Protein AF-0000000067175289 (afdb_homodimer)

Radius of gyration: 25.29 Å; Cα contacts (8 Å, |Δi|>4): 1263; chains: 2; bounding box: 111×69×70 Å

Secondary structure (DSSP, 8-state):
--EEEESSTTSHHHHHHHHHHHHTT-EEEEEESSHHHHHHHS---TTEEEEE--TT-HHHHHHHHHHHHHHHS--SEEEE----EEEB-GGG--HHHHHHHHIIIIIIHHHHHHHHHHHHHHHT-EEEEEE--GGGTS--TTBHHHHHHHHHHHHHHHHHHHHTTTTTEEEEEEEE-SBSSGGGSTTTEEE-S---GGGIIIIIHHHHHHHHHTT--SB-HHHHHHHHHHHHH-SSPPSEEEESHHHHHHHHHHHHHHHHHHHHTHHHHHTSB------------------/--EEEESSTTSHHHHHHHHHHHHTT-EEEEEESSHHHHHHHS---TTEEEEE--TT-HHHHHHHHHHHHHHHS--SEEEE----EEEB-GGG--HHHHHHHHIIIIIIHHHHHHHHHHHHHHHT-EEEEEE--GGGTS--TTBHHHHHHHHHHHHHHHHHHHHTTTTTEEEEEEEE-SBSSGGGSTTTEEE-S---GGGIIIIIHHHHHHHHHTT--SB-HHHHHHHHHHHHH-SSPPSEEEESHHHHHHHHHHHHHHHHHHHHTHHHHHTSB------------------

Nearest PDB structures (foldseek):
  3m1a-assembly6_J  TM=9.340E-01  e=5.146E-30  Streptomyces avermitilis
  3m1a-assembly4_E  TM=9.255E-01  e=1.134E-29  Streptomyces avermitilis
  4nbu-assembly1_D  TM=8.506E-01  e=1.583E-18  Bacillus sp. SG-1
  2ehd-assembly1_A  TM=8.917E-01  e=6.464E-17  Thermus thermophilus HB8
  2ehd-assembly1_B  TM=8.864E-01  e=5.723E-17  Thermus thermophilus HB8

Foldseek 3Di:
DFEEEFEPLLWFLNVLLQQVCVVVPAQYEYEDCDQVSSVVSHDDDPSYDYDHDDLLDLVRLLVVLVVSCVVPVAHAEYELDWAFFAFAAPVLADPVRLVVRLSTLPVSLVSNCVNRVVRQLVVLAHEYEYEAALLCQPPFARGRSVNVSSVNVLVVLVVVQVVCVPSNYHYAYEYEYFEQICRLPPVGYHYRPDHDPVCCVGSVVVNVVSNVCHRVTPHYSNVVSVVVVVQSPDPPRDHYDYHDPVSVVSNVVSVVVVVVVCVVCVVVVVVPDPDPPPPPPPVPPPPPDPD/DFEEEFEPLLWFLNVLLQQVCVVVPAQYEYEDCDQVSSVVSHDDDPSYDYDHDDLLDLVRLLVVLVVSCVVPVAHAEYELDWAFFAFAAPVLADPVRLVVRLSTLPVSLVSNCVNRVVRQLVVLAHEYEYEAALLCQPPFARGRSVNVSSVNVLVVLVVVQVVCPPSNYHYAYEYEYFEQICRLPPVGYHYRPDHDPVCCPGSVVVNVVSNVCHRVTPHYSNVVSVVVVVLSPDPPRDHYDYHDPVSVVSNVVSVVVVVVVCVVCVVVVVVPDPDPPPPPPPPPPPPPDDD

InterPro domains:
  IPR002347 Short-chain dehydrogenase/reductase SDR [PF00106] (3-185)
  IPR002347 Short-chain dehydrogenase/reductase SDR [PR00080] (73-84)
  IPR002347 Short-chain dehydrogenase/reductase SDR [PR00080] (126-134)
  IPR002347 Short-chain dehydrogenase/reductase SDR [PR00080] (146-165)
  IPR002347 Short-chain dehydrogenase/reductase SDR [PR00081] (3-20)
  IPR002347 Short-chain dehydrogenase/reductase SDR [PR00081] (73-84)
  IPR002347 Short-chain dehydrogenase/reductase SDR [PR00081] (120-136)
  IPR002347 Short-chain dehydrogenase/reductase SDR [PR00081] (146-165)
  IPR002347 Short-chain dehydrogenase/reductase SDR [PR00081] (167-184)
  IPR020904 Short-chain dehydrogenase/reductase, conserved site [PS00061] (133-161)
  IPR036291 NAD(P)-binding domain superfamily [SSF51735] (3-244)
  IPR051911 Short-chain Dehydrogenases/Reductases (SDR) [PTHR43976] (3-274)

pLDDT: mean 92.68, std 14.58, range [19.81, 98.94]

Solvent-accessible surface area (backbone atoms only — not comparable to full-atom values): 28604 Å² total; per-residue (Å²): 128,49,34,35,40,32,31,38,23,46,47,47,61,29,30,31,36,52,48,49,41,46,74,73,60,22,35,36,39,33,20,14,78,51,42,70,62,22,53,69,69,42,79,90,48,94,47,52,43,72,36,80,40,52,57,72,36,66,69,54,39,44,48,49,38,51,49,46,26,67,73,66,76,37,55,40,31,40,35,42,47,43,62,64,41,52,38,28,38,66,70,32,48,48,70,65,61,50,49,55,43,35,39,38,39,36,52,11,40,50,50,48,48,47,44,40,43,63,57,17,55,74,70,40,36,31,37,37,38,38,59,46,26,35,40,25,78,48,41,39,43,12,29,7,62,37,10,12,29,24,14,19,43,48,16,40,30,49,8,42,33,53,33,28,63,91,41,53,37,47,31,24,32,37,20,40,36,56,48,49,40,50,57,58,30,83,87,34,31,41,66,39,92,46,84,60,75,89,28,44,84,30,13,44,43,38,48,52,50,50,54,67,36,48,82,63,35,57,18,30,41,64,44,43,22,54,48,50,54,52,50,73,70,39,81,78,63,58,59,59,45,52,31,16,57,66,19,48,52,50,52,52,49,48,51,50,52,51,51,53,44,44,63,76,41,38,69,62,11,56,59,13,38,56,80,72,67,73,72,75,77,73,76,74,77,76,79,78,72,90,119,127,48,33,35,41,30,32,39,22,44,46,45,60,29,30,32,35,50,50,49,41,46,72,73,59,22,35,36,41,33,19,12,77,51,42,70,60,21,53,69,68,44,77,90,50,93,48,53,44,73,35,78,40,52,56,72,36,65,68,52,39,44,51,49,38,49,50,47,25,67,75,68,76,38,53,39,31,40,34,43,47,41,62,66,40,52,38,29,38,66,72,32,49,49,70,64,60,50,49,55,43,34,39,37,40,35,50,11,42,51,49,48,50,47,44,41,44,63,57,18,55,74,70,40,35,30,38,37,38,37,58,47,24,36,40,25,79,48,40,39,45,12,29,6,62,37,10,13,28,23,14,19,43,49,17,39,31,49,8,42,34,52,33,27,63,90,41,52,37,47,30,26,33,37,20,40,37,57,48,48,41,49,55,56,32,81,86,36,30,42,65,41,93,45,85,59,76,88,27,45,85,30,13,45,44,39,47,52,50,50,54,66,36,50,83,64,34,58,18,28,41,64,44,44,21,54,49,50,54,50,51,72,70,40,82,78,64,57,58,59,43,54,31,17,57,66,18,50,53,51,52,52,49,47,49,51,54,52,52,54,43,45,62,76,43,38,68,64,11,57,60,14,40,56,80,72,69,76,73,77,77,75,78,72,80,75,80,77,74,89,122

Structure (mmCIF, N/CA/C/O backbone):
data_AF-0000000067175289-model_v1
#
loop_
_entity.id
_entity.type
_entity.pdbx_description
1 polymer 'Short-chain dehydrogenase/reductase SDR'
#
loop_
_atom_site.group_PDB
_atom_site.id
_atom_site.type_symbol
_atom_site.label_atom_id
_atom_site.label_alt_id
_atom_site.label_comp_id
_atom_site.label_asym_id
_atom_site.label_entity_id
_atom_site.label_seq_id
_atom_site.pdbx_PDB_ins_code
_atom_site.Cartn_x
_atom_site.Cartn_y
_atom_site.Cartn_z
_atom_site.occupancy
_atom_site.B_iso_or_equiv
_atom_site.auth_seq_id
_atom_site.auth_comp_id
_atom_site.auth_asym_id
_atom_site.auth_atom_id
_atom_site.pdbx_PDB_model_num
ATOM 1 N N . MET A 1 1 ? 3.631 30.703 15.297 1 91.5 1 MET A N 1
ATOM 2 C CA . MET A 1 1 ? 2.68 30.719 14.188 1 91.5 1 MET A CA 1
ATOM 3 C C . MET A 1 1 ? 3.244 29.984 12.977 1 91.5 1 MET A C 1
ATOM 5 O O . MET A 1 1 ? 4.398 30.203 12.602 1 91.5 1 MET A O 1
ATOM 9 N N . ALA A 1 2 ? 2.484 28.953 12.469 1 97.94 2 ALA A N 1
ATOM 10 C CA . ALA A 1 2 ? 2.953 28.109 11.375 1 97.94 2 ALA A CA 1
ATOM 11 C C . ALA A 1 2 ? 2.035 28.219 10.156 1 97.94 2 ALA A C 1
ATOM 13 O O . ALA A 1 2 ? 0.875 28.625 10.281 1 97.94 2 ALA A O 1
ATOM 14 N N . VAL A 1 3 ? 2.576 27.953 9.016 1 98.81 3 VAL A N 1
ATOM 15 C CA . VAL A 1 3 ? 1.812 27.938 7.77 1 98.81 3 VAL A CA 1
ATOM 16 C C . VAL A 1 3 ? 1.426 26.5 7.43 1 98.81 3 VAL A C 1
ATOM 18 O O . VAL A 1 3 ? 2.293 25.656 7.176 1 98.81 3 VAL A O 1
ATOM 21 N N . TRP A 1 4 ? 0.109 26.234 7.383 1 98.88 4 TRP A N 1
ATOM 22 C CA . TRP A 1 4 ? -0.444 24.922 7.078 1 98.88 4 TRP A CA 1
ATOM 23 C C . TRP A 1 4 ? -1.019 24.891 5.668 1 98.88 4 TRP A C 1
ATOM 25 O O . TRP A 1 4 ? -1.867 25.703 5.312 1 98.88 4 TRP A O 1
ATOM 35 N N . LEU A 1 5 ? -0.551 24.016 4.844 1 98.88 5 LEU A N 1
ATOM 36 C CA . LEU A 1 5 ? -1.158 23.688 3.557 1 98.88 5 LEU A CA 1
ATOM 37 C C . LEU A 1 5 ? -1.9 22.359 3.627 1 98.88 5 LEU A C 1
ATOM 39 O O . LEU A 1 5 ? -1.289 21.312 3.869 1 98.88 5 LEU A O 1
ATOM 43 N N . ILE A 1 6 ? -3.211 22.406 3.432 1 98.75 6 ILE A N 1
ATOM 44 C CA . ILE A 1 6 ? -4.062 21.234 3.643 1 98.75 6 ILE A CA 1
ATOM 45 C C . ILE A 1 6 ? -4.812 20.906 2.355 1 98.75 6 ILE A C 1
ATOM 47 O O . ILE A 1 6 ? -5.52 21.75 1.804 1 98.75 6 ILE A O 1
ATOM 51 N N . THR A 1 7 ? -4.664 19.703 1.87 1 98.44 7 THR A N 1
ATOM 52 C CA . THR A 1 7 ? -5.434 19.266 0.708 1 98.44 7 THR A CA 1
ATOM 53 C C . THR A 1 7 ? -6.754 18.625 1.14 1 98.44 7 THR A C 1
ATOM 55 O O . THR A 1 7 ? -6.836 18.031 2.215 1 98.44 7 THR A O 1
ATOM 58 N N . GLY A 1 8 ? -7.75 18.703 0.26 1 94.62 8 GLY A N 1
ATOM 59 C CA . GLY A 1 8 ? -9.047 18.141 0.595 1 94.62 8 GLY A CA 1
ATOM 60 C C . GLY A 1 8 ? -9.664 18.766 1.835 1 94.62 8 GLY A C 1
ATOM 61 O O . GLY A 1 8 ? -10.109 18.047 2.734 1 94.62 8 GLY A O 1
ATOM 62 N N . ALA A 1 9 ? -9.719 20.062 1.911 1 94.31 9 ALA A N 1
ATOM 63 C CA . ALA A 1 9 ? -10.078 20.766 3.141 1 94.31 9 ALA A CA 1
ATOM 64 C C . ALA A 1 9 ? -11.555 21.141 3.145 1 94.31 9 ALA A C 1
ATOM 66 O O . ALA A 1 9 ? -12.023 21.828 4.051 1 94.31 9 ALA A O 1
ATOM 67 N N . SER A 1 10 ? -12.305 20.641 2.197 1 88.56 10 SER A N 1
ATOM 68 C CA . SER A 1 10 ? -13.68 21.109 2.033 1 88.56 10 SER A CA 1
ATOM 69 C C . SER A 1 10 ? -14.617 20.422 3.023 1 88.56 10 SER A C 1
ATOM 71 O O . SER A 1 10 ? -15.703 20.922 3.307 1 88.56 10 SER A O 1
ATOM 73 N N . ARG A 1 11 ? -14.227 19.25 3.443 1 84.88 11 ARG A N 1
ATOM 74 C CA . ARG A 1 11 ? -15.102 18.516 4.355 1 84.88 11 ARG A CA 1
ATOM 75 C C . ARG A 1 11 ? -14.305 17.516 5.195 1 84.88 11 ARG A C 1
ATOM 77 O O . ARG A 1 11 ? -13.086 17.406 5.051 1 84.88 11 ARG A O 1
ATOM 84 N N . GLY A 1 12 ? -14.992 17 6.152 1 89.88 12 GLY A N 1
ATOM 85 C CA . GLY A 1 12 ? -14.43 15.906 6.918 1 89.88 12 GLY A CA 1
ATOM 86 C C . GLY A 1 12 ? -13.234 16.312 7.754 1 89.88 12 GLY A C 1
ATOM 87 O O . GLY A 1 12 ? -13.25 17.359 8.414 1 89.88 12 GLY A O 1
ATOM 88 N N . LEU A 1 13 ? -12.266 15.438 7.754 1 93.38 13 LEU A N 1
ATOM 89 C CA . LEU A 1 13 ? -11.086 15.648 8.586 1 93.38 13 LEU A CA 1
ATOM 90 C C . LEU A 1 13 ? -10.297 16.859 8.117 1 93.38 13 LEU A C 1
ATOM 92 O O . LEU A 1 13 ? -9.734 17.594 8.93 1 93.38 13 LEU A O 1
ATOM 96 N N . GLY A 1 14 ? -10.281 17.078 6.793 1 95.62 14 GLY A N 1
ATOM 97 C CA . GLY A 1 14 ? -9.57 18.234 6.266 1 95.62 14 GLY A CA 1
ATOM 98 C C . GLY A 1 14 ? -10.102 19.547 6.801 1 95.62 14 GLY A C 1
ATOM 99 O O . GLY A 1 14 ? -9.328 20.406 7.211 1 95.62 14 GLY A O 1
ATOM 100 N N . SER A 1 15 ? -11.398 19.672 6.801 1 95.69 15 SER A N 1
ATOM 101 C CA . SER A 1 15 ? -12.016 20.891 7.312 1 95.69 15 SER A CA 1
ATOM 102 C C . SER A 1 15 ? -11.805 21.031 8.82 1 95.69 15 SER A C 1
ATOM 104 O O . SER A 1 15 ? -11.594 22.125 9.32 1 95.69 15 SER A O 1
ATOM 106 N N . ALA A 1 16 ? -11.875 19.906 9.516 1 96.94 16 ALA A N 1
ATOM 107 C CA . ALA A 1 16 ? -11.664 19.906 10.961 1 96.94 16 ALA A CA 1
ATOM 108 C C . ALA A 1 16 ? -10.25 20.359 11.312 1 96.94 16 ALA A C 1
ATOM 110 O O . ALA A 1 16 ? -10.047 21.156 12.227 1 96.94 16 ALA A O 1
ATOM 111 N N . ILE A 1 17 ? -9.266 19.891 10.57 1 98.25 17 ILE A N 1
ATOM 112 C CA . ILE A 1 17 ? -7.875 20.25 10.789 1 98.25 17 ILE A CA 1
ATOM 113 C C . ILE A 1 17 ? -7.68 21.734 10.5 1 98.25 17 ILE A C 1
ATOM 115 O O . ILE A 1 17 ? -7.02 22.453 11.266 1 98.25 17 ILE A O 1
ATOM 119 N N . ALA A 1 18 ? -8.289 22.203 9.422 1 98.31 18 ALA A N 1
ATOM 120 C CA . ALA A 1 18 ? -8.188 23.609 9.062 1 98.31 18 ALA A CA 1
ATOM 121 C C . ALA A 1 18 ? -8.758 24.5 10.164 1 98.31 18 ALA A C 1
ATOM 123 O O . ALA A 1 18 ? -8.125 25.484 10.57 1 98.31 18 ALA A O 1
ATOM 124 N N . ARG A 1 19 ? -9.938 24.125 10.672 1 97.81 19 ARG A N 1
ATOM 125 C CA . ARG A 1 19 ? -10.578 24.906 11.727 1 97.81 19 ARG A CA 1
ATOM 126 C C . ARG A 1 19 ? -9.727 24.938 12.984 1 97.81 19 ARG A C 1
ATOM 128 O O . ARG A 1 19 ? -9.555 25.984 13.609 1 97.81 19 ARG A O 1
ATOM 135 N N . ALA A 1 20 ? -9.203 23.781 13.336 1 98.25 20 ALA A N 1
ATOM 136 C CA . ALA A 1 20 ? -8.391 23.688 14.547 1 98.25 20 ALA A CA 1
ATOM 137 C C . ALA A 1 20 ? -7.121 24.516 14.43 1 98.25 20 ALA A C 1
ATOM 139 O O . ALA A 1 20 ? -6.723 25.203 15.375 1 98.25 20 ALA A O 1
ATOM 140 N N . ALA A 1 21 ? -6.449 24.469 13.281 1 98.69 21 ALA A N 1
ATOM 141 C CA . ALA A 1 21 ? -5.23 25.234 13.055 1 98.69 21 ALA A CA 1
ATOM 142 C C . ALA A 1 21 ? -5.5 26.734 13.141 1 98.69 21 ALA A C 1
ATOM 144 O O . ALA A 1 21 ? -4.73 27.484 13.75 1 98.69 21 ALA A O 1
ATOM 145 N N . LEU A 1 22 ? -6.617 27.188 12.586 1 98.25 22 LEU A N 1
ATOM 146 C CA . LEU A 1 22 ? -7 28.594 12.641 1 98.25 22 LEU A CA 1
ATOM 147 C C . LEU A 1 22 ? -7.262 29.016 14.078 1 98.25 22 LEU A C 1
ATOM 149 O O . LEU A 1 22 ? -6.84 30.109 14.492 1 98.25 22 LEU A O 1
ATOM 153 N N . ALA A 1 23 ? -7.934 28.141 14.758 1 97.62 23 ALA A N 1
ATOM 154 C CA . ALA A 1 23 ? -8.281 28.453 16.141 1 97.62 23 ALA A CA 1
ATOM 155 C C . ALA A 1 23 ? -7.035 28.625 17 1 97.62 23 ALA A C 1
ATOM 157 O O . ALA A 1 23 ? -7.039 29.406 17.969 1 97.62 23 ALA A O 1
ATOM 158 N N . GLU A 1 24 ? -5.973 27.984 16.625 1 97.75 24 GLU A N 1
ATOM 159 C CA . GLU A 1 24 ? -4.723 28.078 17.375 1 97.75 24 GLU A CA 1
ATOM 160 C C . GLU A 1 24 ? -3.863 29.234 16.844 1 97.75 24 GLU A C 1
ATOM 162 O O . GLU A 1 24 ? -2.74 29.438 17.312 1 97.75 24 GLU A O 1
ATOM 167 N N . GLY A 1 25 ? -4.305 29.922 15.82 1 97.62 25 GLY A N 1
ATOM 168 C CA . GLY A 1 25 ? -3.65 31.141 15.367 1 97.62 25 GLY A CA 1
ATOM 169 C C . GLY A 1 25 ? -2.719 30.906 14.188 1 97.62 25 GLY A C 1
ATOM 170 O O . GLY A 1 25 ? -1.955 31.797 13.812 1 97.62 25 GLY A O 1
ATOM 171 N N . HIS A 1 26 ? -2.75 29.734 13.562 1 98.56 26 HIS A N 1
ATOM 172 C CA . HIS A 1 26 ? -1.897 29.438 12.414 1 98.56 26 HIS A CA 1
ATOM 173 C C . HIS A 1 26 ? -2.477 30 11.125 1 98.56 26 HIS A C 1
ATOM 175 O O . HIS A 1 26 ? -3.658 30.344 11.07 1 98.56 26 HIS A O 1
ATOM 181 N N . THR A 1 27 ? -1.644 30.219 10.18 1 98.69 27 THR A N 1
ATOM 182 C CA . THR A 1 27 ? -2.066 30.5 8.812 1 98.69 27 THR A CA 1
ATOM 183 C C . THR A 1 27 ? -2.441 29.219 8.078 1 98.69 27 THR A C 1
ATOM 185 O O . THR A 1 27 ? -1.708 28.234 8.133 1 98.69 27 THR A O 1
ATOM 188 N N . VAL A 1 28 ? -3.596 29.25 7.406 1 98.69 28 VAL A N 1
ATOM 189 C CA . VAL A 1 28 ? -4.066 28.047 6.742 1 98.69 28 VAL A CA 1
ATOM 190 C C . VAL A 1 28 ? -4.32 28.328 5.262 1 98.69 28 VAL A C 1
ATOM 192 O O . VAL A 1 28 ? -5.043 29.266 4.922 1 98.69 28 VAL A O 1
ATOM 195 N N . VAL A 1 29 ? -3.676 27.609 4.414 1 98.69 29 VAL A N 1
ATOM 196 C CA . VAL A 1 29 ? -4.02 27.516 2.998 1 98.69 29 VAL A CA 1
ATOM 197 C C . VAL A 1 29 ? -4.781 26.219 2.74 1 98.69 29 VAL A C 1
ATOM 199 O O . VAL A 1 29 ? -4.199 25.125 2.775 1 98.69 29 VAL A O 1
ATOM 202 N N . ALA A 1 30 ? -6.07 26.375 2.465 1 98.38 30 ALA A N 1
ATOM 203 C CA . ALA A 1 30 ? -6.969 25.219 2.324 1 98.38 30 ALA A CA 1
ATOM 204 C C . 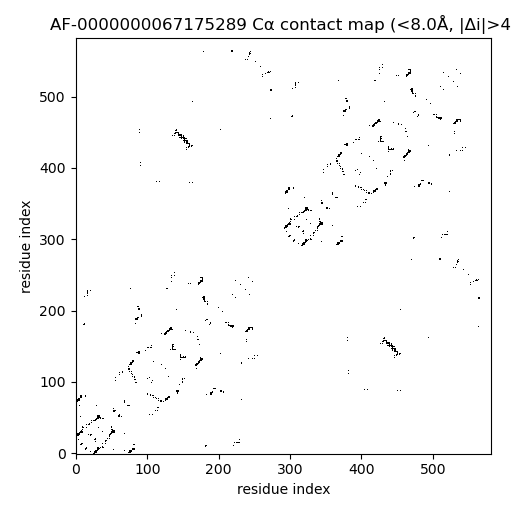ALA A 1 30 ? -7.262 24.938 0.855 1 98.38 30 ALA A C 1
ATOM 206 O O . ALA A 1 30 ? -7.902 25.75 0.175 1 98.38 30 ALA A O 1
ATOM 207 N N . GLY A 1 31 ? -6.789 23.781 0.378 1 97.5 31 GLY A N 1
ATOM 208 C CA . GLY A 1 31 ? -7.062 23.375 -0.989 1 97.5 31 GLY A CA 1
ATOM 209 C C . GLY A 1 31 ? -8.359 22.609 -1.132 1 97.5 31 GLY A C 1
ATOM 210 O O . GLY A 1 31 ? -8.641 21.688 -0.35 1 97.5 31 GLY A O 1
ATOM 211 N N . ALA A 1 32 ? -9.125 22.953 -2.123 1 94.69 32 ALA A N 1
ATOM 212 C CA . ALA A 1 32 ? -10.383 22.297 -2.424 1 94.69 32 ALA A CA 1
ATOM 213 C C . ALA A 1 32 ? -10.727 22.406 -3.908 1 94.69 32 ALA A C 1
ATOM 215 O O . ALA A 1 32 ? -10.328 23.375 -4.57 1 94.69 32 ALA A O 1
ATOM 216 N N . ARG A 1 33 ? -11.438 21.438 -4.379 1 89.81 33 ARG A N 1
ATOM 217 C CA . ARG A 1 33 ? -11.875 21.484 -5.77 1 89.81 33 ARG A CA 1
ATOM 218 C C . ARG A 1 33 ? -13.07 22.422 -5.934 1 89.81 33 ARG A C 1
ATOM 220 O O . ARG A 1 33 ? -13.289 22.984 -7.008 1 89.81 33 ARG A O 1
ATOM 227 N N . ASN A 1 34 ? -13.875 22.453 -4.859 1 90.38 34 ASN A N 1
ATOM 228 C CA . ASN A 1 34 ? -15 23.375 -4.793 1 90.38 34 ASN A CA 1
ATOM 229 C C . ASN A 1 34 ? -14.742 24.484 -3.781 1 90.38 34 ASN A C 1
ATOM 231 O O . ASN A 1 34 ? -15.125 24.375 -2.615 1 90.38 34 ASN A O 1
ATOM 235 N N . VAL A 1 35 ? -14.258 25.625 -4.254 1 93.06 35 VAL A N 1
ATOM 236 C CA . VAL A 1 35 ? -13.758 26.703 -3.391 1 93.06 35 VAL A CA 1
ATOM 237 C C . VAL A 1 35 ? -14.922 27.328 -2.635 1 93.06 35 VAL A C 1
ATOM 239 O O . VAL A 1 35 ? -14.875 27.469 -1.409 1 93.06 35 VAL A O 1
ATOM 242 N N . PRO A 1 36 ? -16 27.609 -3.271 1 91.44 36 PRO A N 1
ATOM 243 C CA . PRO A 1 36 ? -17.094 28.234 -2.533 1 91.44 36 PRO A CA 1
ATOM 244 C C . PRO A 1 36 ? -17.656 27.328 -1.43 1 91.44 36 PRO A C 1
ATOM 246 O O . PRO A 1 36 ? -17.922 27.797 -0.324 1 91.44 36 PRO A O 1
ATOM 249 N N . ALA A 1 37 ? -17.734 26.094 -1.747 1 86.44 37 ALA A N 1
ATOM 250 C CA . ALA A 1 37 ? -18.25 25.156 -0.752 1 86.44 37 ALA A CA 1
ATOM 251 C C . ALA A 1 37 ? -17.312 25.047 0.441 1 86.44 37 ALA A C 1
ATOM 253 O O . ALA A 1 37 ? -17.75 25.016 1.592 1 86.44 37 ALA A O 1
ATOM 254 N N . ALA A 1 38 ? -16.062 25.016 0.144 1 91.06 38 ALA A N 1
ATOM 255 C CA . ALA A 1 38 ? -15.07 24.938 1.208 1 91.06 38 ALA A CA 1
ATOM 256 C C . ALA A 1 38 ? -15.047 26.203 2.049 1 91.06 38 ALA A C 1
ATOM 258 O O . ALA A 1 38 ? -14.961 26.141 3.277 1 91.06 38 ALA A O 1
ATOM 259 N N . ALA A 1 39 ? -15.156 27.344 1.411 1 92.25 39 ALA A N 1
ATOM 260 C CA . ALA A 1 39 ? -15.141 28.625 2.109 1 92.25 39 ALA A CA 1
ATOM 261 C C . ALA A 1 39 ? -16.344 28.766 3.037 1 92.25 39 ALA A C 1
ATOM 263 O O . ALA A 1 39 ? -16.25 29.375 4.102 1 92.25 39 ALA A O 1
ATOM 264 N N . ALA A 1 40 ? -17.391 28.141 2.607 1 90.69 40 ALA A N 1
ATOM 265 C CA . ALA A 1 40 ? -18.609 28.219 3.406 1 90.69 40 ALA A CA 1
ATOM 266 C C . ALA A 1 40 ? -18.516 27.344 4.648 1 90.69 40 ALA A C 1
ATOM 268 O O . ALA A 1 40 ? -19.141 27.625 5.672 1 90.69 40 ALA A O 1
ATOM 269 N N . GLU A 1 41 ? -17.734 26.281 4.578 1 89.25 41 GLU A N 1
ATOM 270 C CA . GLU A 1 41 ? -17.578 25.328 5.664 1 89.25 41 GLU A CA 1
ATOM 271 C C . GLU A 1 41 ? -16.578 25.812 6.695 1 89.25 41 GLU A C 1
ATOM 273 O O . GLU A 1 41 ? -16.594 25.375 7.852 1 89.25 41 GLU A O 1
ATOM 278 N N . LEU A 1 42 ? -15.695 26.734 6.32 1 94.75 42 LEU A N 1
ATOM 279 C CA . LEU A 1 42 ? -14.609 27.172 7.184 1 94.75 42 LEU A CA 1
ATOM 280 C C . LEU A 1 42 ? -14.891 28.562 7.758 1 94.75 42 LEU A C 1
ATOM 282 O O . LEU A 1 42 ? -15.641 29.328 7.164 1 94.75 42 LEU A O 1
ATOM 286 N N . PRO A 1 43 ? -14.359 28.844 8.945 1 94.25 43 PRO A N 1
ATOM 287 C CA . PRO A 1 43 ? -14.586 30.156 9.531 1 94.25 43 PRO A CA 1
ATOM 288 C C . PRO A 1 43 ? -13.93 31.281 8.727 1 94.25 43 PRO A C 1
ATOM 290 O O . PRO A 1 43 ? -12.891 31.062 8.102 1 94.25 43 PRO A O 1
ATOM 293 N N . HIS A 1 44 ? -14.531 32.375 8.82 1 93.56 44 HIS A N 1
ATOM 294 C CA . HIS A 1 44 ? -13.898 33.562 8.219 1 93.56 44 HIS A CA 1
ATOM 295 C C . HIS A 1 44 ? -12.68 34 9.023 1 93.56 44 HIS A C 1
ATOM 297 O O . HIS A 1 44 ? -12.727 34.031 10.258 1 93.56 44 HIS A O 1
ATOM 303 N N . SER A 1 45 ? -11.57 34.188 8.352 1 95.94 45 SER A N 1
ATOM 304 C CA . SER A 1 45 ? -10.328 34.594 8.984 1 95.94 45 SER A CA 1
ATOM 305 C C . SER A 1 45 ? -9.359 35.188 7.961 1 95.94 45 SER A C 1
ATOM 307 O O . SER A 1 45 ? -9.25 34.688 6.844 1 95.94 45 SER A O 1
ATOM 309 N N . ASP A 1 46 ? -8.641 36.188 8.359 1 96.38 46 ASP A N 1
ATOM 310 C CA . ASP A 1 46 ? -7.602 36.75 7.504 1 96.38 46 ASP A CA 1
ATOM 311 C C . ASP A 1 46 ? -6.441 35.781 7.332 1 96.38 46 ASP A C 1
ATOM 313 O O . ASP A 1 46 ? -5.633 35.906 6.414 1 96.38 46 ASP A O 1
ATOM 317 N N . ALA A 1 47 ? -6.402 34.781 8.258 1 97.81 47 ALA A N 1
ATOM 318 C CA . ALA A 1 47 ? -5.32 33.812 8.227 1 97.81 47 ALA A CA 1
ATOM 319 C C . ALA A 1 47 ? -5.68 32.625 7.336 1 97.81 47 ALA A C 1
ATOM 321 O O . ALA A 1 47 ? -4.883 31.703 7.18 1 97.81 47 ALA A O 1
ATOM 322 N N . LEU A 1 48 ? -6.859 32.656 6.738 1 97.94 48 LEU A N 1
ATOM 323 C CA . LEU A 1 48 ? -7.332 31.578 5.883 1 97.94 48 LEU A CA 1
ATOM 324 C C . LEU A 1 48 ? -7.316 32 4.418 1 97.94 48 LEU A C 1
ATOM 326 O O . LEU A 1 48 ? -7.785 33.094 4.074 1 97.94 48 LEU A O 1
ATOM 330 N N . THR A 1 49 ? -6.789 31.234 3.58 1 97.62 49 THR A N 1
ATOM 331 C CA . THR A 1 49 ? -6.941 31.312 2.131 1 97.62 49 THR A CA 1
ATOM 332 C C . THR A 1 49 ? -7.461 30 1.564 1 97.62 49 THR A C 1
ATOM 334 O O . THR A 1 49 ? -6.836 28.938 1.743 1 97.62 49 THR A O 1
ATOM 337 N N . VAL A 1 50 ? -8.609 30 0.965 1 97.69 50 VAL A N 1
ATOM 338 C CA . VAL A 1 50 ? -9.133 28.828 0.27 1 97.69 50 VAL A CA 1
ATOM 339 C C . VAL A 1 50 ? -8.742 28.891 -1.205 1 97.69 50 VAL A C 1
ATOM 341 O O . VAL A 1 50 ? -9 29.891 -1.882 1 97.69 50 VAL A O 1
ATOM 344 N N . ILE A 1 51 ? -8.141 27.844 -1.688 1 97.44 51 ILE A N 1
ATOM 345 C CA . ILE A 1 51 ? -7.625 27.891 -3.053 1 97.44 51 ILE A CA 1
ATOM 346 C C . ILE A 1 51 ? -8.164 26.688 -3.84 1 97.44 51 ILE A C 1
ATOM 348 O O . ILE A 1 51 ? -8.477 25.641 -3.262 1 97.44 51 ILE A O 1
ATOM 352 N N . ASP A 1 52 ? -8.297 26.922 -5.129 1 97.12 52 ASP A N 1
ATOM 353 C CA . ASP A 1 52 ? -8.617 25.828 -6.039 1 97.12 52 ASP A CA 1
ATOM 354 C C . ASP A 1 52 ? -7.43 24.875 -6.195 1 97.12 52 ASP A C 1
ATOM 356 O O . ASP A 1 52 ? -6.363 25.266 -6.66 1 97.12 52 ASP A O 1
ATOM 360 N N . LEU A 1 53 ? -7.648 23.656 -5.793 1 97.81 53 LEU A N 1
ATOM 361 C CA . LEU A 1 53 ? -6.559 22.688 -5.867 1 97.81 53 LEU A CA 1
ATOM 362 C C . LEU A 1 53 ? -7.094 21.281 -6.156 1 97.81 53 LEU A C 1
ATOM 364 O O . LEU A 1 53 ? -7.812 20.703 -5.34 1 97.81 53 LEU A O 1
ATOM 368 N N . ASP A 1 54 ? -6.816 20.797 -7.34 1 97.94 54 ASP A N 1
ATOM 369 C CA . ASP A 1 54 ? -6.938 19.391 -7.734 1 97.94 54 ASP A CA 1
ATOM 370 C C . ASP A 1 54 ? -5.582 18.688 -7.695 1 97.94 54 ASP A C 1
ATOM 372 O O . ASP A 1 54 ? -4.719 18.953 -8.539 1 97.94 54 ASP A O 1
ATOM 376 N N . VAL A 1 55 ? -5.418 17.781 -6.75 1 98.25 55 VAL A N 1
ATOM 377 C CA . VAL A 1 55 ? -4.109 17.172 -6.523 1 98.25 55 VAL A CA 1
ATOM 378 C C . VAL A 1 55 ? -3.725 16.297 -7.715 1 98.25 55 VAL A C 1
ATOM 380 O O . VAL A 1 55 ? -2.576 15.867 -7.832 1 98.25 55 VAL A O 1
ATOM 383 N N . THR A 1 56 ? -4.652 16 -8.633 1 97.62 56 THR A N 1
ATOM 384 C CA . THR A 1 56 ? -4.344 15.227 -9.828 1 97.62 56 THR A CA 1
ATOM 385 C C . THR A 1 56 ? -3.789 16.125 -10.93 1 97.62 56 THR A C 1
ATOM 387 O O . THR A 1 56 ? -3.34 15.633 -11.969 1 97.62 56 THR A O 1
ATOM 390 N N . ASN A 1 57 ? -3.836 17.406 -10.75 1 97.88 57 ASN A N 1
ATOM 391 C CA . ASN A 1 57 ? -3.324 18.391 -11.703 1 97.88 57 ASN A CA 1
ATOM 392 C C . ASN A 1 57 ? -1.929 18.875 -11.32 1 97.88 57 ASN A C 1
ATOM 394 O O . ASN A 1 57 ? -1.783 19.75 -10.484 1 97.88 57 ASN A O 1
ATOM 398 N N . SER A 1 58 ? -0.96 18.344 -12.008 1 97.06 58 SER A N 1
ATOM 399 C CA . SER A 1 58 ? 0.434 18.578 -11.648 1 97.06 58 SER A CA 1
ATOM 400 C C . SER A 1 58 ? 0.779 20.062 -11.703 1 97.06 58 SER A C 1
ATOM 402 O O . SER A 1 58 ? 1.503 20.578 -10.844 1 97.06 58 SER A O 1
ATOM 404 N N . ALA A 1 59 ? 0.338 20.734 -12.672 1 96.88 59 ALA A N 1
ATOM 405 C CA . ALA A 1 59 ? 0.63 22.156 -12.82 1 96.88 59 ALA A CA 1
ATOM 406 C C . ALA A 1 59 ? 0.044 22.953 -11.664 1 96.88 59 ALA A C 1
ATOM 408 O O . ALA A 1 59 ? 0.697 23.859 -11.133 1 96.88 59 ALA A O 1
ATOM 409 N N . GLN A 1 60 ? -1.179 22.672 -11.266 1 97.44 60 GLN A N 1
ATOM 410 C CA . GLN A 1 60 ? -1.812 23.344 -10.148 1 97.44 60 GLN A CA 1
ATOM 411 C C . GLN A 1 60 ? -1.059 23.094 -8.844 1 97.44 60 GLN A C 1
ATOM 413 O O . GLN A 1 60 ? -0.862 24 -8.039 1 97.44 60 GLN A O 1
ATOM 418 N N . VAL A 1 61 ? -0.652 21.875 -8.656 1 98.56 61 VAL A N 1
ATOM 419 C CA . VAL A 1 61 ? 0.056 21.469 -7.449 1 98.56 61 VAL A CA 1
ATOM 420 C C . VAL A 1 61 ? 1.344 22.281 -7.309 1 98.56 61 VAL A C 1
ATOM 422 O O . VAL A 1 61 ? 1.604 22.859 -6.254 1 98.56 61 VAL A O 1
ATOM 425 N N . SER A 1 62 ? 2.102 22.344 -8.375 1 97.94 62 SER A N 1
ATOM 426 C CA . SER A 1 62 ? 3.352 23.094 -8.359 1 97.94 62 SER A CA 1
ATOM 427 C C . SER A 1 62 ? 3.1 24.578 -8.102 1 97.94 62 SER A C 1
ATOM 429 O O . SER A 1 62 ? 3.797 25.203 -7.293 1 97.94 62 SER A O 1
ATOM 431 N N . ALA A 1 63 ? 2.135 25.094 -8.766 1 98.06 63 ALA A N 1
ATOM 432 C CA . ALA A 1 63 ? 1.815 26.516 -8.641 1 98.06 63 ALA A CA 1
ATOM 433 C C . ALA A 1 63 ? 1.387 26.859 -7.211 1 98.06 63 ALA A C 1
ATOM 435 O O . ALA A 1 63 ? 1.792 27.891 -6.664 1 98.06 63 ALA A O 1
ATOM 436 N N . VAL A 1 64 ? 0.6 26.016 -6.605 1 98.25 64 VAL A N 1
ATOM 437 C CA . VAL A 1 64 ? 0.088 26.266 -5.262 1 98.25 64 VAL A CA 1
ATOM 438 C C . VAL A 1 64 ? 1.232 26.203 -4.254 1 98.25 64 VAL A C 1
ATOM 440 O O . VAL A 1 64 ? 1.324 27.047 -3.355 1 98.25 64 VAL A O 1
ATOM 443 N N . ALA A 1 65 ? 2.102 25.219 -4.367 1 98.62 65 ALA A N 1
ATOM 444 C CA . ALA A 1 65 ? 3.24 25.094 -3.461 1 98.62 65 ALA A CA 1
ATOM 445 C C . ALA A 1 65 ? 4.148 26.312 -3.553 1 98.62 65 ALA A C 1
ATOM 447 O O . ALA A 1 65 ? 4.512 26.906 -2.533 1 98.62 65 ALA A O 1
ATOM 448 N N . ASP A 1 66 ? 4.402 26.719 -4.781 1 98.44 66 ASP A N 1
ATOM 449 C CA . ASP A 1 66 ? 5.277 27.859 -5.012 1 98.44 66 ASP A CA 1
ATOM 450 C C . ASP A 1 66 ? 4.645 29.156 -4.5 1 98.44 66 ASP A C 1
ATOM 452 O O . ASP A 1 66 ? 5.297 29.953 -3.824 1 98.44 66 ASP A O 1
ATOM 456 N N . ALA A 1 67 ? 3.41 29.359 -4.805 1 98.38 67 ALA A N 1
ATOM 457 C CA . ALA A 1 67 ? 2.711 30.578 -4.402 1 98.38 67 ALA A CA 1
ATOM 458 C C . ALA A 1 67 ? 2.598 30.672 -2.885 1 98.38 67 ALA A C 1
ATOM 460 O O . ALA A 1 67 ? 2.756 31.75 -2.309 1 98.38 67 ALA A O 1
ATOM 461 N N . THR A 1 68 ? 2.291 29.531 -2.252 1 98.5 68 THR A N 1
ATOM 462 C CA . THR A 1 68 ? 2.176 29.5 -0.799 1 98.5 68 THR A CA 1
ATOM 463 C C . THR A 1 68 ? 3.512 29.844 -0.143 1 98.5 68 THR A C 1
ATOM 465 O O . THR A 1 68 ? 3.568 30.672 0.762 1 98.5 68 THR A O 1
ATOM 468 N N . ALA A 1 69 ? 4.562 29.25 -0.617 1 98.38 69 ALA A N 1
ATOM 469 C CA . ALA A 1 69 ? 5.891 29.5 -0.067 1 98.38 69 ALA A CA 1
ATOM 470 C C . ALA A 1 69 ? 6.305 30.953 -0.276 1 98.38 69 ALA A C 1
ATOM 472 O O . ALA A 1 69 ? 6.871 31.578 0.624 1 98.38 69 ALA A O 1
ATOM 473 N N . LYS A 1 70 ? 6.027 31.453 -1.455 1 97.88 70 LYS A N 1
ATOM 474 C CA . LYS A 1 70 ? 6.383 32.844 -1.774 1 97.88 70 LYS A CA 1
ATOM 475 C C . LYS A 1 70 ? 5.613 33.812 -0.895 1 97.88 70 LYS A C 1
ATOM 477 O O . LYS A 1 70 ? 6.195 34.75 -0.351 1 97.88 70 LYS A O 1
ATOM 482 N N . ARG A 1 71 ? 4.414 33.594 -0.717 1 97.88 71 ARG A N 1
ATOM 483 C CA . ARG A 1 71 ? 3.545 34.531 0.001 1 97.88 71 ARG A CA 1
ATOM 484 C C . ARG A 1 71 ? 3.861 34.531 1.492 1 97.88 71 ARG A C 1
ATOM 486 O O . ARG A 1 71 ? 3.82 35.594 2.139 1 97.88 71 ARG A O 1
ATOM 493 N N . HIS A 1 72 ? 4.133 33.406 2.027 1 97.94 72 HIS A N 1
ATOM 494 C CA . HIS A 1 72 ? 4.199 33.281 3.479 1 97.94 72 HIS A CA 1
ATOM 495 C C . HIS A 1 72 ? 5.625 33.031 3.949 1 97.94 72 HIS A C 1
ATOM 497 O O . HIS A 1 72 ? 5.883 32.969 5.152 1 97.94 72 HIS A O 1
ATOM 503 N N . GLY A 1 73 ? 6.582 32.875 3.033 1 97.19 73 GLY A N 1
ATOM 504 C CA . GLY A 1 73 ? 7.977 32.656 3.373 1 97.19 73 GLY A CA 1
ATOM 505 C C . GLY A 1 73 ? 8.305 31.203 3.613 1 97.19 73 GLY A C 1
ATOM 506 O O . GLY A 1 73 ? 9.391 30.875 4.086 1 97.19 73 GLY A O 1
ATOM 507 N N . GLY A 1 74 ? 7.34 30.344 3.336 1 97.88 74 GLY A N 1
ATOM 508 C CA . GLY A 1 74 ? 7.543 28.922 3.51 1 97.88 74 GLY A CA 1
ATOM 509 C C . GLY A 1 74 ? 6.27 28.172 3.846 1 97.88 74 GLY A C 1
ATOM 510 O O . GLY A 1 74 ? 5.207 28.766 3.996 1 97.88 74 GLY A O 1
ATOM 511 N N . ILE A 1 75 ? 6.387 26.891 3.871 1 98.75 75 ILE A N 1
ATOM 512 C CA . ILE A 1 75 ? 5.332 25.984 4.312 1 98.75 75 ILE A CA 1
ATOM 513 C C . ILE A 1 75 ? 5.828 25.141 5.492 1 98.75 75 ILE A C 1
ATOM 515 O O . ILE A 1 75 ? 6.801 24.406 5.371 1 98.75 75 ILE A O 1
ATOM 519 N N . ASP A 1 76 ? 5.176 25.234 6.605 1 98.88 76 ASP A N 1
ATOM 520 C CA . ASP A 1 76 ? 5.637 24.562 7.816 1 98.88 76 ASP A CA 1
ATOM 521 C C . ASP A 1 76 ? 5.043 23.172 7.93 1 98.88 76 ASP A C 1
ATOM 523 O O . ASP A 1 76 ? 5.703 22.234 8.398 1 98.88 76 ASP A O 1
ATOM 527 N N . VAL A 1 77 ? 3.773 23.016 7.586 1 98.94 77 VAL A N 1
ATOM 528 C CA . VAL A 1 77 ? 3.07 21.734 7.699 1 98.94 77 VAL A CA 1
ATOM 529 C C . VAL A 1 77 ? 2.291 21.453 6.414 1 98.94 77 VAL A C 1
ATOM 531 O O . VAL A 1 77 ? 1.487 22.281 5.98 1 98.94 77 VAL A O 1
ATOM 534 N N . LEU A 1 78 ? 2.555 20.406 5.754 1 98.94 78 LEU A N 1
ATOM 535 C CA . LEU A 1 78 ? 1.73 19.875 4.672 1 98.94 78 LEU A CA 1
ATOM 536 C C . LEU A 1 78 ? 0.849 18.734 5.164 1 98.94 78 LEU A C 1
ATOM 538 O O . LEU A 1 78 ? 1.35 17.75 5.719 1 98.94 78 LEU A O 1
ATOM 542 N N . VAL A 1 79 ? -0.423 18.891 5.043 1 98.94 79 VAL A N 1
ATOM 543 C CA . VAL A 1 79 ? -1.356 17.812 5.336 1 98.94 79 VAL A CA 1
ATOM 544 C C . VAL A 1 79 ? -1.925 17.25 4.035 1 98.94 79 VAL A C 1
ATOM 546 O O . VAL A 1 79 ? -2.77 17.891 3.395 1 98.94 79 VAL A O 1
ATOM 549 N N . ASN A 1 80 ? -1.436 16.125 3.682 1 98.88 80 ASN A N 1
ATOM 550 C CA . ASN A 1 80 ? -2.043 15.383 2.578 1 98.88 80 ASN A CA 1
ATOM 551 C C . ASN A 1 80 ? -3.281 14.617 3.029 1 98.88 80 ASN A C 1
ATOM 553 O O . ASN A 1 80 ? -3.176 13.477 3.496 1 98.88 80 ASN A O 1
ATOM 557 N N . ASN A 1 81 ? -4.426 15.203 2.771 1 97.88 81 ASN A N 1
ATOM 558 C CA . ASN A 1 81 ? -5.691 14.68 3.279 1 97.88 81 ASN A CA 1
ATOM 559 C C . ASN A 1 81 ? -6.633 14.297 2.145 1 97.88 81 ASN A C 1
ATOM 561 O O . ASN A 1 81 ? -7.551 13.492 2.336 1 97.88 81 ASN A O 1
ATOM 565 N N . ALA A 1 82 ? -6.43 14.875 0.964 1 95.88 82 ALA A N 1
ATOM 566 C CA . ALA A 1 82 ? -7.297 14.57 -0.172 1 95.88 82 ALA A CA 1
ATOM 567 C C . ALA A 1 82 ? -7.336 13.07 -0.446 1 95.88 82 ALA A C 1
ATOM 569 O O . ALA A 1 82 ? -6.297 12.414 -0.473 1 95.88 82 ALA A O 1
ATOM 570 N N . GLY A 1 83 ? -8.469 12.555 -0.606 1 93.69 83 GLY A N 1
ATOM 571 C CA . GLY A 1 83 ? -8.672 11.141 -0.9 1 93.69 83 GLY A CA 1
ATOM 572 C C . GLY A 1 83 ? -10.125 10.719 -0.824 1 93.69 83 GLY A C 1
ATOM 573 O O . GLY A 1 83 ? -10.969 11.461 -0.315 1 93.69 83 GLY A O 1
ATOM 574 N N . TYR A 1 84 ? -10.391 9.586 -1.407 1 93.06 84 TYR A N 1
ATOM 575 C CA . TYR A 1 84 ? -11.727 9.008 -1.351 1 93.06 84 TYR A CA 1
ATOM 576 C C . TYR A 1 84 ? -11.672 7.488 -1.495 1 93.06 84 TYR A C 1
ATOM 578 O O . TYR A 1 84 ? -10.594 6.918 -1.704 1 93.06 84 TYR A O 1
ATOM 586 N N . SER A 1 85 ? -12.828 6.867 -1.224 1 94 85 SER A N 1
ATOM 587 C CA . SER A 1 85 ? -12.906 5.414 -1.288 1 94 85 SER A CA 1
ATOM 588 C C . SER A 1 85 ? -13.969 4.957 -2.283 1 94 85 SER A C 1
ATOM 590 O O . SER A 1 85 ? -14.984 5.629 -2.463 1 94 85 SER A O 1
ATOM 592 N N . VAL A 1 86 ? -13.68 3.916 -2.967 1 94.62 86 VAL A N 1
ATOM 593 C CA . VAL A 1 86 ? -14.672 3.131 -3.701 1 94.62 86 VAL A CA 1
ATOM 594 C C . VAL A 1 86 ? -14.844 1.766 -3.037 1 94.62 86 VAL A C 1
ATOM 596 O O . VAL A 1 86 ? -13.891 0.981 -2.965 1 94.62 86 VAL A O 1
ATOM 599 N N . LEU A 1 87 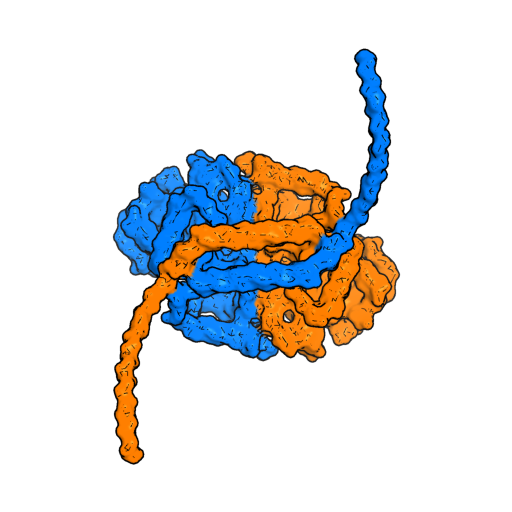? -16.031 1.499 -2.568 1 94.38 87 LEU A N 1
ATOM 600 C CA . LEU A 1 87 ? -16.297 0.226 -1.908 1 94.38 87 LEU A CA 1
ATOM 601 C C . LEU A 1 87 ? -16.734 -0.829 -2.918 1 94.38 87 LEU A C 1
ATOM 603 O O . LEU A 1 87 ? -17.547 -0.544 -3.809 1 94.38 87 LEU A O 1
ATOM 607 N N . GLY A 1 88 ? -16.25 -1.944 -2.816 1 96.56 88 GLY A N 1
ATOM 608 C CA . GLY A 1 88 ? -16.5 -3.113 -3.641 1 96.56 88 GLY A CA 1
ATOM 609 C C . GLY A 1 88 ? -15.484 -4.215 -3.461 1 96.56 88 GLY A C 1
ATOM 610 O O . GLY A 1 88 ? -14.398 -3.98 -2.92 1 96.56 88 GLY A O 1
ATOM 611 N N . ALA A 1 89 ? -15.922 -5.418 -3.867 1 98.25 89 ALA A N 1
ATOM 612 C CA . ALA A 1 89 ? -14.938 -6.5 -3.871 1 98.25 89 ALA A CA 1
ATOM 613 C C . ALA A 1 89 ? -13.781 -6.188 -4.82 1 98.25 89 ALA A C 1
ATOM 615 O O . ALA A 1 89 ? -13.938 -5.402 -5.758 1 98.25 89 ALA A O 1
ATOM 616 N N . VAL A 1 90 ? -12.656 -6.797 -4.559 1 98.56 90 VAL A N 1
ATOM 617 C CA . VAL A 1 90 ? -11.461 -6.598 -5.375 1 98.56 90 VAL A CA 1
ATOM 618 C C . VAL A 1 90 ? -11.789 -6.863 -6.844 1 98.56 90 VAL A C 1
ATOM 620 O O . VAL A 1 90 ? -11.375 -6.109 -7.727 1 98.56 90 VAL A O 1
ATOM 623 N N . GLU A 1 91 ? -12.562 -7.883 -7.078 1 98.44 91 GLU A N 1
ATOM 624 C CA . GLU A 1 91 ? -12.914 -8.289 -8.438 1 98.44 91 GLU A CA 1
ATOM 625 C C . GLU A 1 91 ? -13.922 -7.328 -9.055 1 98.44 91 GLU A C 1
ATOM 627 O O . GLU A 1 91 ? -14.062 -7.27 -10.273 1 98.44 91 GLU A O 1
ATOM 632 N N . GLU A 1 92 ? -14.617 -6.562 -8.242 1 98.31 92 GLU A N 1
ATOM 633 C CA . GLU A 1 92 ? -15.734 -5.746 -8.719 1 98.31 92 GLU A CA 1
ATOM 634 C C . GLU A 1 92 ? -15.242 -4.402 -9.25 1 98.31 92 GLU A C 1
ATOM 636 O O . GLU A 1 92 ? -15.961 -3.725 -9.992 1 98.31 92 GLU A O 1
ATOM 641 N N . LEU A 1 93 ? -14.062 -3.945 -8.852 1 97.94 93 LEU A N 1
ATOM 642 C CA . LEU A 1 93 ? -13.586 -2.639 -9.289 1 97.94 93 LEU A CA 1
ATOM 643 C C . LEU A 1 93 ? -12.914 -2.734 -10.656 1 97.94 93 LEU A C 1
ATOM 645 O O . LEU A 1 93 ? -12.086 -3.619 -10.883 1 97.94 93 LEU A O 1
ATOM 649 N N . THR A 1 94 ? -13.266 -1.808 -11.555 1 96.94 94 THR A N 1
ATOM 650 C CA . THR A 1 94 ? -12.688 -1.747 -12.898 1 96.94 94 THR A CA 1
ATOM 651 C C . THR A 1 94 ? -11.305 -1.103 -12.859 1 96.94 94 THR A C 1
ATOM 653 O O . THR A 1 94 ? -10.906 -0.536 -11.844 1 96.94 94 THR A O 1
ATOM 656 N N . ASP A 1 95 ? -10.633 -1.178 -14.008 1 96.25 95 ASP A N 1
ATOM 657 C CA . ASP A 1 95 ? -9.352 -0.49 -14.156 1 96.25 95 ASP A CA 1
ATOM 658 C C . ASP A 1 95 ? -9.5 1.009 -13.906 1 96.25 95 ASP A C 1
ATOM 660 O O . ASP A 1 95 ? -8.688 1.61 -13.203 1 96.25 95 ASP A O 1
ATOM 664 N N . THR A 1 96 ? -10.508 1.513 -14.492 1 97 96 THR A N 1
ATOM 665 C CA . THR A 1 96 ? -10.719 2.955 -14.414 1 97 96 THR A CA 1
ATOM 666 C C . THR A 1 96 ? -10.992 3.381 -12.977 1 97 96 THR A C 1
ATOM 668 O O . THR A 1 96 ? -10.375 4.32 -12.469 1 97 96 THR A O 1
ATOM 671 N N . GLU A 1 97 ? -11.883 2.699 -12.273 1 97.06 97 GLU A N 1
ATOM 672 C CA . GLU A 1 97 ? -12.195 3.018 -10.883 1 97.06 97 GLU A CA 1
ATOM 673 C C . GLU A 1 97 ? -10.961 2.924 -10 1 97.06 97 GLU A C 1
ATOM 675 O O . GLU A 1 97 ? -10.734 3.783 -9.148 1 97.06 97 GLU A O 1
ATOM 680 N N . THR A 1 98 ? -10.219 1.879 -10.227 1 98 98 THR A N 1
ATOM 681 C CA . THR A 1 98 ? -9.016 1.646 -9.438 1 98 98 THR A CA 1
ATOM 682 C C . THR A 1 98 ? -7.977 2.732 -9.695 1 98 98 THR A C 1
ATOM 684 O O . THR A 1 98 ? -7.477 3.352 -8.75 1 98 98 THR A O 1
ATOM 687 N N . ARG A 1 99 ? -7.715 3.014 -10.922 1 97.69 99 ARG A N 1
ATOM 688 C CA . ARG A 1 99 ? -6.703 3.994 -11.305 1 97.69 99 ARG A CA 1
ATOM 689 C C . ARG A 1 99 ? -7.078 5.391 -10.82 1 97.69 99 ARG A C 1
ATOM 691 O O . ARG A 1 99 ? -6.227 6.137 -10.336 1 97.69 99 ARG A O 1
ATOM 698 N N . ASP A 1 100 ? -8.336 5.711 -10.992 1 97.31 100 ASP A N 1
ATOM 699 C CA . ASP A 1 100 ? -8.789 7.031 -10.562 1 97.31 100 ASP A CA 1
ATOM 700 C C . ASP A 1 100 ? -8.578 7.223 -9.062 1 97.31 100 ASP A C 1
ATOM 702 O O . ASP A 1 100 ? -8.188 8.305 -8.625 1 97.31 100 ASP A O 1
ATOM 706 N N . MET A 1 101 ? -8.852 6.223 -8.328 1 97.62 101 MET A N 1
ATOM 707 C CA . MET A 1 101 ? -8.664 6.297 -6.883 1 97.62 101 MET A CA 1
ATOM 708 C C . MET A 1 101 ? -7.191 6.48 -6.535 1 97.62 101 MET A C 1
ATOM 710 O O . MET A 1 101 ? -6.848 7.305 -5.688 1 97.62 101 MET A O 1
ATOM 714 N N . PHE A 1 102 ? -6.281 5.73 -7.188 1 98.69 102 PHE A N 1
ATOM 715 C CA . PHE A 1 102 ? -4.852 5.855 -6.945 1 98.69 102 PHE A CA 1
ATOM 716 C C . PHE A 1 102 ? -4.348 7.23 -7.363 1 98.69 102 PHE A C 1
ATOM 718 O O . PHE A 1 102 ? -3.426 7.773 -6.75 1 98.69 102 PHE A O 1
ATOM 725 N N . GLU A 1 103 ? -4.934 7.77 -8.398 1 98.5 103 GLU A N 1
ATOM 726 C CA . GLU A 1 103 ? -4.531 9.078 -8.906 1 98.5 103 GLU A CA 1
ATOM 727 C C . GLU A 1 103 ? -4.66 10.148 -7.824 1 98.5 103 GLU A C 1
ATOM 729 O O . GLU A 1 103 ? -3.801 11.023 -7.703 1 98.5 103 GLU A O 1
ATOM 734 N N . VAL A 1 104 ? -5.68 10.031 -7.066 1 97.56 104 VAL A N 1
ATOM 735 C CA . VAL A 1 104 ? -5.93 11.023 -6.02 1 97.56 104 VAL A CA 1
ATOM 736 C C . VAL A 1 104 ? -5.191 10.625 -4.746 1 97.56 104 VAL A C 1
ATOM 738 O O . VAL A 1 104 ? -4.383 11.391 -4.219 1 97.56 104 VAL A O 1
ATOM 741 N N . ASN A 1 105 ? -5.418 9.391 -4.301 1 98.31 105 ASN A N 1
ATOM 742 C CA . ASN A 1 105 ? -5.027 8.977 -2.957 1 98.31 105 ASN A CA 1
ATOM 743 C C . ASN A 1 105 ? -3.516 8.797 -2.842 1 98.31 105 ASN A C 1
ATOM 745 O O . ASN A 1 105 ? -2.947 8.953 -1.76 1 98.31 105 ASN A O 1
ATOM 749 N N . VAL A 1 106 ? -2.9 8.422 -3.969 1 98.88 106 VAL A N 1
ATOM 750 C CA . VAL A 1 106 ? -1.49 8.047 -3.898 1 98.88 106 VAL A CA 1
ATOM 751 C C . VAL A 1 106 ? -0.657 9.031 -4.715 1 98.88 106 VAL A C 1
ATOM 753 O O . VAL A 1 106 ? 0.216 9.719 -4.176 1 98.88 106 VAL A O 1
ATOM 756 N N . PHE A 1 107 ? -0.98 9.156 -5.98 1 98.81 107 PHE A N 1
ATOM 757 C CA . PHE A 1 107 ? -0.146 9.977 -6.852 1 98.81 107 PHE A CA 1
ATOM 758 C C . PHE A 1 107 ? -0.321 11.461 -6.535 1 98.81 107 PHE A C 1
ATOM 760 O O . PHE A 1 107 ? 0.625 12.242 -6.656 1 98.81 107 PHE A O 1
ATOM 767 N N . GLY A 1 108 ? -1.561 11.852 -6.184 1 98.75 108 GLY A N 1
ATOM 768 C CA . GLY A 1 108 ? -1.774 13.219 -5.734 1 98.75 108 GLY A CA 1
ATOM 769 C C . GLY A 1 108 ? -0.972 13.57 -4.496 1 98.75 108 GLY A C 1
ATOM 770 O O . GLY A 1 108 ? -0.373 14.648 -4.426 1 98.75 108 GLY A O 1
ATOM 771 N N . LEU A 1 109 ? -0.962 12.703 -3.521 1 98.81 109 LEU A N 1
ATOM 772 C CA . LEU A 1 109 ? -0.163 12.875 -2.312 1 98.81 109 LEU A CA 1
ATOM 773 C C . LEU A 1 109 ? 1.32 12.977 -2.65 1 98.81 109 LEU A C 1
ATOM 775 O O . LEU A 1 109 ? 2.023 13.836 -2.123 1 98.81 109 LEU A O 1
ATOM 779 N N . HIS A 1 110 ? 1.775 12.094 -3.51 1 98.88 110 HIS A N 1
ATOM 780 C CA . HIS A 1 110 ? 3.168 12.094 -3.943 1 98.88 110 HIS A CA 1
ATOM 781 C C . HIS A 1 110 ? 3.523 13.406 -4.641 1 98.88 110 HIS A C 1
ATOM 783 O O . HIS A 1 110 ? 4.578 13.984 -4.375 1 98.88 110 HIS A O 1
ATOM 789 N N . ARG A 1 111 ? 2.652 13.898 -5.504 1 98.69 111 ARG A N 1
ATOM 790 C CA . ARG A 1 111 ? 2.869 15.148 -6.227 1 98.69 111 ARG A CA 1
ATOM 791 C C . ARG A 1 111 ? 2.986 16.328 -5.266 1 98.69 111 ARG A C 1
ATOM 793 O O . ARG A 1 111 ? 3.896 17.141 -5.387 1 98.69 111 ARG A O 1
ATOM 800 N N . MET A 1 112 ? 2.074 16.375 -4.312 1 98.88 112 MET A N 1
ATOM 801 C CA . MET A 1 112 ? 2.094 17.453 -3.32 1 98.88 112 MET A CA 1
ATOM 802 C C . MET A 1 112 ? 3.389 17.422 -2.516 1 98.88 112 MET A C 1
ATOM 804 O O . MET A 1 112 ? 4.004 18.469 -2.285 1 98.88 112 MET A O 1
ATOM 808 N N . THR A 1 113 ? 3.75 16.234 -2.125 1 98.88 113 THR A N 1
ATOM 809 C CA . THR A 1 113 ? 4.957 16.047 -1.332 1 98.88 113 THR A CA 1
ATOM 810 C C . THR A 1 113 ? 6.188 16.531 -2.094 1 98.88 113 THR A C 1
ATOM 812 O O . THR A 1 113 ? 7 17.297 -1.557 1 98.88 113 THR A O 1
ATOM 815 N N . ARG A 1 114 ? 6.309 16.172 -3.357 1 98.44 114 ARG A N 1
ATOM 816 C CA . ARG A 1 114 ? 7.438 16.562 -4.191 1 98.44 114 ARG A CA 1
ATOM 817 C C . ARG A 1 114 ? 7.473 18.078 -4.379 1 98.44 114 ARG A C 1
ATOM 819 O O . ARG A 1 114 ? 8.547 18.672 -4.434 1 98.44 114 ARG A O 1
ATOM 826 N N . ALA A 1 115 ? 6.316 18.656 -4.488 1 98.75 115 ALA A N 1
ATOM 827 C CA . ALA A 1 115 ? 6.227 20.094 -4.742 1 98.75 115 ALA A CA 1
ATOM 828 C C . ALA A 1 115 ? 6.629 20.906 -3.512 1 98.75 115 ALA A C 1
ATOM 830 O O . ALA A 1 115 ? 7.188 22 -3.631 1 98.75 115 ALA A O 1
ATOM 831 N N . VAL A 1 116 ? 6.41 20.391 -2.303 1 98.88 116 VAL A N 1
ATOM 832 C CA . VAL A 1 116 ? 6.578 21.156 -1.072 1 98.88 116 VAL A CA 1
ATOM 833 C C . VAL A 1 116 ? 7.973 20.906 -0.496 1 98.88 116 VAL A C 1
ATOM 835 O O . VAL A 1 116 ? 8.57 21.812 0.093 1 98.88 116 VAL A O 1
ATOM 838 N N . LEU A 1 117 ? 8.555 19.766 -0.736 1 98.75 117 LEU A N 1
ATOM 839 C CA . LEU A 1 117 ? 9.773 19.297 -0.086 1 98.75 117 LEU A CA 1
ATOM 840 C C . LEU A 1 117 ? 10.93 20.25 -0.369 1 98.75 117 LEU A C 1
ATOM 842 O O . LEU A 1 117 ? 11.703 20.594 0.533 1 98.75 117 LEU A O 1
ATOM 846 N N . PRO A 1 118 ? 11.07 20.719 -1.651 1 98.25 118 PRO A N 1
ATOM 847 C CA . PRO A 1 118 ? 12.203 21.625 -1.884 1 98.25 118 PRO A CA 1
ATOM 848 C C . PRO A 1 118 ? 12.164 22.859 -0.984 1 98.25 118 PRO A C 1
ATOM 850 O O . PRO A 1 118 ? 13.203 23.312 -0.513 1 98.25 118 PRO A O 1
ATOM 853 N N . HIS A 1 119 ? 11 23.375 -0.689 1 98.5 119 HIS A N 1
ATOM 854 C CA . HIS A 1 119 ? 10.852 24.547 0.156 1 98.5 119 HIS A CA 1
ATOM 855 C C . HIS A 1 119 ? 11.188 24.234 1.608 1 98.5 119 HIS A C 1
ATOM 857 O O . HIS A 1 119 ? 11.805 25.047 2.299 1 98.5 119 HIS A O 1
ATOM 863 N N . MET A 1 120 ? 10.805 23.078 2.062 1 98.75 120 MET A N 1
ATOM 864 C CA . MET A 1 120 ? 11.07 22.672 3.438 1 98.75 120 MET A CA 1
ATOM 865 C C . MET A 1 120 ? 12.555 22.359 3.633 1 98.75 120 MET A C 1
ATOM 867 O O . MET A 1 120 ? 13.156 22.781 4.621 1 98.75 120 MET A O 1
ATOM 871 N N . ARG A 1 121 ? 13.141 21.656 2.67 1 97.62 121 ARG A N 1
ATOM 872 C CA . ARG A 1 121 ? 14.555 21.297 2.77 1 97.62 121 ARG A CA 1
ATOM 873 C C . ARG A 1 121 ? 15.43 22.547 2.766 1 97.62 121 ARG A C 1
ATOM 875 O O . ARG A 1 121 ? 16.406 22.641 3.521 1 97.62 121 ARG A O 1
ATOM 882 N N . ALA A 1 122 ? 15.07 23.5 1.929 1 96.94 122 ALA A N 1
ATOM 883 C CA . ALA A 1 122 ? 15.844 24.734 1.841 1 96.94 122 ALA A CA 1
ATOM 884 C C . ALA A 1 122 ? 15.852 25.469 3.176 1 96.94 122 ALA A C 1
ATOM 886 O O . ALA A 1 122 ? 16.844 26.109 3.533 1 96.94 122 ALA A O 1
ATOM 887 N N . ARG A 1 123 ? 14.828 25.359 3.961 1 97.56 123 ARG A N 1
ATOM 888 C CA . ARG A 1 123 ? 14.695 26.047 5.242 1 97.56 123 ARG A CA 1
ATOM 889 C C . ARG A 1 123 ? 15.18 25.172 6.387 1 97.56 123 ARG A C 1
ATOM 891 O O . ARG A 1 123 ? 15.367 25.641 7.512 1 97.56 123 ARG A O 1
ATOM 898 N N . GLY A 1 124 ? 15.266 23.875 6.148 1 97.94 124 GLY A N 1
ATOM 899 C CA . GLY A 1 124 ? 15.727 22.922 7.148 1 97.94 124 GLY A CA 1
ATOM 900 C C . GLY A 1 124 ? 14.68 22.625 8.211 1 97.94 124 GLY A C 1
ATOM 901 O O . GLY A 1 124 ? 15.016 22.328 9.359 1 97.94 124 GLY A O 1
ATOM 902 N N . ARG A 1 125 ? 13.43 22.797 7.859 1 98 125 ARG A N 1
ATOM 903 C CA . ARG A 1 125 ? 12.328 22.5 8.773 1 98 125 ARG A CA 1
ATOM 904 C C . ARG A 1 125 ? 11.039 22.25 8.008 1 98 125 ARG A C 1
ATOM 906 O O . ARG A 1 125 ? 10.82 22.828 6.941 1 98 125 ARG A O 1
ATOM 913 N N . GLY A 1 126 ? 10.18 21.438 8.562 1 98.56 126 GLY A N 1
ATOM 914 C CA . GLY A 1 126 ? 8.875 21.141 7.992 1 98.56 126 GLY A CA 1
ATOM 915 C C . GLY A 1 126 ? 8.312 19.812 8.461 1 98.56 126 GLY A C 1
ATOM 916 O O . GLY A 1 126 ? 9.055 18.922 8.859 1 98.56 126 GLY A O 1
ATOM 917 N N . ARG A 1 127 ? 6.988 19.719 8.438 1 98.81 127 ARG A N 1
ATOM 918 C CA . ARG A 1 127 ? 6.254 18.5 8.789 1 98.81 127 ARG A CA 1
ATOM 919 C C . ARG A 1 127 ? 5.316 18.094 7.656 1 98.81 127 ARG A C 1
ATOM 921 O O . ARG A 1 127 ? 4.512 18.891 7.184 1 98.81 127 ARG A O 1
ATOM 928 N N . ILE A 1 128 ? 5.492 16.906 7.238 1 98.94 128 ILE A N 1
ATOM 929 C CA . ILE A 1 128 ? 4.543 16.312 6.301 1 98.94 128 ILE A CA 1
ATOM 930 C C . ILE A 1 128 ? 3.654 15.312 7.031 1 98.94 128 ILE A C 1
ATOM 932 O O . ILE A 1 128 ? 4.152 14.344 7.609 1 98.94 128 ILE A O 1
ATOM 936 N N . LEU A 1 129 ? 2.379 15.586 7.078 1 98.94 129 LEU A N 1
ATOM 937 C CA . LEU A 1 129 ? 1.386 14.688 7.648 1 98.94 129 LEU A CA 1
ATOM 938 C C . LEU A 1 129 ? 0.544 14.039 6.551 1 98.94 129 LEU A C 1
ATOM 940 O O . LEU A 1 129 ? -0.221 14.727 5.871 1 98.94 129 LEU A O 1
ATOM 944 N N . ASN A 1 130 ? 0.735 12.766 6.344 1 98.88 130 ASN A N 1
ATOM 945 C CA . ASN A 1 130 ? -0.064 11.992 5.398 1 98.88 130 ASN A CA 1
ATOM 946 C C . ASN A 1 130 ? -1.23 11.297 6.086 1 98.88 130 ASN A C 1
ATOM 948 O O . ASN A 1 130 ? -1.026 10.484 6.996 1 98.88 130 ASN A O 1
ATOM 952 N N . ILE A 1 131 ? -2.434 11.609 5.66 1 98.25 131 ILE A N 1
ATOM 953 C CA . ILE A 1 131 ? -3.604 10.969 6.25 1 98.25 131 ILE A CA 1
ATOM 954 C C . ILE A 1 131 ? -3.812 9.594 5.613 1 98.25 131 ILE A C 1
ATOM 956 O O . ILE A 1 131 ? -4.234 9.492 4.461 1 98.25 131 ILE A O 1
ATOM 960 N N . GLY A 1 132 ? -3.492 8.617 6.402 1 97.06 132 GLY A N 1
ATOM 961 C CA . GLY A 1 132 ? -3.746 7.238 6.027 1 97.06 132 GLY A CA 1
ATOM 962 C C . GLY A 1 132 ? -5.109 6.742 6.469 1 97.06 132 GLY A C 1
ATOM 963 O O . GLY A 1 132 ? -6.125 7.391 6.215 1 97.06 132 GLY A O 1
ATOM 964 N N . SER A 1 133 ? -5.18 5.637 7.016 1 92.5 133 SER A N 1
ATOM 965 C CA . SER A 1 133 ? -6.359 4.945 7.527 1 92.5 133 SER A CA 1
ATOM 966 C C . SER A 1 133 ? -5.973 3.676 8.281 1 92.5 133 SER A C 1
ATOM 968 O O . SER A 1 133 ? -4.902 3.111 8.047 1 92.5 133 SER A O 1
ATOM 970 N N . VAL A 1 134 ? -6.844 3.297 9.18 1 91.5 134 VAL A N 1
ATOM 971 C CA . VAL A 1 134 ? -6.672 1.951 9.719 1 91.5 134 VAL A CA 1
ATOM 972 C C . VAL A 1 134 ? -6.73 0.931 8.586 1 91.5 134 VAL A C 1
ATOM 974 O O . VAL A 1 134 ? -6.074 -0.111 8.641 1 91.5 134 VAL A O 1
ATOM 977 N N . GLY A 1 135 ? -7.457 1.248 7.562 1 91.94 135 GLY A N 1
ATOM 978 C CA . GLY A 1 135 ? -7.52 0.414 6.371 1 91.94 135 GLY A CA 1
ATOM 979 C C . GLY A 1 135 ? -6.23 0.413 5.574 1 91.94 135 GLY A C 1
ATOM 980 O O . GLY A 1 135 ? -6.078 -0.363 4.629 1 91.94 135 GLY A O 1
ATOM 981 N N . GLY A 1 136 ? -5.324 1.243 5.918 1 92.12 136 GLY A N 1
ATOM 982 C CA . GLY A 1 136 ? -3.998 1.284 5.328 1 92.12 136 GLY A CA 1
ATOM 983 C C . GLY A 1 136 ? -2.998 0.395 6.043 1 92.12 136 GLY A C 1
ATOM 984 O O . GLY A 1 136 ? -1.873 0.212 5.57 1 92.12 136 GLY A O 1
ATOM 985 N N . PHE A 1 137 ? -3.42 -0.106 7.133 1 92.06 137 PHE A N 1
ATOM 986 C CA . PHE A 1 137 ? -2.588 -1.004 7.926 1 92.06 137 PHE A CA 1
ATOM 987 C C . PHE A 1 137 ? -3.145 -2.422 7.898 1 92.06 137 PHE A C 1
ATOM 989 O O . PHE A 1 137 ? -2.387 -3.393 7.824 1 92.06 137 PHE A O 1
ATOM 996 N N . ALA A 1 138 ? -4.453 -2.479 7.922 1 94.75 138 ALA A N 1
ATOM 997 C CA . ALA A 1 138 ? -5.172 -3.746 7.844 1 94.75 138 ALA A CA 1
ATOM 998 C C . ALA A 1 138 ? -6.348 -3.65 6.879 1 94.75 138 ALA A C 1
ATOM 1000 O O . ALA A 1 138 ? -7.34 -2.971 7.164 1 94.75 138 ALA A O 1
ATOM 1001 N N . ALA A 1 139 ? -6.281 -4.418 5.859 1 94.5 139 ALA A N 1
ATOM 1002 C CA . ALA A 1 139 ? -7.324 -4.336 4.836 1 94.5 139 ALA A CA 1
ATOM 1003 C C . ALA A 1 139 ? -8.562 -5.117 5.254 1 94.5 139 ALA A C 1
ATOM 1005 O O . ALA A 1 139 ? -8.484 -6.02 6.094 1 94.5 139 ALA A O 1
ATOM 1006 N N . VAL A 1 140 ? -9.711 -4.746 4.656 1 94.19 140 VAL A N 1
ATOM 1007 C CA . VAL A 1 140 ? -10.969 -5.43 4.941 1 94.19 140 VAL A CA 1
ATOM 1008 C C . VAL A 1 140 ? -11.719 -5.695 3.643 1 94.19 140 VAL A C 1
ATOM 1010 O O . VAL A 1 140 ? -11.438 -5.07 2.615 1 94.19 140 VAL A O 1
ATOM 1013 N N . ALA A 1 141 ? -12.672 -6.59 3.752 1 96.06 141 ALA A N 1
ATOM 1014 C CA . ALA A 1 141 ? -13.523 -6.867 2.596 1 96.06 141 ALA A CA 1
ATOM 1015 C C . ALA A 1 141 ? -14.281 -5.617 2.158 1 96.06 141 ALA A C 1
ATOM 1017 O O . ALA A 1 141 ? -14.617 -4.766 2.986 1 96.06 141 ALA A O 1
ATOM 1018 N N . SER A 1 142 ? -14.523 -5.465 0.874 1 95.38 142 SER A N 1
ATOM 1019 C CA . SER A 1 142 ? -15.273 -4.395 0.219 1 95.38 142 SER A CA 1
ATOM 1020 C C . SER A 1 142 ? -14.43 -3.131 0.09 1 95.38 142 SER A C 1
ATOM 1022 O O . SER A 1 142 ? -14.844 -2.168 -0.559 1 95.38 142 SER A O 1
ATOM 1024 N N . SER A 1 143 ? -13.234 -3.146 0.649 1 95.81 143 SER A N 1
ATOM 1025 C CA . SER A 1 143 ? -12.422 -1.936 0.605 1 95.81 143 SER A CA 1
ATOM 1026 C C . SER A 1 143 ? -10.969 -2.26 0.291 1 95.81 143 SER A C 1
ATOM 1028 O O . SER A 1 143 ? -10.055 -1.557 0.739 1 95.81 143 SER A O 1
ATOM 1030 N N . GLY A 1 144 ? -10.812 -3.312 -0.414 1 97.81 144 GLY A N 1
ATOM 1031 C CA . GLY A 1 144 ? -9.469 -3.793 -0.674 1 97.81 144 GLY A CA 1
ATOM 1032 C C . GLY A 1 144 ? -8.625 -2.814 -1.472 1 97.81 144 GLY A C 1
ATOM 1033 O O . GLY A 1 144 ? -7.461 -2.588 -1.152 1 97.81 144 GLY A O 1
ATOM 1034 N N . LEU A 1 145 ? -9.164 -2.264 -2.52 1 98.25 145 LEU A N 1
ATOM 1035 C CA . LEU A 1 145 ? -8.398 -1.355 -3.363 1 98.25 145 LEU A CA 1
ATOM 1036 C C . LEU A 1 145 ? -8.219 -0.002 -2.686 1 98.25 145 LEU A C 1
ATOM 1038 O O . LEU A 1 145 ? -7.191 0.656 -2.865 1 98.25 145 LEU A O 1
ATOM 1042 N N . TYR A 1 146 ? -9.227 0.461 -1.94 1 97.19 146 TYR A N 1
ATOM 1043 C CA . TYR A 1 146 ? -9.008 1.625 -1.089 1 97.19 146 TYR A CA 1
ATOM 1044 C C . TYR A 1 146 ? -7.875 1.373 -0.103 1 97.19 146 TYR A C 1
ATOM 1046 O O . TYR A 1 146 ? -6.961 2.191 0.022 1 97.19 146 TYR A O 1
ATOM 1054 N N . GLY A 1 147 ? -7.945 0.24 0.596 1 98.19 147 GLY A N 1
ATOM 1055 C CA . GLY A 1 147 ? -6.852 -0.154 1.468 1 98.19 147 GLY A CA 1
ATOM 1056 C C . GLY A 1 147 ? -5.504 -0.154 0.771 1 98.19 147 GLY A C 1
ATOM 1057 O O . GLY A 1 147 ? -4.504 0.295 1.337 1 98.19 147 GLY A O 1
ATOM 1058 N N . ALA A 1 148 ? -5.496 -0.618 -0.442 1 98.75 148 ALA A N 1
ATOM 1059 C CA . ALA A 1 148 ? -4.266 -0.646 -1.224 1 98.75 148 ALA A CA 1
ATOM 1060 C C . ALA A 1 148 ? -3.672 0.753 -1.364 1 98.75 148 ALA A C 1
ATOM 1062 O O . ALA A 1 148 ? -2.457 0.933 -1.257 1 98.75 148 ALA A O 1
ATOM 1063 N N . THR A 1 149 ? -4.5 1.739 -1.636 1 98.69 149 THR A N 1
ATOM 1064 C CA . THR A 1 149 ? -4.012 3.111 -1.725 1 98.69 149 THR A CA 1
ATOM 1065 C C . THR A 1 149 ? -3.414 3.561 -0.394 1 98.69 149 THR A C 1
ATOM 1067 O O . THR A 1 149 ? -2.359 4.195 -0.364 1 98.69 149 THR A O 1
ATOM 1070 N N . LYS A 1 150 ? -4.098 3.246 0.643 1 98.62 150 LYS A N 1
ATOM 1071 C CA . LYS A 1 150 ? -3.656 3.73 1.949 1 98.62 150 LYS A CA 1
ATOM 1072 C C . LYS A 1 150 ? -2.455 2.936 2.453 1 98.62 150 LYS A C 1
ATOM 1074 O O . LYS A 1 150 ? -1.598 3.477 3.154 1 98.62 150 LYS A O 1
ATOM 1079 N N . PHE A 1 151 ? -2.314 1.656 2.049 1 98.75 151 PHE A N 1
ATOM 1080 C CA . PHE A 1 151 ? -1.075 0.919 2.268 1 98.75 151 PHE A CA 1
ATOM 1081 C C . PHE A 1 151 ? 0.086 1.587 1.541 1 98.75 151 PHE A C 1
ATOM 1083 O O . PHE A 1 151 ? 1.188 1.687 2.084 1 98.75 151 PHE A O 1
ATOM 1090 N N . ALA A 1 152 ? -0.172 1.967 0.348 1 98.81 152 ALA A N 1
ATOM 1091 C CA . ALA A 1 152 ? 0.858 2.67 -0.411 1 98.81 152 ALA A CA 1
ATOM 1092 C C . ALA A 1 152 ? 1.294 3.945 0.306 1 98.81 152 ALA A C 1
ATOM 1094 O O . ALA A 1 152 ? 2.484 4.266 0.343 1 98.81 152 ALA A O 1
ATOM 1095 N N . VAL A 1 153 ? 0.358 4.652 0.874 1 98.81 153 VAL A N 1
ATOM 1096 C CA . VAL A 1 153 ? 0.647 5.871 1.62 1 98.81 153 VAL A CA 1
ATOM 1097 C C . VAL A 1 153 ? 1.552 5.551 2.809 1 98.81 153 VAL A C 1
ATOM 1099 O O . VAL A 1 153 ? 2.48 6.305 3.111 1 98.81 153 VAL A O 1
ATOM 1102 N N . GLU A 1 154 ? 1.319 4.438 3.479 1 98.56 154 GLU A N 1
ATOM 1103 C CA . GLU A 1 154 ? 2.184 3.99 4.566 1 98.56 154 GLU A CA 1
ATOM 1104 C C . GLU A 1 154 ? 3.625 3.828 4.098 1 98.56 154 GLU A C 1
ATOM 1106 O O . GLU A 1 154 ? 4.551 4.336 4.73 1 98.56 154 GLU A O 1
ATOM 1111 N N . ALA A 1 155 ? 3.76 3.18 3.004 1 98.62 155 ALA A N 1
ATOM 1112 C CA . ALA A 1 155 ? 5.09 2.887 2.48 1 98.62 155 ALA A CA 1
ATOM 1113 C C . ALA A 1 155 ? 5.828 4.168 2.104 1 98.62 155 ALA A C 1
ATOM 1115 O O . ALA A 1 155 ? 7.004 4.336 2.43 1 98.62 155 ALA A O 1
ATOM 1116 N N . ILE A 1 156 ? 5.141 5.043 1.452 1 98.81 156 ILE A N 1
ATOM 1117 C CA . ILE A 1 156 ? 5.727 6.32 1.048 1 98.81 156 ILE A CA 1
ATOM 1118 C C . ILE A 1 156 ? 6.188 7.09 2.283 1 98.81 156 ILE A C 1
ATOM 1120 O O . ILE A 1 156 ? 7.285 7.652 2.295 1 98.81 156 ILE A O 1
ATOM 1124 N N . THR A 1 157 ? 5.387 7.051 3.32 1 98.88 157 THR A N 1
ATOM 1125 C CA . THR A 1 157 ? 5.703 7.797 4.531 1 98.88 157 THR A CA 1
ATOM 1126 C C . THR A 1 157 ? 6.91 7.188 5.242 1 98.88 157 THR A C 1
ATOM 1128 O O . THR A 1 157 ? 7.805 7.91 5.688 1 98.88 157 THR A O 1
ATOM 1131 N N . GLU A 1 158 ? 6.941 5.863 5.328 1 98.56 158 GLU A N 1
ATOM 1132 C CA . GLU A 1 158 ? 8.07 5.188 5.961 1 98.56 158 GLU A CA 1
ATOM 1133 C C . GLU A 1 158 ? 9.383 5.52 5.254 1 98.56 158 GLU A C 1
ATOM 1135 O O . GLU A 1 158 ? 10.367 5.879 5.902 1 98.56 158 GLU A O 1
ATOM 1140 N N . ALA A 1 159 ? 9.383 5.379 3.961 1 98.62 159 ALA A N 1
ATOM 1141 C CA . ALA A 1 159 ? 10.594 5.648 3.189 1 98.62 159 ALA A CA 1
ATOM 1142 C C . ALA A 1 159 ? 11 7.113 3.311 1 98.62 159 ALA A C 1
ATOM 1144 O O . ALA A 1 159 ? 12.188 7.422 3.486 1 98.62 159 ALA A O 1
ATOM 1145 N N . LEU A 1 160 ? 10.008 7.945 3.227 1 98.75 160 LEU A N 1
ATOM 1146 C CA . LEU A 1 160 ? 10.266 9.375 3.301 1 98.75 160 LEU A CA 1
ATOM 1147 C C . LEU A 1 160 ? 10.875 9.75 4.648 1 98.75 160 LEU A C 1
ATOM 1149 O O . LEU A 1 160 ? 11.805 10.555 4.715 1 98.75 160 LEU A O 1
ATOM 1153 N N . ALA A 1 161 ? 10.352 9.211 5.727 1 98.69 161 ALA A N 1
ATOM 1154 C CA . ALA A 1 161 ? 10.875 9.484 7.062 1 98.69 161 ALA A CA 1
ATOM 1155 C C . ALA A 1 161 ? 12.352 9.102 7.16 1 98.69 161 ALA A C 1
ATOM 1157 O O . ALA A 1 161 ? 13.148 9.828 7.762 1 98.69 161 ALA A O 1
ATOM 1158 N N . LEU A 1 162 ? 12.719 7.98 6.551 1 98.31 162 LEU A N 1
ATOM 1159 C CA . LEU A 1 162 ? 14.109 7.535 6.531 1 98.31 162 LEU A CA 1
ATOM 1160 C C . LEU A 1 162 ? 14.969 8.477 5.691 1 98.31 162 LEU A C 1
ATOM 1162 O O . LEU A 1 162 ? 16.078 8.82 6.082 1 98.31 162 LEU A O 1
ATOM 1166 N N . GLU A 1 163 ? 14.453 8.906 4.645 1 98.69 163 GLU A N 1
ATOM 1167 C CA . GLU A 1 163 ? 15.211 9.688 3.674 1 98.69 163 GLU A CA 1
ATOM 1168 C C . GLU A 1 163 ? 15.43 11.117 4.164 1 98.69 163 GLU A C 1
ATOM 1170 O O . GLU A 1 163 ? 16.422 11.758 3.795 1 98.69 163 GLU A O 1
ATOM 1175 N N . LEU A 1 164 ? 14.562 11.57 5.031 1 98.5 164 LEU A N 1
ATOM 1176 C CA . LEU A 1 164 ? 14.602 12.961 5.48 1 98.5 164 LEU A CA 1
ATOM 1177 C C . LEU A 1 164 ? 15.414 13.094 6.762 1 98.5 164 LEU A C 1
ATOM 1179 O O . LEU A 1 164 ? 15.555 14.195 7.301 1 98.5 164 LEU A O 1
ATOM 1183 N N . ARG A 1 165 ? 15.906 11.953 7.273 1 97.44 165 ARG A N 1
ATOM 1184 C CA . ARG A 1 165 ? 16.703 12.008 8.492 1 97.44 165 ARG A CA 1
ATOM 1185 C C . ARG A 1 165 ? 17.844 13.016 8.352 1 97.44 165 ARG A C 1
ATOM 1187 O O . ARG A 1 165 ? 18.578 13 7.363 1 97.44 165 ARG A O 1
ATOM 1194 N N . GLY A 1 166 ? 17.906 13.93 9.289 1 96.12 166 GLY A N 1
ATOM 1195 C CA . GLY A 1 166 ? 18.984 14.906 9.32 1 96.12 166 GLY A CA 1
ATOM 1196 C C . GLY A 1 166 ? 18.641 16.188 8.578 1 96.12 166 GLY A C 1
ATOM 1197 O O . GLY A 1 166 ? 19.422 17.141 8.602 1 96.12 166 GLY A O 1
ATOM 1198 N N . SER A 1 167 ? 17.484 16.297 7.922 1 97.25 167 SER A N 1
ATOM 1199 C CA . SER A 1 167 ? 17.141 17.453 7.078 1 97.25 167 SER A CA 1
ATOM 1200 C C . SER A 1 167 ? 16.359 18.5 7.863 1 97.25 167 SER A C 1
ATOM 1202 O O . SER A 1 167 ? 16.203 19.625 7.402 1 97.25 167 SER A O 1
ATOM 1204 N N . GLY A 1 168 ? 15.883 18.078 9.062 1 98 168 GLY A N 1
ATOM 1205 C CA . GLY A 1 168 ? 14.992 18.953 9.805 1 98 168 GLY A CA 1
ATOM 1206 C C . GLY A 1 168 ? 13.539 18.844 9.367 1 98 168 GLY A C 1
ATOM 1207 O O . GLY A 1 168 ? 12.656 19.453 9.969 1 98 168 GLY A O 1
ATOM 1208 N N . VAL A 1 169 ? 13.273 18.062 8.312 1 98.69 169 VAL A N 1
ATOM 1209 C CA . VAL A 1 169 ? 11.922 17.781 7.82 1 98.69 169 VAL A CA 1
ATOM 1210 C C . VAL A 1 169 ? 11.5 16.375 8.242 1 98.69 169 VAL A C 1
ATOM 1212 O O . VAL A 1 169 ? 12.32 15.453 8.273 1 98.69 169 VAL A O 1
ATOM 1215 N N . SER A 1 170 ? 10.242 16.203 8.664 1 98.69 170 SER A N 1
ATOM 1216 C CA . SER A 1 170 ? 9.758 14.891 9.07 1 98.69 170 SER A CA 1
ATOM 1217 C C . SER A 1 170 ? 8.492 14.508 8.312 1 98.69 170 SER A C 1
ATOM 1219 O O . SER A 1 170 ? 7.812 15.367 7.746 1 98.69 170 SER A O 1
ATOM 1221 N N . ALA A 1 171 ? 8.25 13.25 8.211 1 98.81 171 ALA A N 1
ATOM 1222 C CA . ALA A 1 171 ? 7.02 12.695 7.652 1 98.81 171 ALA A CA 1
ATOM 1223 C C . ALA A 1 171 ? 6.332 11.766 8.648 1 98.81 171 ALA A C 1
ATOM 1225 O O . ALA A 1 171 ? 6.984 10.922 9.273 1 98.81 171 ALA A O 1
ATOM 1226 N N . THR A 1 172 ? 5.039 11.961 8.828 1 98.88 172 THR A N 1
ATOM 1227 C CA . THR A 1 172 ? 4.215 11.172 9.734 1 98.88 172 THR A CA 1
ATOM 1228 C C . THR A 1 172 ? 2.953 10.68 9.023 1 98.88 172 THR A C 1
ATOM 1230 O O . THR A 1 172 ? 2.316 11.43 8.289 1 98.88 172 THR A O 1
ATOM 1233 N N . VAL A 1 173 ? 2.637 9.43 9.227 1 98.81 173 VAL A N 1
ATOM 1234 C CA . VAL A 1 173 ? 1.351 8.922 8.75 1 98.81 173 VAL A CA 1
ATOM 1235 C C . VAL A 1 173 ? 0.359 8.875 9.914 1 98.81 173 VAL A C 1
ATOM 1237 O O . VAL A 1 173 ? 0.676 8.359 10.984 1 98.81 173 VAL A O 1
ATOM 1240 N N . ILE A 1 174 ? -0.816 9.5 9.727 1 98.75 174 ILE A N 1
ATOM 1241 C CA . ILE A 1 174 ? -1.933 9.438 10.664 1 98.75 174 ILE A CA 1
ATOM 1242 C C . ILE A 1 174 ? -2.912 8.352 10.227 1 98.75 174 ILE A C 1
ATOM 1244 O O . ILE A 1 174 ? -3.324 8.305 9.062 1 98.75 174 ILE A O 1
ATOM 1248 N N . GLU A 1 175 ? -3.258 7.465 11.133 1 98.5 175 GLU A N 1
ATOM 1249 C CA . GLU A 1 175 ? -4.176 6.371 10.836 1 98.5 175 GLU A CA 1
ATOM 1250 C C . GLU A 1 175 ? -5.488 6.523 11.602 1 98.5 175 GLU A C 1
ATOM 1252 O O . GLU A 1 175 ? -5.641 5.977 12.695 1 98.5 175 GLU A O 1
ATOM 1257 N N . PRO A 1 176 ? -6.441 7.152 10.969 1 97.94 176 PRO A N 1
ATOM 1258 C CA . PRO A 1 176 ? -7.746 7.25 11.625 1 97.94 176 PRO A CA 1
ATOM 1259 C C . PRO A 1 176 ? -8.547 5.957 11.539 1 97.94 176 PRO A C 1
ATOM 1261 O O . PRO A 1 176 ? -8.492 5.258 10.523 1 97.94 176 PRO A O 1
ATOM 1264 N N . GLY A 1 177 ? -9.258 5.641 12.609 1 96.62 177 GLY A N 1
ATOM 1265 C CA . GLY A 1 177 ? -10.344 4.676 12.539 1 96.62 177 GLY A CA 1
ATOM 1266 C C . GLY A 1 177 ? -11.617 5.254 11.945 1 96.62 177 GLY A C 1
ATOM 1267 O O . GLY A 1 177 ? -11.57 5.977 10.953 1 96.62 177 GLY A O 1
ATOM 1268 N N . ALA A 1 178 ? -12.742 4.871 12.516 1 93.88 178 ALA A N 1
ATOM 1269 C CA . ALA A 1 178 ? -14.023 5.355 12.016 1 93.88 178 ALA A CA 1
ATOM 1270 C C . ALA A 1 178 ? -14.414 6.668 12.695 1 93.88 178 ALA A C 1
ATOM 1272 O O . ALA A 1 178 ? -14.883 6.676 13.836 1 93.88 178 ALA A O 1
ATOM 1273 N N . PHE A 1 179 ? -14.227 7.727 11.938 1 93.62 179 PHE A N 1
ATOM 1274 C CA . PHE A 1 179 ? -14.602 9.031 12.469 1 93.62 179 PHE A CA 1
ATOM 1275 C C . PHE A 1 179 ? -15.867 9.547 11.797 1 93.62 179 PHE A C 1
ATOM 1277 O O . PHE A 1 179 ? -16.094 9.312 10.609 1 93.62 179 PHE A O 1
ATOM 1284 N N . ARG A 1 180 ? -16.562 10.203 12.547 1 86.94 180 ARG A N 1
ATOM 1285 C CA . ARG A 1 180 ? -17.859 10.648 12.086 1 86.94 180 ARG A CA 1
ATOM 1286 C C . ARG A 1 180 ? -17.734 11.867 11.18 1 86.94 180 ARG A C 1
ATOM 1288 O O . ARG A 1 180 ? -17.953 13 11.617 1 86.94 180 ARG A O 1
ATOM 1295 N N . THR A 1 181 ? -17.391 11.562 9.945 1 85.94 181 THR A N 1
ATOM 1296 C CA . THR A 1 181 ? -17.312 12.516 8.844 1 85.94 181 THR A CA 1
ATOM 1297 C C . THR A 1 181 ? -18.203 12.07 7.68 1 85.94 181 THR A C 1
ATOM 1299 O O . THR A 1 181 ? -18.938 11.102 7.793 1 85.94 181 THR A O 1
ATOM 1302 N N . ASP A 1 182 ? -18.156 12.82 6.695 1 76.94 182 ASP A N 1
ATOM 1303 C CA . ASP A 1 182 ? -18.922 12.477 5.5 1 76.94 182 ASP A CA 1
ATOM 1304 C C . ASP A 1 182 ? -18.172 11.453 4.648 1 76.94 182 ASP A C 1
ATOM 1306 O O . ASP A 1 182 ? -18.484 11.258 3.477 1 76.94 182 ASP A O 1
ATOM 1310 N N . PHE A 1 183 ? -17.25 10.797 5.297 1 76.31 183 PHE A N 1
ATOM 1311 C CA . PHE A 1 183 ? -16.422 9.883 4.52 1 76.31 183 PHE A CA 1
ATOM 1312 C C . PHE A 1 183 ? -17.25 8.695 4.035 1 76.31 183 PHE A C 1
ATOM 1314 O O . PHE A 1 183 ? -17.047 8.211 2.916 1 76.31 183 PHE A O 1
ATOM 1321 N N . LEU A 1 184 ? -18.172 8.305 4.84 1 76.94 184 LEU A N 1
ATOM 1322 C CA . LEU A 1 184 ? -19 7.152 4.465 1 76.94 184 LEU A CA 1
ATOM 1323 C C . LEU A 1 184 ? -20.312 7.605 3.832 1 76.94 184 LEU A C 1
ATOM 1325 O O . LEU A 1 184 ? -21.156 6.773 3.496 1 76.94 184 LEU A O 1
ATOM 1329 N N . SER A 1 185 ? -20.344 8.914 3.662 1 77.81 185 SER A N 1
ATOM 1330 C CA . SER A 1 185 ? -21.531 9.43 2.994 1 77.81 185 SER A CA 1
ATOM 1331 C C . SER A 1 185 ? -21.391 9.367 1.479 1 77.81 185 SER A C 1
ATOM 1333 O O . SER A 1 185 ? -20.281 9.281 0.957 1 77.81 185 SER A O 1
ATOM 1335 N N . PRO A 1 186 ? -22.469 9.445 0.767 1 73.38 186 PRO A N 1
ATOM 1336 C CA . PRO A 1 186 ? -22.422 9.375 -0.694 1 73.38 186 PRO A CA 1
ATOM 1337 C C . PRO A 1 186 ? -21.578 10.484 -1.311 1 73.38 186 PRO A C 1
ATOM 1339 O O . PRO A 1 186 ? -21.234 10.43 -2.498 1 73.38 186 PRO A O 1
ATOM 1342 N N . ARG A 1 187 ? -21.156 11.414 -0.533 1 70 187 ARG A N 1
ATOM 1343 C CA . ARG A 1 187 ? -20.328 12.5 -1.038 1 70 187 ARG A CA 1
ATOM 1344 C C . ARG A 1 187 ? -18.875 12.078 -1.127 1 70 187 ARG A C 1
ATOM 1346 O O . ARG A 1 187 ? -18.094 12.672 -1.875 1 70 187 ARG A O 1
ATOM 1353 N N . SER A 1 188 ? -18.453 11.148 -0.318 1 76.62 188 SER A N 1
ATOM 1354 C CA . SER A 1 188 ? -17.031 10.781 -0.248 1 76.62 188 SER A CA 1
ATOM 1355 C C . SER A 1 188 ? -16.828 9.32 -0.625 1 76.62 188 SER A C 1
ATOM 1357 O O . SER A 1 188 ? -15.781 8.953 -1.164 1 76.62 188 SER A O 1
ATOM 1359 N N . VAL A 1 189 ? -17.875 8.523 -0.344 1 83.12 189 VAL A N 1
ATOM 1360 C CA . VAL A 1 189 ? -17.75 7.105 -0.671 1 83.12 189 VAL A CA 1
ATOM 1361 C C . VAL A 1 189 ? -18.5 6.805 -1.97 1 83.12 189 VAL A C 1
ATOM 1363 O O . VAL A 1 189 ? -19.609 7.305 -2.186 1 83.12 189 VAL A O 1
ATOM 1366 N N . ARG A 1 190 ? -17.75 6.137 -2.797 1 88.62 190 ARG A N 1
ATOM 1367 C CA . ARG A 1 190 ? -18.359 5.609 -4.016 1 88.62 190 ARG A CA 1
ATOM 1368 C C . ARG A 1 190 ? -18.484 4.09 -3.947 1 88.62 190 ARG A C 1
ATOM 1370 O O . ARG A 1 190 ? -17.859 3.445 -3.105 1 88.62 190 ARG A O 1
ATOM 1377 N N . PHE A 1 191 ? -19.375 3.654 -4.734 1 89.75 191 PHE A N 1
ATOM 1378 C CA . PHE A 1 191 ? -19.562 2.211 -4.828 1 89.75 191 PHE A CA 1
ATOM 1379 C C . PHE A 1 191 ? -19.172 1.704 -6.211 1 89.75 191 PHE A C 1
ATOM 1381 O O . PHE A 1 191 ? -19.391 2.385 -7.215 1 89.75 191 PHE A O 1
ATOM 1388 N N . ALA A 1 192 ? -18.625 0.492 -6.152 1 92.06 192 ALA A N 1
ATOM 1389 C CA . ALA A 1 192 ? -18.297 -0.125 -7.438 1 92.06 192 ALA A CA 1
ATOM 1390 C C . ALA A 1 192 ? -19.531 -0.179 -8.336 1 92.06 192 ALA A C 1
ATOM 1392 O O . ALA A 1 192 ? -20.641 -0.452 -7.867 1 92.06 192 ALA A O 1
ATOM 1393 N N . ALA A 1 193 ? -19.328 0.048 -9.602 1 89.44 193 ALA A N 1
ATOM 1394 C CA . ALA A 1 193 ? -20.438 0.054 -10.562 1 89.44 193 ALA A CA 1
ATOM 1395 C C . ALA A 1 193 ? -21.016 -1.344 -10.734 1 89.44 193 ALA A C 1
ATOM 1397 O O . ALA A 1 193 ? -22.188 -1.492 -11.086 1 89.44 193 ALA A O 1
ATOM 1398 N N . THR A 1 194 ? -20.188 -2.35 -10.516 1 93 194 THR A N 1
ATOM 1399 C CA . THR A 1 194 ? -20.594 -3.742 -10.695 1 93 194 THR A CA 1
ATOM 1400 C C . THR A 1 194 ? -20.594 -4.48 -9.359 1 93 194 THR A C 1
ATOM 1402 O O . THR A 1 194 ? -19.688 -4.305 -8.539 1 93 194 THR A O 1
ATOM 1405 N N . GLU A 1 195 ? -21.656 -5.211 -9.18 1 94.62 195 GLU A N 1
ATOM 1406 C CA . GLU A 1 195 ? -21.734 -6.121 -8.039 1 94.62 195 GLU A CA 1
ATOM 1407 C C . GLU A 1 195 ? -21.781 -7.578 -8.5 1 94.62 195 GLU A C 1
ATOM 1409 O O . GLU A 1 195 ? -22.484 -7.91 -9.453 1 94.62 195 GLU A O 1
ATOM 1414 N N . ILE A 1 196 ? -20.984 -8.43 -7.918 1 97.25 196 ILE A N 1
ATOM 1415 C CA . ILE A 1 196 ? -20.938 -9.852 -8.234 1 97.25 196 ILE A CA 1
ATOM 1416 C C . ILE A 1 196 ? -21.594 -10.648 -7.117 1 97.25 196 ILE A C 1
ATOM 1418 O O . ILE A 1 196 ? -21.172 -10.586 -5.961 1 97.25 196 ILE A O 1
ATOM 1422 N N . ASP A 1 197 ? -22.531 -11.469 -7.41 1 96.56 197 ASP A N 1
ATOM 1423 C CA . ASP A 1 197 ? -23.359 -12.203 -6.453 1 96.56 197 ASP A CA 1
ATOM 1424 C C . ASP A 1 197 ? -22.5 -13.086 -5.555 1 96.56 197 ASP A C 1
ATOM 1426 O O . ASP A 1 197 ? -22.828 -13.297 -4.383 1 96.56 197 ASP A O 1
ATOM 1430 N N . ALA A 1 198 ? -21.484 -13.547 -6.082 1 96.75 198 ALA A N 1
ATOM 1431 C CA . ALA A 1 198 ? -20.625 -14.484 -5.359 1 96.75 198 ALA A CA 1
ATOM 1432 C C . ALA A 1 198 ? -20.047 -13.844 -4.098 1 96.75 198 ALA A C 1
ATOM 1434 O O . ALA A 1 198 ? -19.609 -14.539 -3.186 1 96.75 198 ALA A O 1
ATOM 1435 N N . TYR A 1 199 ? -20.078 -12.516 -3.996 1 97.94 199 TYR A N 1
ATOM 1436 C CA . TYR A 1 199 ? -19.453 -11.82 -2.873 1 97.94 199 TYR A CA 1
ATOM 1437 C C . TYR A 1 199 ? -20.5 -11.273 -1.915 1 97.94 199 TYR A C 1
ATOM 1439 O O . TYR A 1 199 ? -20.188 -10.477 -1.027 1 97.94 199 TYR A O 1
ATOM 1447 N N . ALA A 1 200 ? -21.734 -11.617 -2.031 1 96.88 200 ALA A N 1
ATOM 1448 C CA . ALA A 1 200 ? -22.828 -11.07 -1.245 1 96.88 200 ALA A CA 1
ATOM 1449 C C . ALA A 1 200 ? -22.578 -11.242 0.25 1 96.88 200 ALA A C 1
ATOM 1451 O O . ALA A 1 200 ? -22.828 -10.32 1.036 1 96.88 200 ALA A O 1
ATOM 1452 N N . ASP A 1 201 ? -21.969 -12.375 0.62 1 96.88 201 ASP A N 1
ATOM 1453 C CA . ASP A 1 201 ? -21.844 -12.695 2.039 1 96.88 201 ASP A CA 1
ATOM 1454 C C . ASP A 1 201 ? -20.516 -12.188 2.596 1 96.88 201 ASP A C 1
ATOM 1456 O O . ASP A 1 201 ? -20.266 -12.29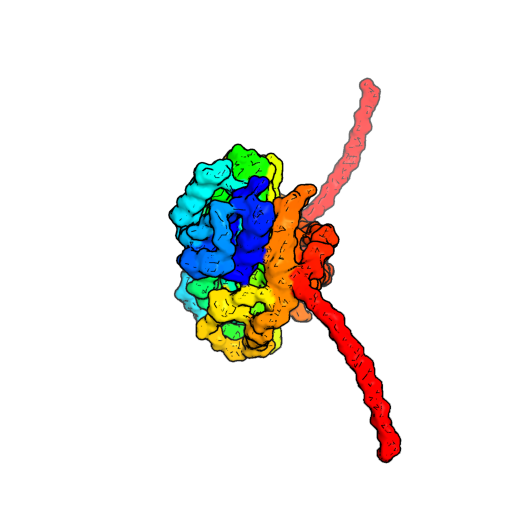7 3.797 1 96.88 201 ASP A O 1
ATOM 1460 N N . THR A 1 202 ? -19.719 -11.664 1.764 1 97.44 202 THR A N 1
ATOM 1461 C CA . THR A 1 202 ? -18.422 -11.148 2.195 1 97.44 202 THR A CA 1
ATOM 1462 C C . THR A 1 202 ? -18.328 -9.641 1.934 1 97.44 202 THR A C 1
ATOM 1464 O O . THR A 1 202 ? -18.828 -8.836 2.725 1 97.44 202 THR A O 1
ATOM 1467 N N . ALA A 1 203 ? -17.922 -9.289 0.729 1 96.69 203 ALA A N 1
ATOM 1468 C CA . ALA A 1 203 ? -17.812 -7.875 0.391 1 96.69 203 ALA A CA 1
ATOM 1469 C C . ALA A 1 203 ? -19.172 -7.195 0.423 1 96.69 203 ALA A C 1
ATOM 1471 O O . ALA A 1 203 ? -19.281 -6.027 0.807 1 96.69 203 ALA A O 1
ATOM 1472 N N . GLY A 1 204 ? -20.188 -7.906 -0.052 1 95.5 204 GLY A N 1
ATOM 1473 C CA . GLY A 1 204 ? -21.531 -7.355 -0.009 1 95.5 204 GLY A CA 1
ATOM 1474 C C . GLY A 1 204 ? -22.016 -7.059 1.4 1 95.5 204 GLY A C 1
ATOM 1475 O O . GLY A 1 204 ? -22.547 -5.984 1.665 1 95.5 204 GLY A O 1
ATOM 1476 N N . ALA A 1 205 ? -21.781 -7.969 2.256 1 94.69 205 ALA A N 1
ATOM 1477 C CA . ALA A 1 205 ? -22.156 -7.781 3.658 1 94.69 205 ALA A CA 1
ATOM 1478 C C . ALA A 1 205 ? -21.359 -6.633 4.281 1 94.69 205 ALA A C 1
ATOM 1480 O O . ALA A 1 205 ? -21.922 -5.828 5.035 1 94.69 205 ALA A O 1
ATOM 1481 N N . ALA A 1 206 ? -20.141 -6.578 3.967 1 93.5 206 ALA A N 1
ATOM 1482 C CA . ALA A 1 206 ? -19.297 -5.512 4.496 1 93.5 206 ALA A CA 1
ATOM 1483 C C . ALA A 1 206 ? -19.75 -4.145 4 1 93.5 206 ALA A C 1
ATOM 1485 O O . ALA A 1 206 ? -19.781 -3.178 4.766 1 93.5 206 ALA A O 1
ATOM 1486 N N . ARG A 1 207 ? -20.031 -4.086 2.764 1 91.56 207 ARG A N 1
ATOM 1487 C CA . ARG A 1 207 ? -20.516 -2.846 2.172 1 91.56 207 ARG A CA 1
ATOM 1488 C C . ARG A 1 207 ? -21.766 -2.352 2.896 1 91.56 207 ARG A C 1
ATOM 1490 O O . ARG A 1 207 ? -21.906 -1.155 3.154 1 91.56 207 ARG A O 1
ATOM 1497 N N . THR A 1 208 ? -22.625 -3.246 3.172 1 89.94 208 THR A N 1
ATOM 1498 C CA . THR A 1 208 ? -23.844 -2.922 3.893 1 89.94 208 THR A CA 1
ATOM 1499 C C . THR A 1 208 ? -23.531 -2.441 5.305 1 89.94 208 THR A C 1
ATOM 1501 O O . THR A 1 208 ? -24.125 -1.475 5.785 1 89.94 208 THR A O 1
ATOM 1504 N N . ALA A 1 209 ? -22.609 -3.096 5.871 1 89.88 209 ALA A N 1
ATOM 1505 C CA . ALA A 1 209 ? -22.203 -2.721 7.223 1 89.88 209 ALA A CA 1
ATOM 1506 C C . ALA A 1 209 ? -21.594 -1.319 7.246 1 89.88 209 ALA A C 1
ATOM 1508 O O . ALA A 1 209 ? -21.859 -0.539 8.164 1 89.88 209 ALA A O 1
ATOM 1509 N N . PHE A 1 210 ? -20.797 -1.013 6.293 1 87.5 210 PHE A N 1
ATOM 1510 C CA . PHE A 1 210 ? -20.172 0.309 6.203 1 87.5 210 PHE A CA 1
ATOM 1511 C C . PHE A 1 210 ? -21.234 1.386 6.023 1 87.5 210 PHE A C 1
ATOM 1513 O O . PHE A 1 210 ? -21.172 2.439 6.66 1 87.5 210 PHE A O 1
ATOM 1520 N N . ALA A 1 211 ? -22.156 1.108 5.184 1 84.38 211 ALA A N 1
ATOM 1521 C CA . ALA A 1 211 ? -23.234 2.061 4.941 1 84.38 211 ALA A CA 1
ATOM 1522 C C . ALA A 1 211 ? -24.031 2.318 6.219 1 84.38 211 ALA A C 1
ATOM 1524 O O . ALA A 1 211 ? -24.438 3.451 6.488 1 84.38 211 ALA A O 1
ATOM 1525 N N . ALA A 1 212 ? -24.141 1.301 7.016 1 87.19 212 ALA A N 1
ATOM 1526 C CA . ALA A 1 212 ? -24.938 1.403 8.242 1 87.19 212 ALA A CA 1
ATOM 1527 C C . ALA A 1 212 ? -24.172 2.189 9.312 1 87.19 212 ALA A C 1
ATOM 1529 O O . ALA A 1 212 ? -24.781 2.688 10.266 1 87.19 212 ALA A O 1
ATOM 1530 N N . LEU A 1 213 ? -22.891 2.273 9.102 1 88.75 213 LEU A N 1
ATOM 1531 C CA . LEU A 1 213 ? -22.047 2.939 10.086 1 88.75 213 LEU A CA 1
ATOM 1532 C C . LEU A 1 213 ? -22.094 4.453 9.906 1 88.75 213 LEU A C 1
ATOM 1534 O O . LEU A 1 213 ? -21.688 5.199 10.805 1 88.75 213 LEU A O 1
ATOM 1538 N N . ASP A 1 214 ? -22.562 4.898 8.773 1 87.31 214 ASP A N 1
ATOM 1539 C CA . ASP A 1 214 ? -22.562 6.328 8.477 1 87.31 214 ASP A CA 1
ATOM 1540 C C . ASP A 1 214 ? -23.359 7.105 9.523 1 87.31 214 ASP A C 1
ATOM 1542 O O . ASP A 1 214 ? -24.516 6.793 9.781 1 87.31 214 ASP A O 1
ATOM 1546 N N . GLY A 1 215 ? -22.688 8.047 10.133 1 88.31 215 GLY A N 1
ATOM 1547 C CA . GLY A 1 215 ? -23.312 8.867 11.148 1 88.31 215 GLY A CA 1
ATOM 1548 C C . GLY A 1 215 ? -23.234 8.266 12.539 1 88.31 215 GLY A C 1
ATOM 1549 O O . GLY A 1 215 ? -23.594 8.914 13.523 1 88.31 215 GLY A O 1
ATOM 1550 N N . HIS A 1 216 ? -22.672 7.031 12.633 1 90.12 216 HIS A N 1
ATOM 1551 C CA . HIS A 1 216 ? -22.594 6.344 13.914 1 90.12 216 HIS A CA 1
ATOM 1552 C C . HIS A 1 216 ? -21.156 5.98 14.258 1 90.12 216 HIS A C 1
ATOM 1554 O O . HIS A 1 216 ? -20.906 5.18 15.164 1 90.12 216 HIS A O 1
ATOM 1560 N N . GLN A 1 217 ? -20.297 6.574 13.578 1 92.5 217 GLN A N 1
ATOM 1561 C CA . GLN A 1 217 ? -18.875 6.312 13.828 1 92.5 217 GLN A CA 1
ATOM 1562 C C . GLN A 1 217 ? -18.469 6.805 15.219 1 92.5 217 GLN A C 1
ATOM 1564 O O . GLN A 1 217 ? -18.891 7.879 15.648 1 92.5 217 GLN A O 1
ATOM 1569 N N . PRO A 1 218 ? -17.578 6.07 15.875 1 94.25 218 PRO A N 1
ATOM 1570 C CA . PRO A 1 218 ? -17.219 6.41 17.25 1 94.25 218 PRO A CA 1
ATOM 1571 C C . PRO A 1 218 ? -16.297 7.621 17.344 1 94.25 218 PRO A C 1
ATOM 1573 O O . PRO A 1 218 ? -16.25 8.297 18.375 1 94.25 218 PRO A O 1
ATOM 1576 N N . GLY A 1 219 ? -15.578 7.898 16.281 1 96.5 219 GLY A N 1
ATOM 1577 C CA . GLY A 1 219 ? -14.547 8.93 16.328 1 96.5 219 GLY A CA 1
ATOM 1578 C C . GLY A 1 219 ? -15.102 10.336 16.172 1 96.5 219 GLY A C 1
ATOM 1579 O O . GLY A 1 219 ? -16.031 10.555 15.398 1 96.5 219 GLY A O 1
ATOM 1580 N N . ASP A 1 220 ? -14.516 11.266 16.906 1 97.5 220 ASP A N 1
ATOM 1581 C CA . ASP A 1 220 ? -14.852 12.688 16.859 1 97.5 220 ASP A CA 1
ATOM 1582 C C . ASP A 1 220 ? -13.867 13.461 16 1 97.5 220 ASP A C 1
ATOM 1584 O O . ASP A 1 220 ? -12.695 13.602 16.359 1 97.5 220 ASP A O 1
ATOM 1588 N N . PRO A 1 221 ? -14.312 14.008 14.914 1 96.75 221 PRO A N 1
ATOM 1589 C CA . PRO A 1 221 ? -13.391 14.703 14.008 1 96.75 221 PRO A CA 1
ATOM 1590 C C . PRO A 1 221 ? -12.688 15.875 14.688 1 96.75 221 PRO A C 1
ATOM 1592 O O . PRO A 1 221 ? -11.539 16.188 14.359 1 96.75 221 PRO A O 1
ATOM 1595 N N . ASP A 1 222 ? -13.359 16.547 15.602 1 97.06 222 ASP A N 1
ATOM 1596 C CA . ASP A 1 222 ? -12.727 17.672 16.297 1 97.06 222 ASP A CA 1
ATOM 1597 C C . ASP A 1 222 ? -11.602 17.203 17.203 1 97.06 222 ASP A C 1
ATOM 1599 O O . ASP A 1 222 ? -10.539 17.828 17.266 1 97.06 222 ASP A O 1
ATOM 1603 N N . LYS A 1 223 ? -11.828 16.094 17.875 1 97.94 223 LYS A N 1
ATOM 1604 C CA . LYS A 1 223 ? -10.773 15.531 18.703 1 97.94 223 LYS A CA 1
ATOM 1605 C C . LYS A 1 223 ? -9.625 14.992 17.859 1 97.94 223 LYS A C 1
ATOM 1607 O O . LYS A 1 223 ? -8.461 15.078 18.25 1 97.94 223 LYS A O 1
ATOM 1612 N N . ALA A 1 224 ? -9.961 14.422 16.719 1 98.38 224 ALA A N 1
ATOM 1613 C CA . ALA A 1 224 ? -8.922 13.984 15.797 1 98.38 224 ALA A CA 1
ATOM 1614 C C . ALA A 1 224 ? -8.055 15.156 15.352 1 98.38 224 ALA A C 1
ATOM 1616 O O . ALA A 1 224 ? -6.824 15.047 15.305 1 98.38 224 ALA A O 1
ATOM 1617 N N . ALA A 1 225 ? -8.703 16.25 15.023 1 98.5 225 ALA A N 1
ATOM 1618 C CA . ALA A 1 225 ? -7.977 17.438 14.57 1 98.5 225 ALA A CA 1
ATOM 1619 C C . ALA A 1 225 ? -7.031 17.953 15.656 1 98.5 225 ALA A C 1
ATOM 1621 O O . ALA A 1 225 ? -5.879 18.281 15.375 1 98.5 225 ALA A O 1
ATOM 1622 N N . ALA A 1 226 ? -7.523 17.984 16.891 1 98.31 226 ALA A N 1
ATOM 1623 C CA . ALA A 1 226 ? -6.688 18.422 18.016 1 98.31 226 ALA A CA 1
ATOM 1624 C C . ALA A 1 226 ? -5.48 17.5 18.188 1 98.31 226 ALA A C 1
ATOM 1626 O O . ALA A 1 226 ? -4.363 17.969 18.422 1 98.31 226 ALA A O 1
ATOM 1627 N N . ALA A 1 227 ? -5.719 16.219 18.062 1 98.56 227 ALA A N 1
ATOM 1628 C CA . ALA A 1 227 ? -4.645 15.234 18.156 1 98.56 227 ALA A CA 1
ATOM 1629 C C . ALA A 1 227 ? -3.621 15.43 17.047 1 98.56 227 ALA A C 1
ATOM 1631 O O . ALA A 1 227 ? -2.414 15.336 17.281 1 98.56 227 ALA A O 1
ATOM 1632 N N . ILE A 1 228 ? -4.059 15.719 15.867 1 98.69 228 ILE A N 1
ATOM 1633 C CA . ILE A 1 228 ? -3.193 15.883 14.703 1 98.69 228 ILE A CA 1
ATOM 1634 C C . ILE A 1 228 ? -2.318 17.125 14.883 1 98.69 228 ILE A C 1
ATOM 1636 O O . ILE A 1 228 ? -1.13 17.109 14.562 1 98.69 228 ILE A O 1
ATOM 1640 N N . LEU A 1 229 ? -2.889 18.219 15.445 1 98.69 229 LEU A N 1
ATOM 1641 C CA . LEU A 1 229 ? -2.082 19.406 15.727 1 98.69 229 LEU A CA 1
ATOM 1642 C C . LEU A 1 229 ? -1.026 19.109 16.781 1 98.69 229 LEU A C 1
ATOM 1644 O O . LEU A 1 229 ? 0.112 19.562 16.688 1 98.69 229 LEU A O 1
ATOM 1648 N N . ALA A 1 230 ? -1.406 18.297 17.781 1 98.44 230 ALA A N 1
ATOM 1649 C CA . ALA A 1 230 ? -0.443 17.891 18.797 1 98.44 230 ALA A CA 1
ATOM 1650 C C . ALA A 1 230 ? 0.693 17.078 18.188 1 98.44 230 ALA A C 1
ATOM 1652 O O . ALA A 1 230 ? 1.859 17.25 18.547 1 98.44 230 ALA A O 1
ATOM 1653 N N . VAL A 1 231 ? 0.374 16.203 17.281 1 98.25 231 VAL A N 1
ATOM 1654 C CA . VAL A 1 231 ? 1.364 15.375 16.594 1 98.25 231 VAL A CA 1
ATOM 1655 C C . VAL A 1 231 ? 2.287 16.25 15.766 1 98.25 231 VAL A C 1
ATOM 1657 O O . VAL A 1 231 ? 3.504 16.047 15.75 1 98.25 231 VAL A O 1
ATOM 1660 N N . ALA A 1 232 ? 1.718 17.219 15.094 1 98.31 232 ALA A N 1
ATOM 1661 C CA . ALA A 1 232 ? 2.492 18.125 14.258 1 98.31 232 ALA A CA 1
ATOM 1662 C C . ALA A 1 232 ? 3.512 18.906 15.086 1 98.31 232 ALA A C 1
ATOM 1664 O O . ALA A 1 232 ? 4.57 19.281 14.578 1 98.31 232 ALA A O 1
ATOM 1665 N N . ALA A 1 233 ? 3.238 19.109 16.375 1 97.5 233 ALA A N 1
ATOM 1666 C CA . ALA A 1 233 ? 4.094 19.906 17.25 1 97.5 233 ALA A CA 1
ATOM 1667 C C . ALA A 1 233 ? 5.082 19.031 18 1 97.5 233 ALA A C 1
ATOM 1669 O O . ALA A 1 233 ? 5.992 19.531 18.672 1 97.5 233 ALA A O 1
ATOM 1670 N N . ALA A 1 234 ? 4.93 17.734 17.859 1 97.44 234 ALA A N 1
ATOM 1671 C CA . ALA A 1 234 ? 5.734 16.812 18.656 1 97.44 234 ALA A CA 1
ATOM 1672 C C . ALA A 1 234 ? 7.172 16.766 18.141 1 97.44 234 ALA A C 1
ATOM 1674 O O . ALA A 1 234 ? 7.41 16.797 16.938 1 97.44 234 ALA A O 1
ATOM 1675 N N . ASP A 1 235 ? 8.133 16.594 19.109 1 95.81 235 ASP A N 1
ATOM 1676 C CA . ASP A 1 235 ? 9.555 16.406 18.828 1 95.81 235 ASP A CA 1
ATOM 1677 C C . ASP A 1 235 ? 10.18 15.383 19.766 1 95.81 235 ASP A C 1
ATOM 1679 O O . ASP A 1 235 ? 10.219 15.586 20.969 1 95.81 235 ASP A O 1
ATOM 1683 N N . PRO A 1 236 ? 10.703 14.328 19.281 1 96.19 236 PRO A N 1
ATOM 1684 C CA . PRO A 1 236 ? 10.781 13.977 17.875 1 96.19 236 PRO A CA 1
ATOM 1685 C C . PRO A 1 236 ? 9.414 13.633 17.266 1 96.19 236 PRO A C 1
ATOM 1687 O O . PRO A 1 236 ? 8.523 13.172 17.984 1 96.19 236 PRO A O 1
ATOM 1690 N N . ALA A 1 237 ? 9.289 13.898 15.992 1 97.56 237 ALA A N 1
ATOM 1691 C CA . ALA A 1 237 ? 8.062 13.547 15.281 1 97.56 237 ALA A CA 1
ATOM 1692 C C . ALA A 1 237 ? 7.887 12.039 15.195 1 97.56 237 ALA A C 1
ATOM 1694 O O . ALA A 1 237 ? 8.844 11.312 14.922 1 97.56 237 ALA A O 1
ATOM 1695 N N . PRO A 1 238 ? 6.688 11.562 15.453 1 98.5 238 PRO A N 1
ATOM 1696 C CA . PRO A 1 238 ? 6.449 10.133 15.25 1 98.5 238 PRO A CA 1
ATOM 1697 C C . PRO A 1 238 ? 6.367 9.758 13.773 1 98.5 238 PRO A C 1
ATOM 1699 O O . PRO A 1 238 ? 6.168 10.625 12.922 1 98.5 238 PRO A O 1
ATOM 1702 N N . LEU A 1 239 ? 6.582 8.492 13.492 1 98.56 239 LEU A N 1
ATOM 1703 C CA . LEU A 1 239 ? 6.363 7.977 12.148 1 98.56 239 LEU A CA 1
ATOM 1704 C C . LEU A 1 239 ? 4.887 7.695 11.906 1 98.56 239 LEU A C 1
ATOM 1706 O O . LEU A 1 239 ? 4.363 7.988 10.828 1 98.56 239 LEU A O 1
ATOM 1710 N N . ARG A 1 240 ? 4.246 7.094 12.922 1 98.5 240 ARG A N 1
ATOM 1711 C CA . ARG A 1 240 ? 2.883 6.598 12.766 1 98.5 240 ARG A CA 1
ATOM 1712 C C . ARG A 1 240 ? 2.059 6.871 14.023 1 98.5 240 ARG A C 1
ATOM 1714 O O . ARG A 1 240 ? 2.51 6.609 15.141 1 98.5 240 ARG A O 1
ATOM 1721 N N . VAL A 1 241 ? 0.883 7.398 13.805 1 98.75 241 VAL A N 1
ATOM 1722 C CA . VAL A 1 241 ? -0.017 7.633 14.93 1 98.75 241 VAL A CA 1
ATOM 1723 C C . VAL A 1 241 ? -1.422 7.148 14.578 1 98.75 241 VAL A C 1
ATOM 1725 O O . VAL A 1 241 ? -2 7.578 13.578 1 98.75 241 VAL A O 1
ATOM 1728 N N . GLN A 1 242 ? -1.958 6.254 15.375 1 98.62 242 GLN A N 1
ATOM 1729 C CA . GLN A 1 242 ? -3.338 5.801 15.242 1 98.62 242 GLN A CA 1
ATOM 1730 C C . GLN A 1 242 ? -4.301 6.762 15.922 1 98.62 242 GLN A C 1
ATOM 1732 O O . GLN A 1 242 ? -3.943 7.418 16.906 1 98.62 242 GLN A O 1
ATOM 1737 N N . LEU A 1 243 ? -5.484 6.902 15.445 1 98.56 243 LEU A N 1
ATOM 1738 C CA . LEU A 1 243 ? -6.559 7.648 16.094 1 98.56 243 LEU A CA 1
ATOM 1739 C C . LEU A 1 243 ? -7.816 6.797 16.219 1 98.56 243 LEU A C 1
ATOM 1741 O O . LEU A 1 243 ? -8.336 6.305 15.211 1 98.56 243 LEU A O 1
ATOM 1745 N N . GLY A 1 244 ? -8.312 6.676 17.453 1 98.19 244 GLY A N 1
ATOM 1746 C CA . GLY A 1 244 ? -9.516 5.91 17.734 1 98.19 244 GLY A CA 1
ATOM 1747 C C . GLY A 1 244 ? -9.227 4.574 18.391 1 98.19 244 GLY A C 1
ATOM 1748 O O . GLY A 1 244 ? -8.258 3.896 18.031 1 98.19 244 GLY A O 1
ATOM 1749 N N . ARG A 1 245 ? -10.117 4.156 19.297 1 97.5 245 ARG A N 1
ATOM 1750 C CA . ARG A 1 245 ? -9.977 2.869 19.969 1 97.5 245 ARG A CA 1
ATOM 1751 C C . ARG A 1 245 ? -10.141 1.714 18.984 1 97.5 245 ARG A C 1
ATOM 1753 O O . ARG A 1 245 ? -9.484 0.678 19.125 1 97.5 245 ARG A O 1
ATOM 1760 N N . ASP A 1 246 ? -11.016 1.949 18.094 1 96.69 246 ASP A N 1
ATOM 1761 C CA . ASP A 1 246 ? -11.219 0.914 17.078 1 96.69 246 ASP A CA 1
ATOM 1762 C C . ASP A 1 246 ? -9.961 0.715 16.234 1 96.69 246 ASP A C 1
ATOM 1764 O O . ASP A 1 246 ? -9.609 -0.416 15.898 1 96.69 246 ASP A O 1
ATOM 1768 N N . CYS A 1 247 ? -9.312 1.768 15.891 1 97.75 247 CYS A N 1
ATOM 1769 C CA . CYS A 1 247 ? -8.07 1.699 15.125 1 97.75 247 CYS A CA 1
ATOM 1770 C C . CYS A 1 247 ? -6.992 0.963 15.906 1 97.75 247 CYS A C 1
ATOM 1772 O O . CYS A 1 247 ? -6.32 0.081 15.367 1 97.75 247 CYS A O 1
ATOM 1774 N N . VAL A 1 248 ? -6.836 1.323 17.141 1 98.31 248 VAL A N 1
ATOM 1775 C CA . VAL A 1 248 ? -5.844 0.687 18 1 98.31 248 VAL A CA 1
ATOM 1776 C C . VAL A 1 248 ? -6.09 -0.819 18.047 1 98.31 248 VAL A C 1
ATOM 1778 O O . VAL A 1 248 ? -5.164 -1.611 17.859 1 98.31 248 VAL A O 1
ATOM 1781 N N . ALA A 1 249 ? -7.316 -1.184 18.25 1 97.81 249 ALA A N 1
ATOM 1782 C CA . ALA A 1 249 ? -7.676 -2.596 18.359 1 97.81 249 ALA A CA 1
ATOM 1783 C C . ALA A 1 249 ? -7.363 -3.336 17.062 1 97.81 249 ALA A C 1
ATOM 1785 O O . ALA A 1 249 ? -6.859 -4.461 17.078 1 97.81 249 ALA A O 1
ATOM 1786 N N . ARG A 1 250 ? -7.664 -2.729 15.992 1 97.5 250 ARG A N 1
ATOM 1787 C CA . ARG A 1 250 ? -7.449 -3.361 14.695 1 97.5 250 ARG A CA 1
ATOM 1788 C C . ARG A 1 250 ? -5.961 -3.529 14.406 1 97.5 250 ARG A C 1
ATOM 1790 O O . ARG A 1 250 ? -5.543 -4.551 13.859 1 97.5 250 ARG A O 1
ATOM 1797 N N . VAL A 1 251 ? -5.176 -2.537 14.703 1 98.12 251 VAL A N 1
ATOM 1798 C CA . VAL A 1 251 ? -3.734 -2.6 14.484 1 98.12 251 VAL A CA 1
ATOM 1799 C C . VAL A 1 251 ? -3.127 -3.689 15.367 1 98.12 251 VAL A C 1
ATOM 1801 O O . VAL A 1 251 ? -2.32 -4.496 14.898 1 98.12 251 VAL A O 1
ATOM 1804 N N . GLU A 1 252 ? -3.553 -3.744 16.609 1 98.06 252 GLU A N 1
ATOM 1805 C CA . GLU A 1 252 ? -3.045 -4.762 17.516 1 98.06 252 GLU A CA 1
ATOM 1806 C C . GLU A 1 252 ? -3.414 -6.164 17.047 1 98.06 252 GLU A C 1
ATOM 1808 O O . GLU A 1 252 ? -2.598 -7.086 17.125 1 98.06 252 GLU A O 1
ATOM 1813 N N . ARG A 1 253 ? -4.617 -6.301 16.562 1 98.06 253 ARG A N 1
ATOM 1814 C CA . ARG A 1 253 ? -5.031 -7.594 16.031 1 98.06 253 ARG A CA 1
ATOM 1815 C C . ARG A 1 253 ? -4.188 -7.984 14.812 1 98.06 253 ARG A C 1
ATOM 1817 O O . ARG A 1 253 ? -3.773 -9.141 14.688 1 98.06 253 ARG A O 1
ATOM 1824 N N . LYS A 1 254 ? -3.951 -7.07 13.977 1 98.12 254 LYS A N 1
ATOM 1825 C CA . LYS A 1 254 ? -3.119 -7.324 12.805 1 98.12 254 LYS A CA 1
ATOM 1826 C C . LYS A 1 254 ? -1.715 -7.758 13.211 1 98.12 254 LYS A C 1
ATOM 1828 O O . LYS A 1 254 ? -1.151 -8.688 12.625 1 98.12 254 LYS A O 1
ATOM 1833 N N . LEU A 1 255 ? -1.107 -7.051 14.156 1 97.94 255 LEU A N 1
ATOM 1834 C CA . LEU A 1 255 ? 0.229 -7.395 14.633 1 97.94 255 LEU A CA 1
ATOM 1835 C C . LEU A 1 255 ? 0.268 -8.82 15.156 1 97.94 255 LEU A C 1
ATOM 1837 O O . LEU A 1 255 ? 1.188 -9.578 14.844 1 97.94 255 LEU A O 1
ATOM 1841 N N . LEU A 1 256 ? -0.758 -9.18 15.891 1 97.88 256 LEU A N 1
ATOM 1842 C CA . LEU A 1 256 ? -0.835 -10.523 16.453 1 97.88 256 LEU A CA 1
ATOM 1843 C C . LEU A 1 256 ? -0.988 -11.562 15.344 1 97.88 256 LEU A C 1
ATOM 1845 O O . LEU A 1 256 ? -0.319 -12.602 15.367 1 97.88 256 LEU A O 1
ATOM 1849 N N . ASP A 1 257 ? -1.866 -11.297 14.406 1 97.81 257 ASP A N 1
ATOM 1850 C CA . ASP A 1 257 ? -2.115 -12.227 13.312 1 97.81 257 ASP A CA 1
ATOM 1851 C C . ASP A 1 257 ? -0.845 -12.477 12.508 1 97.81 257 ASP A C 1
ATOM 1853 O O . ASP A 1 257 ? -0.545 -13.617 12.141 1 97.81 257 ASP A O 1
ATOM 1857 N N . VAL A 1 258 ? -0.101 -11.406 12.203 1 98.25 258 VAL A N 1
ATOM 1858 C CA . VAL A 1 258 ? 1.128 -11.531 11.43 1 98.25 258 VAL A CA 1
ATOM 1859 C C . VAL A 1 258 ? 2.158 -12.336 12.211 1 98.25 258 VAL A C 1
ATOM 1861 O O . VAL A 1 258 ? 2.816 -13.219 11.656 1 98.25 258 VAL A O 1
ATOM 1864 N N . CYS A 1 259 ? 2.273 -12.016 13.461 1 97.81 259 CYS A N 1
ATOM 1865 C CA . CYS A 1 259 ? 3.23 -12.711 14.312 1 97.81 259 CYS A CA 1
ATOM 1866 C C . CYS A 1 259 ? 2.93 -14.203 14.367 1 97.81 259 CYS A C 1
ATOM 1868 O O . CYS A 1 259 ? 3.832 -15.031 14.219 1 97.81 259 CYS A O 1
ATOM 1870 N N . GLN A 1 260 ? 1.696 -14.562 14.562 1 98.25 260 GLN A N 1
ATOM 1871 C CA . GLN A 1 260 ? 1.292 -15.961 14.68 1 98.25 260 GLN A CA 1
ATOM 1872 C C . GLN A 1 260 ? 1.517 -16.703 13.367 1 98.25 260 GLN A C 1
ATOM 1874 O O . GLN A 1 260 ? 2.01 -17.844 13.375 1 98.25 260 GLN A O 1
ATOM 1879 N N . GLU A 1 261 ? 1.15 -16.109 12.32 1 98.31 261 GLU A N 1
ATOM 1880 C CA . GLU A 1 261 ? 1.311 -16.781 11.023 1 98.31 261 GLU A CA 1
ATOM 1881 C C . GLU A 1 261 ? 2.785 -16.938 10.672 1 98.31 261 GLU A C 1
ATOM 1883 O O . GLU A 1 261 ? 3.186 -17.969 10.117 1 98.31 261 GLU A O 1
ATOM 1888 N N . LEU A 1 262 ? 3.572 -15.875 10.938 1 98.19 262 LEU A N 1
ATOM 1889 C CA . LEU A 1 262 ? 5.016 -15.977 10.734 1 98.19 262 LEU A CA 1
ATOM 1890 C C . LEU A 1 262 ? 5.586 -17.156 11.523 1 98.19 262 LEU A C 1
ATOM 1892 O O . LEU A 1 262 ? 6.441 -17.891 11.023 1 98.19 262 LEU A O 1
ATOM 1896 N N . GLY A 1 263 ? 5.148 -17.297 12.773 1 98.19 263 GLY A N 1
ATOM 1897 C CA . GLY A 1 263 ? 5.59 -18.422 13.586 1 98.19 263 GLY A CA 1
ATOM 1898 C C . GLY A 1 263 ? 5.285 -19.766 12.953 1 98.19 263 GLY A C 1
ATOM 1899 O O . GLY A 1 263 ? 6.125 -20.672 12.969 1 98.19 263 GLY A O 1
ATOM 1900 N N . ARG A 1 264 ? 4.121 -19.938 12.32 1 97.81 264 ARG A N 1
ATOM 1901 C CA . ARG A 1 264 ? 3.676 -21.188 11.711 1 97.81 264 ARG A CA 1
ATOM 1902 C C . ARG A 1 264 ? 4.512 -21.516 10.484 1 97.81 264 ARG A C 1
ATOM 1904 O O . ARG A 1 264 ? 4.727 -22.703 10.18 1 97.81 264 ARG A O 1
ATOM 1911 N N . TRP A 1 265 ? 5.02 -20.516 9.836 1 98.19 265 TRP A N 1
ATOM 1912 C CA . TRP A 1 265 ? 5.688 -20.75 8.562 1 98.19 265 TRP A CA 1
ATOM 1913 C C . TRP A 1 265 ? 7.168 -20.391 8.648 1 98.19 265 TRP A C 1
ATOM 1915 O O . TRP A 1 265 ? 7.844 -20.266 7.625 1 98.19 265 TRP A O 1
ATOM 1925 N N . ARG A 1 266 ? 7.699 -20.219 9.844 1 98.06 266 ARG A N 1
ATOM 1926 C CA . ARG A 1 266 ? 9.07 -19.781 10.07 1 98.06 266 ARG A CA 1
ATOM 1927 C C . ARG A 1 266 ? 10.07 -20.766 9.484 1 98.06 266 ARG A C 1
ATOM 1929 O O . ARG A 1 266 ? 11.07 -20.375 8.883 1 98.06 266 ARG A O 1
ATOM 1936 N N . ALA A 1 267 ? 9.789 -22.047 9.68 1 97.88 267 ALA A N 1
ATOM 1937 C CA . ALA A 1 267 ? 10.719 -23.078 9.188 1 97.88 267 ALA A CA 1
ATOM 1938 C C . ALA A 1 267 ? 10.883 -22.984 7.672 1 97.88 267 ALA A C 1
ATOM 1940 O O . ALA A 1 267 ? 12 -23.047 7.156 1 97.88 267 ALA A O 1
ATOM 1941 N N . ILE A 1 268 ? 9.789 -22.797 6.988 1 97.75 268 ILE A N 1
ATOM 1942 C CA . ILE A 1 268 ? 9.836 -22.641 5.535 1 97.75 268 ILE A CA 1
ATOM 1943 C C . ILE A 1 268 ? 10.586 -21.359 5.18 1 97.75 268 ILE A C 1
ATOM 1945 O O . ILE A 1 268 ? 11.445 -21.359 4.293 1 97.75 268 ILE A O 1
ATOM 1949 N N . ALA A 1 269 ? 10.281 -20.297 5.855 1 97.69 269 ALA A N 1
ATOM 1950 C CA . ALA A 1 269 ? 10.922 -19.016 5.598 1 97.69 269 ALA A CA 1
ATOM 1951 C C . ALA A 1 269 ? 12.438 -19.109 5.746 1 97.69 269 ALA A C 1
ATOM 1953 O O . ALA A 1 269 ? 13.188 -18.641 4.879 1 97.69 269 ALA A O 1
ATOM 1954 N N . GLU A 1 270 ? 12.898 -19.781 6.727 1 97.44 270 GLU A N 1
ATOM 1955 C CA . GLU A 1 270 ? 14.32 -19.797 7.074 1 97.44 270 GLU A CA 1
ATOM 1956 C C . GLU A 1 270 ? 15.07 -20.859 6.277 1 97.44 270 GLU A C 1
ATOM 1958 O O . GLU A 1 270 ? 16.297 -20.922 6.316 1 97.44 270 GLU A O 1
ATOM 1963 N N . SER A 1 271 ? 14.336 -21.625 5.473 1 97.38 271 SER A N 1
ATOM 1964 C CA . SER A 1 271 ? 14.961 -22.703 4.711 1 97.38 271 SER A CA 1
ATOM 1965 C C . SER A 1 271 ? 15.367 -22.234 3.322 1 97.38 271 SER A C 1
ATOM 1967 O O . SER A 1 271 ? 15.945 -23 2.545 1 97.38 271 SER A O 1
ATOM 1969 N N . THR A 1 272 ? 15.203 -20.938 2.998 1 97.75 272 THR A N 1
ATOM 1970 C CA . THR A 1 272 ? 15.266 -20.562 1.59 1 97.75 272 THR A CA 1
ATOM 1971 C C . THR A 1 272 ? 16.562 -19.828 1.281 1 97.75 272 THR A C 1
ATOM 1973 O O . THR A 1 272 ? 16.781 -19.391 0.147 1 97.75 272 THR A O 1
ATOM 1976 N N . ASP A 1 273 ? 17.469 -19.703 2.252 1 96.56 273 ASP A N 1
ATOM 1977 C CA . ASP A 1 273 ? 18.781 -19.125 2.008 1 96.56 273 ASP A CA 1
ATOM 1978 C C . ASP A 1 273 ? 19.75 -20.172 1.479 1 96.56 273 ASP A C 1
ATOM 1980 O O . ASP A 1 273 ? 19.547 -21.375 1.672 1 96.56 273 ASP A O 1
ATOM 1984 N N . PHE A 1 274 ? 20.781 -19.688 0.763 1 95.56 274 PHE A N 1
ATOM 1985 C CA . PHE A 1 274 ? 21.891 -20.578 0.449 1 95.56 274 PHE A CA 1
ATOM 1986 C C . PHE A 1 274 ? 22.516 -21.141 1.723 1 95.56 274 PHE A C 1
ATOM 1988 O O . PHE A 1 274 ? 22.531 -20.469 2.756 1 95.56 274 PHE A O 1
ATOM 1995 N N . SER A 1 275 ? 22.953 -22.453 1.62 1 88.06 275 SER A N 1
ATOM 1996 C CA . SER A 1 275 ? 23.625 -23.062 2.76 1 88.06 275 SER A CA 1
ATOM 1997 C C . SER A 1 275 ? 24.953 -22.375 3.055 1 88.06 275 SER A C 1
ATOM 1999 O O . SER A 1 275 ? 25.672 -21.984 2.133 1 88.06 275 SER A O 1
ATOM 2001 N N . THR A 1 276 ? 25.078 -21.625 4.004 1 70.44 276 THR A N 1
ATOM 2002 C CA . THR A 1 276 ? 26.391 -21.094 4.367 1 70.44 276 THR A CA 1
ATOM 2003 C C . THR A 1 276 ? 27.375 -22.234 4.629 1 70.44 276 THR A C 1
ATOM 2005 O O . THR A 1 276 ? 27.031 -23.219 5.289 1 70.44 276 THR A O 1
ATOM 2008 N N . SER A 1 277 ? 28.109 -22.578 3.65 1 55.81 277 SER A N 1
ATOM 2009 C CA . SER A 1 277 ? 29.172 -23.531 3.982 1 55.81 277 SER A CA 1
ATOM 2010 C C . SER A 1 277 ? 29.797 -23.219 5.336 1 55.81 277 SER A C 1
ATOM 2012 O O . SER A 1 277 ? 30.031 -22.047 5.652 1 55.81 277 SER A O 1
ATOM 2014 N N . PRO A 1 278 ? 29.734 -24.156 6.195 1 45 278 PRO A N 1
ATOM 2015 C CA . PRO A 1 278 ? 30.516 -23.875 7.41 1 45 278 PRO A CA 1
ATOM 2016 C C . PRO A 1 278 ? 31.875 -23.25 7.109 1 45 278 PRO A C 1
ATOM 2018 O O . PRO A 1 278 ? 32.531 -23.641 6.152 1 45 278 PRO A O 1
ATOM 2021 N N . ALA A 1 279 ? 32.094 -22.031 7.234 1 43.12 279 ALA A N 1
ATOM 2022 C CA . ALA A 1 279 ? 33.469 -21.578 7.254 1 43.12 279 ALA A CA 1
ATOM 2023 C C . ALA A 1 279 ? 34.406 -22.656 7.82 1 43.12 279 ALA A C 1
ATOM 2025 O O . ALA A 1 279 ? 34.125 -23.25 8.859 1 43.12 279 ALA A O 1
ATOM 2026 N N . GLU A 1 280 ? 35.094 -23.328 6.98 1 36.12 280 GLU A N 1
ATOM 2027 C CA . GLU A 1 280 ? 36.25 -24.062 7.527 1 36.12 280 GLU A CA 1
ATOM 2028 C C . GLU A 1 280 ? 37 -23.234 8.57 1 36.12 280 GLU A C 1
ATOM 2030 O O . GLU A 1 280 ? 37.438 -22.125 8.289 1 36.12 280 GLU A O 1
ATOM 2035 N N . SER A 1 281 ? 36.594 -23.234 9.805 1 36.22 281 SER A N 1
ATOM 2036 C CA . SER A 1 281 ? 37.438 -22.75 10.898 1 36.22 281 SER A CA 1
ATOM 2037 C C . SER A 1 281 ? 38.906 -23.156 10.688 1 36.22 281 SER A C 1
ATOM 2039 O O . SER A 1 281 ? 39.25 -24.312 10.828 1 36.22 281 SER A O 1
ATOM 2041 N N . THR A 1 282 ? 39.562 -22.625 9.633 1 35.38 282 THR A N 1
ATOM 2042 C CA . THR A 1 282 ? 41.031 -22.719 9.711 1 35.38 282 THR A CA 1
ATOM 2043 C C . THR A 1 282 ? 41.531 -22.109 11.008 1 35.38 282 THR A C 1
ATOM 2045 O O . THR A 1 282 ? 41.438 -20.906 11.219 1 35.38 282 THR A O 1
ATOM 2048 N N . SER A 1 283 ? 41.469 -22.75 12.109 1 34.72 283 SER A N 1
ATOM 2049 C CA . SER A 1 283 ? 42.156 -22.562 13.383 1 34.72 283 SER A CA 1
ATOM 2050 C C . SER A 1 283 ? 43.656 -22.344 13.18 1 34.72 283 SER A C 1
ATOM 2052 O O . SER A 1 283 ? 44.469 -23.219 13.516 1 34.72 283 SER A O 1
ATOM 2054 N N . GLY A 1 284 ? 44.156 -21.812 12.039 1 33.25 284 GLY A N 1
ATOM 2055 C CA . GLY A 1 284 ? 45.594 -21.594 12.094 1 33.25 284 GLY A CA 1
ATOM 2056 C C . GLY A 1 284 ? 46 -20.578 13.133 1 33.25 284 GLY A C 1
ATOM 2057 O O . GLY A 1 284 ? 45.75 -19.375 12.977 1 33.25 284 GLY A O 1
ATOM 2058 N N . THR A 1 285 ? 45.969 -20.938 14.438 1 29.94 285 THR A N 1
ATOM 2059 C CA . THR A 1 285 ? 46.656 -20.281 15.547 1 29.94 285 THR A CA 1
ATOM 2060 C C . THR A 1 285 ? 48.125 -20.047 15.211 1 29.94 285 THR A C 1
ATOM 2062 O O . THR A 1 285 ? 48.938 -20.984 15.219 1 29.94 285 THR A O 1
ATOM 2065 N N . ARG A 1 286 ? 48.531 -19.375 14.141 1 30.77 286 ARG A N 1
ATOM 2066 C CA . ARG A 1 286 ? 49.938 -19.031 14.094 1 30.77 286 ARG A CA 1
ATOM 2067 C C . ARG A 1 286 ? 50.344 -18.156 15.281 1 30.77 286 ARG A C 1
ATOM 2069 O O . ARG A 1 286 ? 49.812 -17.062 15.477 1 30.77 286 ARG A O 1
ATOM 2076 N N . THR A 1 287 ? 50.969 -18.812 16.312 1 26.66 287 THR A N 1
ATOM 2077 C CA . THR A 1 287 ? 51.719 -18.328 17.469 1 26.66 287 THR A CA 1
ATOM 2078 C C . THR A 1 287 ? 52.844 -17.406 17.016 1 26.66 287 THR A C 1
ATOM 2080 O O . THR A 1 287 ? 53.781 -17.828 16.328 1 26.66 287 THR A O 1
ATOM 2083 N N . VAL A 1 288 ? 52.625 -16.25 16.5 1 25.83 288 VAL A N 1
ATOM 2084 C CA . VAL A 1 288 ? 53.656 -15.258 16.281 1 25.83 288 VAL A CA 1
ATOM 2085 C C . VAL A 1 288 ? 54.438 -15.031 17.562 1 25.83 288 VAL A C 1
ATOM 2087 O O . VAL A 1 288 ? 53.875 -14.688 18.594 1 25.83 288 VAL A O 1
ATOM 2090 N N . GLY A 1 289 ? 55.625 -15.68 17.688 1 22.25 289 GLY A N 1
ATOM 2091 C CA . GLY A 1 289 ? 56.719 -15.609 18.625 1 22.25 289 GLY A CA 1
ATOM 2092 C C . GLY A 1 289 ? 57.219 -14.188 18.875 1 22.25 289 GLY A C 1
ATOM 2093 O O . GLY A 1 289 ? 57.062 -13.32 18.016 1 22.25 289 GLY A O 1
ATOM 2094 N N . ALA A 1 290 ? 57.25 -13.766 20.188 1 26.88 290 ALA A N 1
ATOM 2095 C CA . ALA A 1 290 ? 57.906 -12.617 20.797 1 26.88 290 ALA A CA 1
ATOM 2096 C C . ALA A 1 290 ? 59.344 -12.445 20.281 1 26.88 290 ALA A C 1
ATOM 2098 O O . ALA A 1 290 ? 60.219 -13.219 20.625 1 26.88 290 ALA A O 1
ATOM 2099 N N . ALA A 1 291 ? 59.562 -12.438 18.938 1 19.81 291 ALA A N 1
ATOM 2100 C CA . ALA A 1 291 ? 60.938 -11.992 18.828 1 19.81 291 ALA A CA 1
ATOM 2101 C C . ALA A 1 291 ? 61.062 -10.492 19.078 1 19.81 291 ALA A C 1
ATOM 2103 O O . ALA A 1 291 ? 60.188 -9.719 18.672 1 19.81 291 ALA A O 1
ATOM 2104 N N . MET B 1 1 ? -2.023 -33.281 -10.711 1 91.5 1 MET B N 1
ATOM 2105 C CA . MET B 1 1 ? -1.484 -32.375 -11.734 1 91.5 1 MET B CA 1
ATOM 2106 C C . MET B 1 1 ? -2.305 -31.109 -11.82 1 91.5 1 MET B C 1
ATOM 2108 O O . MET B 1 1 ? -3.535 -31.156 -11.859 1 91.5 1 MET B O 1
ATOM 2112 N N . ALA B 1 2 ? -1.627 -29.922 -11.672 1 97.88 2 ALA B N 1
ATOM 2113 C CA . ALA B 1 2 ? -2.303 -28.625 -11.633 1 97.88 2 ALA B CA 1
ATOM 2114 C C . ALA B 1 2 ? -1.851 -27.734 -12.789 1 97.88 2 ALA B C 1
ATOM 2116 O O . ALA B 1 2 ? -0.778 -27.953 -13.359 1 97.88 2 ALA B O 1
ATOM 2117 N N . VAL B 1 3 ? -2.688 -26.828 -13.164 1 98.81 3 VAL B N 1
ATOM 2118 C CA . VAL B 1 3 ? -2.371 -25.844 -14.188 1 98.81 3 VAL B CA 1
ATOM 2119 C C . VAL B 1 3 ? -1.92 -24.531 -13.531 1 98.81 3 VAL B C 1
ATOM 2121 O O . VAL B 1 3 ? -2.699 -23.891 -12.828 1 98.81 3 VAL B O 1
ATOM 2124 N N . TRP B 1 4 ? -0.667 -24.156 -13.805 1 98.88 4 TRP B N 1
ATOM 2125 C CA . TRP B 1 4 ? -0.067 -22.938 -13.266 1 98.88 4 TRP B CA 1
ATOM 2126 C C . TRP B 1 4 ? 0.017 -21.844 -14.328 1 98.88 4 TRP B C 1
ATOM 2128 O O . TRP B 1 4 ? 0.575 -22.062 -15.406 1 98.88 4 TRP B O 1
ATOM 2138 N N . LEU B 1 5 ? -0.564 -20.719 -14.102 1 98.88 5 LEU B N 1
ATOM 2139 C CA . LEU B 1 5 ? -0.368 -19.516 -14.898 1 98.88 5 LEU B CA 1
ATOM 2140 C C . LEU B 1 5 ? 0.529 -18.531 -14.172 1 98.88 5 LEU B C 1
ATOM 2142 O O . LEU B 1 5 ? 0.177 -18.031 -13.094 1 98.88 5 LEU B O 1
ATOM 2146 N N . ILE B 1 6 ? 1.687 -18.25 -14.758 1 98.75 6 ILE B N 1
ATOM 2147 C CA . ILE B 1 6 ? 2.711 -17.453 -14.086 1 98.75 6 ILE B CA 1
ATOM 2148 C C . ILE B 1 6 ? 3.041 -16.219 -14.922 1 98.75 6 ILE B C 1
ATOM 2150 O O . ILE B 1 6 ? 3.4 -16.344 -16.094 1 98.75 6 ILE B O 1
ATOM 2154 N N . THR B 1 7 ? 2.908 -15.055 -14.344 1 98.44 7 THR B N 1
ATOM 2155 C CA . THR B 1 7 ? 3.312 -13.836 -15.039 1 98.44 7 THR B CA 1
ATOM 2156 C C . THR B 1 7 ? 4.773 -13.508 -14.75 1 98.44 7 THR B C 1
ATOM 2158 O O . THR B 1 7 ? 5.285 -13.828 -13.672 1 98.44 7 THR B O 1
ATOM 2161 N N . GLY B 1 8 ? 5.414 -12.797 -15.68 1 94.62 8 GLY B N 1
ATOM 2162 C CA . GLY B 1 8 ? 6.812 -12.453 -15.492 1 94.62 8 GLY B CA 1
ATOM 2163 C C . GLY B 1 8 ? 7.711 -13.672 -15.336 1 94.62 8 GLY B C 1
ATOM 2164 O O . GLY B 1 8 ? 8.516 -13.734 -14.406 1 94.62 8 GLY B O 1
ATOM 2165 N N . ALA B 1 9 ? 7.602 -14.633 -16.219 1 94.44 9 ALA B N 1
ATOM 2166 C CA . ALA B 1 9 ? 8.234 -15.938 -16.031 1 94.44 9 ALA B CA 1
ATOM 2167 C C . ALA B 1 9 ? 9.57 -16 -16.766 1 94.44 9 ALA B C 1
ATOM 2169 O O . ALA B 1 9 ? 10.203 -17.062 -16.828 1 94.44 9 ALA B O 1
ATOM 2170 N N . SER B 1 10 ? 10.039 -14.891 -17.281 1 88.88 10 SER B N 1
ATOM 2171 C CA . SER B 1 10 ? 11.211 -14.914 -18.141 1 88.88 10 SER B CA 1
ATOM 2172 C C . SER B 1 10 ? 12.5 -14.984 -17.328 1 88.88 10 SER B C 1
ATOM 2174 O O . SER B 1 10 ? 13.547 -15.375 -17.859 1 88.88 10 SER B O 1
ATOM 2176 N N . ARG B 1 11 ? 12.422 -14.516 -16.109 1 84.94 11 ARG B N 1
ATOM 2177 C CA . ARG B 1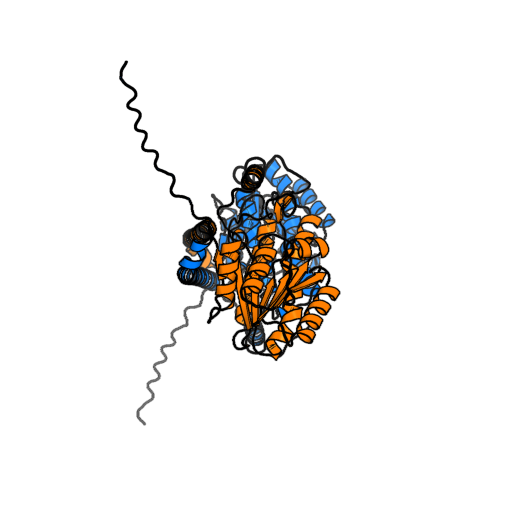 11 ? 13.633 -14.508 -15.297 1 84.94 11 ARG B CA 1
ATOM 2178 C C . ARG B 1 11 ? 13.289 -14.5 -13.805 1 84.94 11 ARG B C 1
ATOM 2180 O O . ARG B 1 11 ? 12.109 -14.5 -13.438 1 84.94 11 ARG B O 1
ATOM 2187 N N . GLY B 1 12 ? 14.312 -14.703 -13.055 1 90.06 12 GLY B N 1
ATOM 2188 C CA . GLY B 1 12 ? 14.188 -14.539 -11.609 1 90.06 12 GLY B CA 1
ATOM 2189 C C . GLY B 1 12 ? 13.281 -15.57 -10.969 1 90.06 12 GLY B C 1
ATOM 2190 O O . GLY B 1 12 ? 13.367 -16.766 -11.281 1 90.06 12 GLY B O 1
ATOM 2191 N N . LEU B 1 13 ? 12.5 -15.094 -10.055 1 93.5 13 LEU B N 1
ATOM 2192 C CA . LEU B 1 13 ? 11.633 -15.977 -9.289 1 93.5 13 LEU B CA 1
ATOM 2193 C C . LEU B 1 13 ? 10.578 -16.609 -10.188 1 93.5 13 LEU B C 1
ATOM 2195 O O . LEU B 1 13 ? 10.219 -17.781 -10 1 93.5 13 LEU B O 1
ATOM 2199 N N . GLY B 1 14 ? 10.102 -15.859 -11.172 1 95.69 14 GLY B N 1
ATOM 2200 C CA . GLY B 1 14 ? 9.109 -16.406 -12.086 1 95.69 14 GLY B CA 1
ATOM 2201 C C . GLY B 1 14 ? 9.594 -17.625 -12.836 1 95.69 14 GLY B C 1
ATOM 2202 O O . GLY B 1 14 ? 8.883 -18.625 -12.922 1 95.69 14 GLY B O 1
ATOM 2203 N N . SER B 1 15 ? 10.805 -17.531 -13.344 1 95.75 15 SER B N 1
ATOM 2204 C CA . SER B 1 15 ? 11.383 -18.672 -14.062 1 95.75 15 SER B CA 1
ATOM 2205 C C . SER B 1 15 ? 11.656 -19.844 -13.125 1 95.75 15 SER B C 1
ATOM 2207 O O . SER B 1 15 ? 11.469 -21 -13.492 1 95.75 15 SER B O 1
ATOM 2209 N N . ALA B 1 16 ? 12.102 -19.531 -11.914 1 97 16 ALA B N 1
ATOM 2210 C CA . ALA B 1 16 ? 12.375 -20.578 -10.93 1 97 16 ALA B CA 1
ATOM 2211 C C . ALA B 1 16 ? 11.094 -21.312 -10.555 1 97 16 ALA B C 1
ATOM 2213 O O . ALA B 1 16 ? 11.094 -22.547 -10.453 1 97 16 ALA B O 1
ATOM 2214 N N . ILE B 1 17 ? 10.008 -20.609 -10.375 1 98.31 17 ILE B N 1
ATOM 2215 C CA . ILE B 1 17 ? 8.719 -21.203 -10.039 1 98.31 17 ILE B CA 1
ATOM 2216 C C . ILE B 1 17 ? 8.242 -22.078 -11.195 1 98.31 17 ILE B C 1
ATOM 2218 O O . ILE B 1 17 ? 7.773 -23.203 -10.984 1 98.31 17 ILE B O 1
ATOM 2222 N N . ALA B 1 18 ? 8.398 -21.578 -12.398 1 98.31 18 ALA B N 1
ATOM 2223 C CA . ALA B 1 18 ? 7.996 -22.328 -13.578 1 98.31 18 ALA B CA 1
ATOM 2224 C C . ALA B 1 18 ? 8.766 -23.641 -13.672 1 98.31 18 ALA B C 1
ATOM 2226 O O . ALA B 1 18 ? 8.172 -24.703 -13.883 1 98.31 18 ALA B O 1
ATOM 2227 N N . ARG B 1 19 ? 10.078 -23.578 -13.477 1 97.88 19 ARG B N 1
ATOM 2228 C CA . ARG B 1 19 ? 10.922 -24.766 -13.547 1 97.88 19 ARG B CA 1
ATOM 2229 C C . ARG B 1 19 ? 10.523 -25.781 -12.477 1 97.88 19 ARG B C 1
ATOM 2231 O O . ARG B 1 19 ? 10.422 -26.984 -12.758 1 97.88 19 ARG B O 1
ATOM 2238 N N . ALA B 1 20 ? 10.305 -25.297 -11.289 1 98.31 20 ALA B N 1
ATOM 2239 C CA . ALA B 1 20 ? 9.953 -26.172 -10.18 1 98.31 20 ALA B CA 1
ATOM 2240 C C . ALA B 1 20 ? 8.609 -26.844 -10.422 1 98.31 20 ALA B C 1
ATOM 2242 O O . ALA B 1 20 ? 8.453 -28.047 -10.164 1 98.31 20 ALA B O 1
ATOM 2243 N N . ALA B 1 21 ? 7.621 -26.109 -10.906 1 98.69 21 ALA B N 1
ATOM 2244 C CA . ALA B 1 21 ? 6.297 -26.656 -11.188 1 98.69 21 ALA B CA 1
ATOM 2245 C C . ALA B 1 21 ? 6.375 -27.734 -12.266 1 98.69 21 ALA B C 1
ATOM 2247 O O . ALA B 1 21 ? 5.75 -28.797 -12.141 1 98.69 21 ALA B O 1
ATOM 2248 N N . LEU B 1 22 ? 7.172 -27.516 -13.305 1 98.25 22 LEU B N 1
ATOM 2249 C CA . LEU B 1 22 ? 7.359 -28.484 -14.367 1 98.25 22 LEU B CA 1
ATOM 2250 C C . LEU B 1 22 ? 8.008 -29.766 -13.836 1 98.25 22 LEU B C 1
ATOM 2252 O O . LEU B 1 22 ? 7.598 -30.875 -14.188 1 98.25 22 LEU B O 1
ATOM 2256 N N . ALA B 1 23 ? 8.992 -29.531 -13 1 97.69 23 ALA B N 1
ATOM 2257 C CA . ALA B 1 23 ? 9.719 -30.656 -12.438 1 97.69 23 ALA B CA 1
ATOM 2258 C C . ALA B 1 23 ? 8.797 -31.547 -11.617 1 97.69 23 ALA B C 1
ATOM 2260 O O . ALA B 1 23 ? 9.008 -32.75 -11.539 1 97.69 23 ALA B O 1
ATOM 2261 N N . GLU B 1 24 ? 7.773 -30.969 -11.047 1 97.75 24 GLU B N 1
ATOM 2262 C CA . GLU B 1 24 ? 6.828 -31.734 -10.242 1 97.75 24 GLU B CA 1
ATOM 2263 C C . GLU B 1 24 ? 5.699 -32.312 -11.102 1 97.75 24 GLU B C 1
ATOM 2265 O O . GLU B 1 24 ? 4.77 -32.938 -10.586 1 97.75 24 GLU B O 1
ATOM 2270 N N . GLY B 1 25 ? 5.695 -32 -12.383 1 97.69 25 GLY B N 1
ATOM 2271 C CA . GLY B 1 25 ? 4.77 -32.625 -13.312 1 97.69 25 GLY B CA 1
ATOM 2272 C C . GLY B 1 25 ? 3.547 -31.797 -13.609 1 97.69 25 GLY B C 1
ATOM 2273 O O . GLY B 1 25 ? 2.592 -32.25 -14.227 1 97.69 25 GLY B O 1
ATOM 2274 N N . HIS B 1 26 ? 3.523 -30.531 -13.203 1 98.56 26 HIS B N 1
ATOM 2275 C CA . HIS B 1 26 ? 2.395 -29.641 -13.453 1 98.56 26 HIS B CA 1
ATOM 2276 C C . HIS B 1 26 ? 2.438 -29.078 -14.867 1 98.56 26 HIS B C 1
ATOM 2278 O O . HIS B 1 26 ? 3.479 -29.125 -15.523 1 98.56 26 HIS B O 1
ATOM 2284 N N . THR B 1 27 ? 1.33 -28.656 -15.352 1 98.69 27 THR B N 1
ATOM 2285 C CA . THR B 1 27 ? 1.244 -27.859 -16.562 1 98.69 27 THR B CA 1
ATOM 2286 C C . THR B 1 27 ? 1.531 -26.391 -16.266 1 98.69 27 THR B C 1
ATOM 2288 O O . THR B 1 27 ? 0.993 -25.828 -15.305 1 98.69 27 THR B O 1
ATOM 2291 N N . VAL B 1 28 ? 2.393 -25.781 -17.078 1 98.69 28 VAL B N 1
ATOM 2292 C CA . VAL B 1 28 ? 2.783 -24.406 -16.812 1 98.69 28 VAL B CA 1
ATOM 2293 C C . VAL B 1 28 ? 2.504 -23.547 -18.047 1 98.69 28 VAL B C 1
ATOM 2295 O O . VAL B 1 28 ? 2.943 -23.875 -19.156 1 98.69 28 VAL B O 1
ATOM 2298 N N . VAL B 1 29 ? 1.727 -22.531 -17.906 1 98.69 29 VAL B N 1
ATOM 2299 C CA . VAL B 1 29 ? 1.604 -21.438 -18.844 1 98.69 29 VAL B CA 1
ATOM 2300 C C . VAL B 1 29 ? 2.412 -20.234 -18.359 1 98.69 29 VAL B C 1
ATOM 2302 O O . VAL B 1 29 ? 2.029 -19.578 -17.391 1 98.69 29 VAL B O 1
ATOM 2305 N N . ALA B 1 30 ? 3.502 -19.969 -19.062 1 98.38 30 ALA B N 1
ATOM 2306 C CA . ALA B 1 30 ? 4.453 -18.953 -18.641 1 98.38 30 ALA B CA 1
ATOM 2307 C C . ALA B 1 30 ? 4.293 -17.688 -19.469 1 98.38 30 ALA B C 1
ATOM 2309 O O . ALA B 1 30 ? 4.559 -17.688 -20.672 1 98.38 30 ALA B O 1
ATOM 2310 N N . GLY B 1 31 ? 3.854 -16.594 -18.828 1 97.5 31 GLY B N 1
ATOM 2311 C CA . GLY B 1 31 ? 3.721 -15.32 -19.5 1 97.5 31 GLY B CA 1
ATOM 2312 C C . GLY B 1 31 ? 4.996 -14.5 -19.484 1 97.5 31 GLY B C 1
ATOM 2313 O O . GLY B 1 31 ? 5.629 -14.359 -18.438 1 97.5 31 GLY B O 1
ATOM 2314 N N . ALA B 1 32 ? 5.344 -13.961 -20.609 1 94.69 32 ALA B N 1
ATOM 2315 C CA . ALA B 1 32 ? 6.52 -13.109 -20.75 1 94.69 32 ALA B CA 1
ATOM 2316 C C . ALA B 1 32 ? 6.344 -12.109 -21.891 1 94.69 32 ALA B C 1
ATOM 2318 O O . ALA B 1 32 ? 5.629 -12.391 -22.859 1 94.69 32 ALA B O 1
ATOM 2319 N N . ARG B 1 33 ? 6.98 -11.008 -21.75 1 89.69 33 ARG B N 1
ATOM 2320 C CA . ARG B 1 33 ? 6.93 -10.016 -22.812 1 89.69 33 ARG B CA 1
ATOM 2321 C C . ARG B 1 33 ? 7.879 -10.383 -23.953 1 89.69 33 ARG B C 1
ATOM 2323 O O . ARG B 1 33 ? 7.664 -10 -25.094 1 89.69 33 ARG B O 1
ATOM 2330 N N . ASN B 1 34 ? 8.977 -11.039 -23.547 1 90.31 34 ASN B N 1
ATOM 2331 C CA . ASN B 1 34 ? 9.922 -11.586 -24.5 1 90.31 34 ASN B CA 1
ATOM 2332 C C . ASN B 1 34 ? 9.867 -13.109 -24.547 1 90.31 34 ASN B C 1
ATOM 2334 O O . ASN B 1 34 ? 10.617 -13.789 -23.844 1 90.31 34 ASN B O 1
ATOM 2338 N N . VAL B 1 35 ? 9.102 -13.648 -25.484 1 93.06 35 VAL B N 1
ATOM 2339 C CA . VAL B 1 35 ? 8.773 -15.07 -25.516 1 93.06 35 VAL B CA 1
ATOM 2340 C C . VAL B 1 35 ? 10.016 -15.883 -25.844 1 93.06 35 VAL B C 1
ATOM 2342 O O . VAL B 1 35 ? 10.359 -16.828 -25.141 1 93.06 35 VAL B O 1
ATOM 2345 N N . PRO B 1 36 ? 10.781 -15.5 -26.797 1 91.56 36 PRO B N 1
ATOM 2346 C CA . PRO B 1 36 ? 11.969 -16.297 -27.109 1 91.56 36 PRO B CA 1
ATOM 2347 C C . PRO B 1 36 ? 12.961 -16.344 -25.938 1 91.56 36 PRO B C 1
ATOM 2349 O O . PRO B 1 36 ? 13.516 -17.406 -25.656 1 91.56 36 PRO B O 1
ATOM 2352 N N . ALA B 1 37 ? 13.117 -15.242 -25.312 1 86.5 37 ALA B N 1
ATOM 2353 C CA . ALA B 1 37 ? 14.039 -15.203 -24.188 1 86.5 37 ALA B CA 1
ATOM 2354 C C . ALA B 1 37 ? 13.555 -16.094 -23.047 1 86.5 37 ALA B C 1
ATOM 2356 O O . ALA B 1 37 ? 14.344 -16.812 -22.422 1 86.5 37 ALA B O 1
ATOM 2357 N N . ALA B 1 38 ? 12.297 -16.047 -22.812 1 91.25 38 ALA B N 1
ATOM 2358 C CA . ALA B 1 38 ? 11.719 -16.859 -21.75 1 91.25 38 ALA B CA 1
ATOM 2359 C C . ALA B 1 38 ? 11.797 -18.344 -22.094 1 91.25 38 ALA B C 1
ATOM 2361 O O . ALA B 1 38 ? 12.117 -19.172 -21.234 1 91.25 38 ALA B O 1
ATOM 2362 N N . ALA B 1 39 ? 11.547 -18.672 -23.328 1 92.44 39 ALA B N 1
ATOM 2363 C CA . ALA B 1 39 ? 11.586 -20.062 -23.766 1 92.44 39 ALA B CA 1
ATOM 2364 C C . ALA B 1 39 ? 12.992 -20.641 -23.656 1 92.44 39 ALA B C 1
ATOM 2366 O O . ALA B 1 39 ? 13.164 -21.828 -23.375 1 92.44 39 ALA B O 1
ATOM 2367 N N . ALA B 1 40 ? 13.922 -19.766 -23.844 1 90.88 40 ALA B N 1
ATOM 2368 C CA . ALA B 1 40 ? 15.305 -20.219 -23.766 1 90.88 40 ALA B CA 1
ATOM 2369 C C . ALA B 1 40 ? 15.727 -20.469 -22.328 1 90.88 40 ALA B C 1
ATOM 2371 O O . ALA B 1 40 ? 16.609 -21.297 -22.078 1 90.88 40 ALA B O 1
ATOM 2372 N N . GLU B 1 41 ? 15.125 -19.781 -21.391 1 89.56 41 GLU B N 1
ATOM 2373 C CA . GLU B 1 41 ? 15.461 -19.875 -19.969 1 89.56 41 GLU B CA 1
ATOM 2374 C C . GLU B 1 41 ? 14.781 -21.078 -19.328 1 89.56 41 GLU B C 1
ATOM 2376 O O . GLU B 1 41 ? 15.227 -21.578 -18.297 1 89.56 41 GLU B O 1
ATOM 2381 N N . LEU B 1 42 ? 13.711 -21.594 -19.938 1 94.81 42 LEU B N 1
ATOM 2382 C CA . LEU B 1 42 ? 12.906 -22.656 -19.344 1 94.81 42 LEU B CA 1
ATOM 2383 C C . LEU B 1 42 ? 13.172 -23.984 -20.031 1 94.81 42 LEU B C 1
ATOM 2385 O O . LEU B 1 42 ? 13.57 -24.016 -21.203 1 94.81 42 LEU B O 1
ATOM 2389 N N . PRO B 1 43 ? 13.016 -25.078 -19.281 1 94.38 43 PRO B N 1
ATOM 2390 C CA . PRO B 1 43 ? 13.242 -26.391 -19.906 1 94.38 43 PRO B CA 1
ATOM 2391 C C . PRO B 1 43 ? 12.211 -26.703 -21 1 94.38 43 PRO B C 1
ATOM 2393 O O . PRO B 1 43 ? 11.062 -26.266 -20.922 1 94.38 43 PRO B O 1
ATOM 2396 N N . HIS B 1 44 ? 12.656 -27.484 -21.891 1 93.69 44 HIS B N 1
ATOM 2397 C CA . HIS B 1 44 ? 11.703 -27.969 -22.891 1 93.69 44 HIS B CA 1
ATOM 2398 C C . HIS B 1 44 ? 10.766 -29.016 -22.281 1 93.69 44 HIS B C 1
ATOM 2400 O O . HIS B 1 44 ? 11.211 -29.906 -21.547 1 93.69 44 HIS B O 1
ATOM 2406 N N . SER B 1 45 ? 9.484 -28.828 -22.469 1 96 45 SER B N 1
ATOM 2407 C CA . SER B 1 45 ? 8.477 -29.734 -21.969 1 96 45 SER B CA 1
ATOM 2408 C C . SER B 1 45 ? 7.152 -29.578 -22.703 1 96 45 SER B C 1
ATOM 2410 O O . SER B 1 45 ? 6.758 -28.453 -23.047 1 96 45 SER B O 1
ATOM 2412 N N . ASP B 1 46 ? 6.473 -30.641 -22.938 1 96.38 46 ASP B N 1
ATOM 2413 C CA . ASP B 1 46 ? 5.145 -30.594 -23.531 1 96.38 46 ASP B CA 1
ATOM 2414 C C . ASP B 1 46 ? 4.137 -29.938 -22.594 1 96.38 46 ASP B C 1
ATOM 2416 O O . ASP B 1 46 ? 3.061 -29.516 -23.016 1 96.38 46 ASP B O 1
ATOM 2420 N N . ALA B 1 47 ? 4.527 -29.906 -21.312 1 97.81 47 ALA B N 1
ATOM 2421 C CA . ALA B 1 47 ? 3.643 -29.344 -20.297 1 97.81 47 ALA B CA 1
ATOM 2422 C C . ALA B 1 47 ? 3.85 -27.844 -20.156 1 97.81 47 ALA B C 1
ATOM 2424 O O . ALA B 1 47 ? 3.184 -27.188 -19.344 1 97.81 47 ALA B O 1
ATOM 2425 N N . LEU B 1 48 ? 4.762 -27.297 -20.953 1 97.94 48 LEU B N 1
ATOM 2426 C CA . LEU B 1 48 ? 5.078 -25.875 -20.891 1 97.94 48 LEU B CA 1
ATOM 2427 C C . LEU B 1 48 ? 4.535 -25.141 -22.125 1 97.94 48 LEU B C 1
ATOM 2429 O O . LEU B 1 48 ? 4.715 -25.609 -23.25 1 97.94 48 LEU B O 1
ATOM 2433 N N . THR B 1 49 ? 3.867 -24.078 -21.953 1 97.62 49 THR B N 1
ATOM 2434 C CA . THR B 1 49 ? 3.533 -23.109 -22.984 1 97.62 49 THR B CA 1
ATOM 2435 C C . THR B 1 49 ? 4.016 -21.719 -22.594 1 97.62 49 THR B C 1
ATOM 2437 O O . THR B 1 49 ? 3.631 -21.188 -21.547 1 97.62 49 THR B O 1
ATOM 2440 N N . VAL B 1 50 ? 4.898 -21.156 -23.359 1 97.69 50 VAL B N 1
ATOM 2441 C CA . VAL B 1 50 ? 5.324 -19.766 -23.172 1 97.69 50 VAL B CA 1
ATOM 2442 C C . VAL B 1 50 ? 4.473 -18.844 -24.031 1 97.69 50 VAL B C 1
ATOM 2444 O O . VAL B 1 50 ? 4.355 -19.031 -25.234 1 97.69 50 VAL B O 1
ATOM 2447 N N . ILE B 1 51 ? 3.889 -17.844 -23.406 1 97.38 51 ILE B N 1
ATOM 2448 C CA . ILE B 1 51 ? 2.961 -16.984 -24.156 1 97.38 51 ILE B CA 1
ATOM 2449 C C . ILE B 1 51 ? 3.377 -15.531 -24 1 97.38 51 ILE B C 1
ATOM 2451 O O . ILE B 1 51 ? 3.998 -15.148 -23 1 97.38 51 ILE B O 1
ATOM 2455 N N . ASP B 1 52 ? 3.055 -14.773 -25.031 1 97.12 52 ASP B N 1
ATOM 2456 C CA . ASP B 1 52 ? 3.215 -13.328 -24.953 1 97.12 52 ASP B CA 1
ATOM 2457 C C . ASP B 1 52 ? 2.188 -12.703 -24.016 1 97.12 52 ASP B C 1
ATOM 2459 O O . ASP B 1 52 ? 0.98 -12.805 -24.25 1 97.12 52 ASP B O 1
ATOM 2463 N N . LEU B 1 53 ? 2.684 -12.086 -22.969 1 97.81 53 LEU B N 1
ATOM 2464 C CA . LEU B 1 53 ? 1.773 -11.5 -22 1 97.81 53 LEU B CA 1
ATOM 2465 C C . LEU B 1 53 ? 2.371 -10.242 -21.375 1 97.81 53 LEU B C 1
ATOM 2467 O O . LEU B 1 53 ? 3.387 -10.305 -20.688 1 97.81 53 LEU B O 1
ATOM 2471 N N . ASP B 1 54 ? 1.797 -9.125 -21.719 1 97.94 54 ASP B N 1
ATOM 2472 C CA . ASP B 1 54 ? 1.974 -7.848 -21.031 1 97.94 54 ASP B CA 1
ATOM 2473 C C . ASP B 1 54 ? 0.811 -7.566 -20.078 1 97.94 54 ASP B C 1
ATOM 2475 O O . ASP B 1 54 ? -0.304 -7.285 -20.516 1 97.94 54 ASP B O 1
ATOM 2479 N N . VAL B 1 55 ? 1.088 -7.598 -18.781 1 98.25 55 VAL B N 1
ATOM 2480 C CA . VAL B 1 55 ? 0.018 -7.508 -17.797 1 98.25 55 VAL B CA 1
ATOM 2481 C C . VAL B 1 55 ? -0.607 -6.117 -17.828 1 98.25 55 VAL B C 1
ATOM 2483 O O . VAL B 1 55 ? -1.661 -5.887 -17.234 1 98.25 55 VAL B O 1
ATOM 2486 N N . THR B 1 56 ? 0.013 -5.137 -18.516 1 97.62 56 THR B N 1
ATOM 2487 C CA . THR B 1 56 ? -0.556 -3.801 -18.641 1 97.62 56 THR B CA 1
ATOM 2488 C C . THR B 1 56 ? -1.553 -3.744 -19.797 1 97.62 56 THR B C 1
ATOM 2490 O O . THR B 1 56 ? -2.244 -2.738 -19.969 1 97.62 56 THR B O 1
ATOM 2493 N N . ASN B 1 57 ? -1.634 -4.77 -20.578 1 97.88 57 ASN B N 1
ATOM 2494 C CA . ASN B 1 57 ? -2.557 -4.859 -21.703 1 97.88 57 ASN B CA 1
ATOM 2495 C C . ASN B 1 57 ? -3.805 -5.66 -21.344 1 97.88 57 ASN B C 1
ATOM 2497 O O . ASN B 1 57 ? -3.789 -6.891 -21.375 1 97.88 57 ASN B O 1
ATOM 2501 N N . SER B 1 58 ? -4.852 -4.961 -21.125 1 97.06 58 SER B N 1
ATOM 2502 C CA . SER B 1 58 ? -6.07 -5.566 -20.594 1 97.06 58 SER B CA 1
ATOM 2503 C C . SER B 1 58 ? -6.617 -6.621 -21.562 1 97.06 58 SER B C 1
ATOM 2505 O O . SER B 1 58 ? -7.086 -7.676 -21.125 1 97.06 58 SER B O 1
ATOM 2507 N N . ALA B 1 59 ? -6.617 -6.352 -22.781 1 96.88 59 ALA B N 1
ATOM 2508 C CA . ALA B 1 59 ? -7.133 -7.297 -23.766 1 96.88 59 ALA B CA 1
ATOM 2509 C C . ALA B 1 59 ? -6.316 -8.586 -23.781 1 96.88 59 ALA B C 1
ATOM 2511 O O . ALA B 1 59 ? -6.879 -9.68 -23.844 1 96.88 59 ALA B O 1
ATOM 2512 N N . GLN B 1 60 ? -5.004 -8.484 -23.719 1 97.44 60 GLN B N 1
ATOM 2513 C CA . GLN B 1 60 ? -4.141 -9.656 -23.672 1 97.44 60 GLN B CA 1
ATOM 2514 C C . GLN B 1 60 ? -4.391 -10.484 -22.422 1 97.44 60 GLN B C 1
ATOM 2516 O O . GLN B 1 60 ? -4.438 -11.711 -22.469 1 97.44 60 GLN B O 1
ATOM 2521 N N . VAL B 1 61 ? -4.539 -9.812 -21.312 1 98.56 61 VAL B N 1
ATOM 2522 C CA . VAL B 1 61 ? -4.754 -10.469 -20.031 1 98.56 61 VAL B CA 1
ATOM 2523 C C . VAL B 1 61 ? -6.027 -11.312 -20.094 1 98.56 61 VAL B C 1
ATOM 2525 O O . VAL B 1 61 ? -6.008 -12.5 -19.734 1 98.56 61 VAL B O 1
ATOM 2528 N N . SER B 1 62 ? -7.094 -10.719 -20.578 1 97.94 62 SER B N 1
ATOM 2529 C CA . SER B 1 62 ? -8.359 -11.438 -20.672 1 97.94 62 SER B CA 1
ATOM 2530 C C . SER B 1 62 ? -8.25 -12.625 -21.625 1 97.94 62 SER B C 1
ATOM 2532 O O . SER B 1 62 ? -8.719 -13.719 -21.312 1 97.94 62 SER B O 1
ATOM 2534 N N . ALA B 1 63 ? -7.633 -12.398 -22.734 1 98.06 63 ALA B N 1
ATOM 2535 C CA . ALA B 1 63 ? -7.488 -13.438 -23.734 1 98.06 63 ALA B CA 1
ATOM 2536 C C . ALA B 1 63 ? -6.676 -14.609 -23.203 1 98.06 63 ALA B C 1
ATOM 2538 O O . ALA B 1 63 ? -7.016 -15.773 -23.438 1 98.06 63 ALA B O 1
ATOM 2539 N N . VAL B 1 64 ? -5.629 -14.336 -22.484 1 98.25 64 VAL B N 1
ATOM 2540 C CA . VAL B 1 64 ? -4.746 -15.375 -21.953 1 98.25 64 VAL B CA 1
ATOM 2541 C C . VAL B 1 64 ? -5.484 -16.188 -20.891 1 98.25 64 VAL B C 1
ATOM 2543 O O . VAL B 1 64 ? -5.395 -17.422 -20.875 1 98.25 64 VAL B O 1
ATOM 2546 N N . ALA B 1 65 ? -6.191 -15.539 -20 1 98.62 65 ALA B N 1
ATOM 2547 C CA . ALA B 1 65 ? -6.945 -16.234 -18.953 1 98.62 65 ALA B CA 1
ATOM 2548 C C . ALA B 1 65 ? -7.996 -17.156 -19.578 1 98.62 65 ALA B C 1
ATOM 2550 O O . ALA B 1 65 ? -8.086 -18.328 -19.219 1 98.62 65 ALA B O 1
ATOM 2551 N N . ASP B 1 66 ? -8.688 -16.625 -20.562 1 98.38 66 ASP B N 1
ATOM 2552 C CA . ASP B 1 66 ? -9.742 -17.391 -21.219 1 98.38 66 ASP B CA 1
ATOM 2553 C C . ASP B 1 66 ? -9.156 -18.562 -22 1 98.38 66 ASP B C 1
ATOM 2555 O O . ASP B 1 66 ? -9.664 -19.688 -21.906 1 98.38 66 ASP B O 1
ATOM 2559 N N . ALA B 1 67 ? -8.133 -18.328 -22.734 1 98.38 67 ALA B N 1
ATOM 2560 C CA . ALA B 1 67 ? -7.516 -19.375 -23.547 1 98.38 67 ALA B CA 1
ATOM 2561 C C . ALA B 1 67 ? -6.934 -20.484 -22.672 1 98.38 67 ALA B C 1
ATOM 2563 O O . ALA B 1 67 ? -7.043 -21.656 -23 1 98.38 67 ALA B O 1
ATOM 2564 N N . THR B 1 68 ? -6.281 -20.078 -21.578 1 98.5 68 THR B N 1
ATOM 2565 C CA . THR B 1 68 ? -5.699 -21.047 -20.672 1 98.5 68 THR B CA 1
ATOM 2566 C C . THR B 1 68 ? -6.785 -21.922 -20.047 1 98.5 68 THR B C 1
ATOM 2568 O O . THR B 1 68 ? -6.66 -23.156 -20.031 1 98.5 68 THR B O 1
ATOM 2571 N N . ALA B 1 69 ? -7.836 -21.328 -19.594 1 98.38 69 ALA B N 1
ATOM 2572 C CA . ALA B 1 69 ? -8.938 -22.062 -18.984 1 98.38 69 ALA B CA 1
A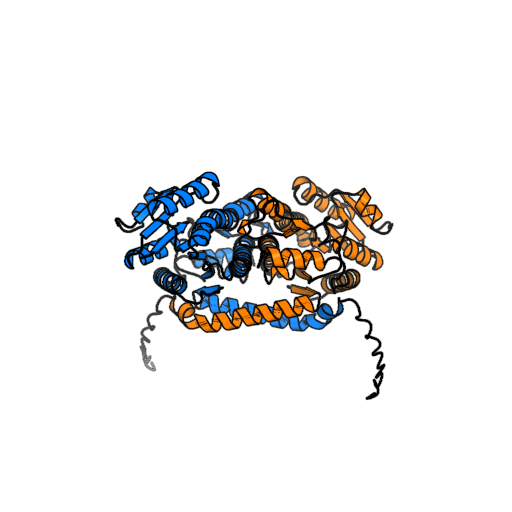TOM 2573 C C . ALA B 1 69 ? -9.594 -23 -20 1 98.38 69 ALA B C 1
ATOM 2575 O O . ALA B 1 69 ? -9.914 -24.141 -19.672 1 98.38 69 ALA B O 1
ATOM 2576 N N . LYS B 1 70 ? -9.773 -22.5 -21.203 1 97.88 70 LYS B N 1
ATOM 2577 C CA . LYS B 1 70 ? -10.406 -23.297 -22.25 1 97.88 70 LYS B CA 1
ATOM 2578 C C . LYS B 1 70 ? -9.531 -24.5 -22.609 1 97.88 70 LYS B C 1
ATOM 2580 O O . LYS B 1 70 ? -10.031 -25.625 -22.734 1 97.88 70 LYS B O 1
ATOM 2585 N N . ARG B 1 71 ? -8.328 -24.312 -22.75 1 97.88 71 ARG B N 1
ATOM 2586 C CA . ARG B 1 71 ? -7.406 -25.344 -23.219 1 97.88 71 ARG B CA 1
ATOM 2587 C C . ARG B 1 71 ? -7.223 -26.422 -22.156 1 97.88 71 ARG B C 1
ATOM 2589 O O . ARG B 1 71 ? -7.117 -27.609 -22.484 1 97.88 71 ARG B O 1
ATOM 2596 N N . HIS B 1 72 ? -7.16 -26.031 -20.922 1 97.94 72 HIS B N 1
ATOM 2597 C CA . HIS B 1 72 ? -6.738 -26.969 -19.891 1 97.94 72 HIS B CA 1
ATOM 2598 C C . HIS B 1 72 ? -7.887 -27.312 -18.953 1 97.94 72 HIS B C 1
ATOM 2600 O O . HIS B 1 72 ? -7.73 -28.141 -18.047 1 97.94 72 HIS B O 1
ATOM 2606 N N . GLY B 1 73 ? -9.055 -26.703 -19.125 1 97.12 73 GLY B N 1
ATOM 2607 C CA . GLY B 1 73 ? -10.219 -26.969 -18.312 1 97.12 73 GLY B CA 1
ATOM 2608 C C . GLY B 1 73 ? -10.242 -26.141 -17.031 1 97.12 73 GLY B C 1
ATOM 2609 O O . GLY B 1 73 ? -11.07 -26.391 -16.141 1 97.12 73 GLY B O 1
ATOM 2610 N N . GLY B 1 74 ? -9.305 -25.234 -16.922 1 97.81 74 GLY B N 1
ATOM 2611 C CA . GLY B 1 74 ? -9.242 -24.375 -15.75 1 97.81 74 GLY B CA 1
ATOM 2612 C C . GLY B 1 74 ? -7.84 -23.906 -15.422 1 97.81 74 GLY B C 1
ATOM 2613 O O . GLY B 1 74 ? -6.879 -24.297 -16.094 1 97.81 74 GLY B O 1
ATOM 2614 N N . ILE B 1 75 ? -7.77 -23.031 -14.484 1 98.75 75 ILE B N 1
ATOM 2615 C CA . ILE B 1 75 ? -6.516 -22.562 -13.906 1 98.75 75 ILE B CA 1
ATOM 2616 C C . ILE B 1 75 ? -6.484 -22.859 -12.414 1 98.75 75 ILE B C 1
ATOM 2618 O O . ILE B 1 75 ? -7.332 -22.391 -11.656 1 98.75 75 ILE B O 1
ATOM 2622 N N . ASP B 1 76 ? -5.523 -23.609 -11.977 1 98.88 76 ASP B N 1
ATOM 2623 C CA . ASP B 1 76 ? -5.477 -24.031 -10.586 1 98.88 76 ASP B CA 1
ATOM 2624 C C . ASP B 1 76 ? -4.688 -23.047 -9.734 1 98.88 76 ASP B C 1
ATOM 2626 O O . ASP B 1 76 ? -5.027 -22.812 -8.57 1 98.88 76 ASP B O 1
ATOM 2630 N N . VAL B 1 77 ? -3.59 -22.516 -10.258 1 98.94 77 VAL B N 1
ATOM 2631 C CA . VAL B 1 77 ? -2.721 -21.594 -9.523 1 98.94 77 VAL B CA 1
ATOM 2632 C C . VAL B 1 77 ? -2.367 -20.406 -10.406 1 98.94 77 VAL B C 1
ATOM 2634 O O . VAL B 1 77 ? -1.866 -20.578 -11.523 1 98.94 77 VAL B O 1
ATOM 2637 N N . LEU B 1 78 ? -2.682 -19.25 -10.008 1 98.94 78 LEU B N 1
ATOM 2638 C CA . LEU B 1 78 ? -2.188 -18 -10.602 1 98.94 78 LEU B CA 1
ATOM 2639 C C . LEU B 1 78 ? -1.048 -17.422 -9.773 1 98.94 78 LEU B C 1
ATOM 2641 O O . LEU B 1 78 ? -1.204 -17.188 -8.57 1 98.94 78 LEU B O 1
ATOM 2645 N N . VAL B 1 79 ? 0.077 -17.281 -10.375 1 98.94 79 VAL B N 1
ATOM 2646 C CA . VAL B 1 79 ? 1.193 -16.594 -9.734 1 98.94 79 VAL B CA 1
ATOM 2647 C C . VAL B 1 79 ? 1.382 -15.211 -10.367 1 98.94 79 VAL B C 1
ATOM 2649 O O . VAL B 1 79 ? 1.879 -15.094 -11.484 1 98.94 79 VAL B O 1
ATOM 2652 N N . ASN B 1 80 ? 0.957 -14.234 -9.648 1 98.88 80 ASN B N 1
ATOM 2653 C CA . ASN B 1 80 ? 1.273 -12.867 -10.039 1 98.88 80 ASN B CA 1
ATOM 2654 C C . ASN B 1 80 ? 2.686 -12.469 -9.617 1 98.88 80 ASN B C 1
ATOM 2656 O O . ASN B 1 80 ? 2.896 -12.023 -8.492 1 98.88 80 ASN B O 1
ATOM 2660 N N . ASN B 1 81 ? 3.59 -12.531 -10.555 1 97.8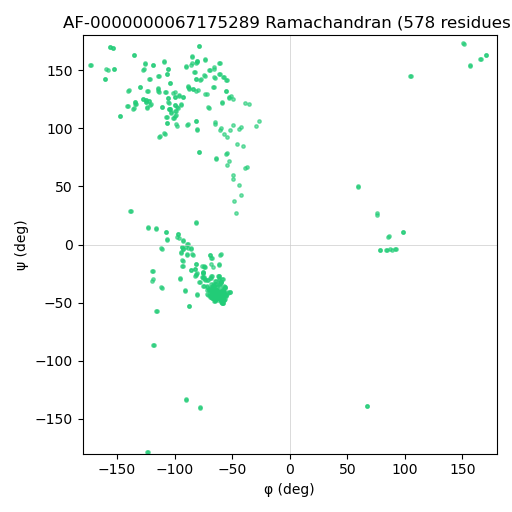8 81 ASN B N 1
ATOM 2661 C CA . ASN B 1 81 ? 5.012 -12.344 -10.281 1 97.88 81 ASN B CA 1
ATOM 2662 C C . ASN B 1 81 ? 5.582 -11.156 -11.047 1 97.88 81 ASN B C 1
ATOM 2664 O O . ASN B 1 81 ? 6.613 -10.602 -10.664 1 97.88 81 ASN B O 1
ATOM 2668 N N . ALA B 1 82 ? 4.93 -10.781 -12.141 1 95.94 82 ALA B N 1
ATOM 2669 C CA . ALA B 1 82 ? 5.414 -9.664 -12.945 1 95.94 82 ALA B CA 1
ATOM 2670 C C . ALA B 1 82 ? 5.566 -8.406 -12.094 1 95.94 82 ALA B C 1
ATOM 2672 O O . ALA B 1 82 ? 4.672 -8.062 -11.32 1 95.94 82 ALA B O 1
ATOM 2673 N N . GLY B 1 83 ? 6.648 -7.773 -12.203 1 93.69 83 GLY B N 1
ATOM 2674 C CA . GLY B 1 83 ? 6.934 -6.547 -11.477 1 93.69 83 GLY B CA 1
ATOM 2675 C C . GLY B 1 83 ? 8.383 -6.102 -11.602 1 93.69 83 GLY B C 1
ATOM 2676 O O . GLY B 1 83 ? 9.234 -6.859 -12.062 1 93.69 83 GLY B O 1
ATOM 2677 N N . TYR B 1 84 ? 8.586 -4.855 -11.266 1 93.12 84 TYR B N 1
ATOM 2678 C CA . TYR B 1 84 ? 9.938 -4.305 -11.266 1 93.12 84 TYR B CA 1
ATOM 2679 C C . TYR B 1 84 ? 10.047 -3.141 -10.281 1 93.12 84 TYR B C 1
ATOM 2681 O O . TYR B 1 84 ? 9.055 -2.738 -9.68 1 93.12 84 TYR B O 1
ATOM 2689 N N . SER B 1 85 ? 11.305 -2.734 -10.047 1 94.06 85 SER B N 1
ATOM 2690 C CA . SER B 1 85 ? 11.562 -1.652 -9.102 1 94.06 85 SER B CA 1
ATOM 2691 C C . SER B 1 85 ? 12.289 -0.494 -9.773 1 94.06 85 SER B C 1
ATOM 2693 O O . SER B 1 85 ? 13.094 -0.704 -10.68 1 94.06 85 SER B O 1
ATOM 2695 N N . VAL B 1 86 ? 11.945 0.68 -9.406 1 94.62 86 VAL B N 1
ATOM 2696 C CA . VAL B 1 86 ? 12.742 1.879 -9.648 1 94.62 86 VAL B CA 1
ATOM 2697 C C . VAL B 1 86 ? 13.305 2.402 -8.328 1 94.62 86 VAL B C 1
ATOM 2699 O O . VAL B 1 86 ? 12.555 2.777 -7.43 1 94.62 86 VAL B O 1
ATOM 2702 N N . LEU B 1 87 ? 14.617 2.422 -8.234 1 94.5 87 LEU B N 1
ATOM 2703 C CA . LEU B 1 87 ? 15.258 2.898 -7.016 1 94.5 87 LEU B CA 1
ATOM 2704 C C . LEU B 1 87 ? 15.484 4.406 -7.07 1 94.5 87 LEU B C 1
ATOM 2706 O O . LEU B 1 87 ? 15.906 4.934 -8.102 1 94.5 87 LEU B O 1
ATOM 2710 N N . GLY B 1 88 ? 15.203 5.059 -6.066 1 96.56 88 GLY B N 1
ATOM 2711 C CA . GLY B 1 88 ? 15.336 6.492 -5.867 1 96.56 88 GLY B CA 1
ATOM 2712 C C . GLY B 1 88 ? 14.586 7.004 -4.652 1 96.56 88 GLY B C 1
ATOM 2713 O O . GLY B 1 88 ? 13.711 6.312 -4.125 1 96.56 88 GLY B O 1
ATOM 2714 N N . ALA B 1 89 ? 15.031 8.188 -4.207 1 98.25 89 ALA B N 1
ATOM 2715 C CA . ALA B 1 89 ? 14.258 8.812 -3.137 1 98.25 89 ALA B CA 1
ATOM 2716 C C . ALA B 1 89 ? 12.828 9.094 -3.586 1 98.25 89 ALA B C 1
ATOM 2718 O O . ALA B 1 89 ? 12.562 9.219 -4.785 1 98.25 89 ALA B O 1
ATOM 2719 N N . VAL B 1 90 ? 11.938 9.195 -2.631 1 98.62 90 VAL B N 1
ATOM 2720 C CA . VAL B 1 90 ? 10.531 9.469 -2.906 1 98.62 90 VAL B CA 1
ATOM 2721 C C . VAL B 1 90 ? 10.398 10.719 -3.77 1 98.62 90 VAL B C 1
ATOM 2723 O O . VAL B 1 90 ? 9.625 10.742 -4.73 1 98.62 90 VAL B O 1
ATOM 2726 N N . GLU B 1 91 ? 11.188 11.711 -3.455 1 98.5 91 GLU B N 1
ATOM 2727 C CA . GLU B 1 91 ? 11.125 12.984 -4.156 1 98.5 91 GLU B CA 1
ATOM 2728 C C . GLU B 1 91 ? 11.75 12.883 -5.547 1 98.5 91 GLU B C 1
ATOM 2730 O O . GLU B 1 91 ? 11.477 13.711 -6.418 1 98.5 91 GLU B O 1
ATOM 2735 N N . GLU B 1 92 ? 12.555 11.875 -5.793 1 98.38 92 GLU B N 1
ATOM 2736 C CA . GLU B 1 92 ? 13.328 11.781 -7.027 1 98.38 92 GLU B CA 1
ATOM 2737 C C . GLU B 1 92 ? 12.516 11.141 -8.148 1 98.38 92 GLU B C 1
ATOM 2739 O O . GLU B 1 92 ? 12.852 11.273 -9.32 1 98.38 92 GLU B O 1
ATOM 2744 N N . LEU B 1 93 ? 11.469 10.375 -7.824 1 97.94 93 LEU B N 1
ATOM 2745 C CA . LEU B 1 93 ? 10.703 9.695 -8.859 1 97.94 93 LEU B CA 1
ATOM 2746 C C . LEU B 1 93 ? 9.648 10.625 -9.453 1 97.94 93 LEU B C 1
ATOM 2748 O O . LEU B 1 93 ? 8.922 11.297 -8.711 1 97.94 93 LEU B O 1
ATOM 2752 N N . THR B 1 94 ? 9.562 10.641 -10.789 1 96.88 94 THR B N 1
ATOM 2753 C CA . THR B 1 94 ? 8.578 11.453 -11.5 1 96.88 94 THR B CA 1
ATOM 2754 C C . THR B 1 94 ? 7.207 10.781 -11.477 1 96.88 94 THR B C 1
ATOM 2756 O O . THR B 1 94 ? 7.082 9.617 -11.086 1 96.88 94 THR B O 1
ATOM 2759 N N . ASP B 1 95 ? 6.211 11.531 -11.938 1 96.12 95 ASP B N 1
ATOM 2760 C CA . ASP B 1 95 ? 4.871 10.977 -12.094 1 96.12 95 ASP B CA 1
ATOM 2761 C C . ASP B 1 95 ? 4.887 9.766 -13.023 1 96.12 95 ASP B C 1
ATOM 2763 O O . ASP B 1 95 ? 4.27 8.742 -12.727 1 96.12 95 ASP B O 1
ATOM 2767 N N . THR B 1 96 ? 5.57 9.969 -14.078 1 97 96 THR B N 1
ATOM 2768 C CA . THR B 1 96 ? 5.59 8.93 -15.102 1 97 96 THR B CA 1
ATOM 2769 C C . THR B 1 96 ? 6.258 7.664 -14.57 1 97 96 THR B C 1
ATOM 2771 O O . THR B 1 96 ? 5.715 6.566 -14.703 1 97 96 THR B O 1
ATOM 2774 N N . GLU B 1 97 ? 7.41 7.773 -13.945 1 97.06 97 GLU B N 1
ATOM 2775 C CA . GLU B 1 97 ? 8.117 6.625 -13.383 1 97.06 97 GLU B CA 1
ATOM 2776 C C . GLU B 1 97 ? 7.258 5.902 -12.344 1 97.06 97 GLU B C 1
ATOM 2778 O O . GLU B 1 97 ? 7.203 4.672 -12.328 1 97.06 97 GLU B O 1
ATOM 2783 N N . THR B 1 98 ? 6.641 6.691 -11.516 1 98 98 THR B N 1
ATOM 2784 C CA . THR B 1 98 ? 5.809 6.137 -10.461 1 98 98 THR B CA 1
ATOM 2785 C C . THR B 1 98 ? 4.602 5.406 -11.039 1 98 98 THR B C 1
ATOM 2787 O O . THR B 1 98 ? 4.352 4.246 -10.711 1 98 98 THR B O 1
ATOM 2790 N N . ARG B 1 99 ? 3.914 6.035 -11.938 1 97.69 99 ARG B N 1
ATOM 2791 C CA . ARG B 1 99 ? 2.709 5.469 -12.531 1 97.69 99 ARG B CA 1
ATOM 2792 C C . ARG B 1 99 ? 3.029 4.199 -13.32 1 97.69 99 ARG B C 1
ATOM 2794 O O . ARG B 1 99 ? 2.285 3.219 -13.25 1 97.69 99 ARG B O 1
ATOM 2801 N N . ASP B 1 100 ? 4.098 4.273 -14.062 1 97.38 100 ASP B N 1
ATOM 2802 C CA . ASP B 1 100 ? 4.484 3.107 -14.852 1 97.38 100 ASP B CA 1
ATOM 2803 C C . ASP B 1 100 ? 4.746 1.897 -13.961 1 97.38 100 ASP B C 1
ATOM 2805 O O . ASP B 1 100 ? 4.375 0.773 -14.297 1 97.38 100 ASP B O 1
ATOM 2809 N N . MET B 1 101 ? 5.371 2.127 -12.883 1 97.69 101 MET B N 1
ATOM 2810 C CA . MET B 1 101 ? 5.656 1.041 -11.945 1 97.69 101 MET B CA 1
ATOM 2811 C C . MET B 1 101 ? 4.363 0.465 -11.375 1 97.69 101 MET B C 1
ATOM 2813 O O . MET B 1 101 ? 4.207 -0.754 -11.297 1 97.69 101 MET B O 1
ATOM 2817 N N . PHE B 1 102 ? 3.41 1.322 -10.969 1 98.69 102 PHE B N 1
ATOM 2818 C CA . PHE B 1 102 ? 2.131 0.866 -10.438 1 98.69 102 PHE B CA 1
ATOM 2819 C C . PHE B 1 102 ? 1.338 0.115 -11.5 1 98.69 102 PHE B C 1
ATOM 2821 O O . PHE B 1 102 ? 0.599 -0.82 -11.188 1 98.69 102 PHE B O 1
ATOM 2828 N N . GLU B 1 103 ? 1.48 0.542 -12.734 1 98.5 103 GLU B N 1
ATOM 2829 C CA . GLU B 1 103 ? 0.759 -0.088 -13.836 1 98.5 103 GLU B CA 1
ATOM 2830 C C . GLU B 1 103 ? 1.085 -1.576 -13.93 1 98.5 103 GLU B C 1
ATOM 2832 O O . GLU B 1 103 ? 0.202 -2.395 -14.195 1 98.5 103 GLU B O 1
ATOM 2837 N N . VAL B 1 104 ? 2.301 -1.888 -13.695 1 97.56 104 VAL B N 1
ATOM 2838 C CA . VAL B 1 104 ? 2.738 -3.275 -13.789 1 97.56 104 VAL B CA 1
ATOM 2839 C C . VAL B 1 104 ? 2.514 -3.98 -12.453 1 97.56 104 VAL B C 1
ATOM 2841 O O . VAL B 1 104 ? 1.82 -5 -12.391 1 97.56 104 VAL B O 1
ATOM 2844 N N . ASN B 1 105 ? 3.033 -3.393 -11.383 1 98.31 105 ASN B N 1
ATOM 2845 C CA . ASN B 1 105 ? 3.16 -4.086 -10.109 1 98.31 105 ASN B CA 1
ATOM 2846 C C . ASN B 1 105 ? 1.807 -4.246 -9.422 1 98.31 105 ASN B C 1
ATOM 2848 O O . ASN B 1 105 ? 1.604 -5.184 -8.648 1 98.31 105 ASN B O 1
ATOM 2852 N N . VAL B 1 106 ? 0.922 -3.281 -9.68 1 98.88 106 VAL B N 1
ATOM 2853 C CA . VAL B 1 106 ? -0.325 -3.262 -8.922 1 98.88 106 VAL B CA 1
ATOM 2854 C C . VAL B 1 106 ? -1.504 -3.506 -9.859 1 98.88 106 VAL B C 1
ATOM 2856 O O . VAL B 1 106 ? -2.238 -4.484 -9.703 1 98.88 106 VAL B O 1
ATOM 2859 N N . PHE B 1 107 ? -1.628 -2.664 -10.859 1 98.81 107 PHE B N 1
ATOM 2860 C CA . PHE B 1 107 ? -2.805 -2.746 -11.719 1 98.81 107 PHE B CA 1
ATOM 2861 C C . PHE B 1 107 ? -2.742 -3.984 -12.609 1 98.81 107 PHE B C 1
ATOM 2863 O O . PHE B 1 107 ? -3.773 -4.582 -12.922 1 98.81 107 PHE B O 1
ATOM 2870 N N . GLY B 1 108 ? -1.517 -4.344 -13.055 1 98.75 108 GLY B N 1
ATOM 2871 C CA . GLY B 1 108 ? -1.358 -5.59 -13.789 1 98.75 108 GLY B CA 1
ATOM 2872 C C . GLY B 1 108 ? -1.761 -6.812 -12.977 1 98.75 108 GLY B C 1
ATOM 2873 O O . GLY B 1 108 ? -2.447 -7.699 -13.484 1 98.75 108 GLY B O 1
ATOM 2874 N N . LEU B 1 109 ? -1.344 -6.883 -11.75 1 98.81 109 LEU B N 1
ATOM 2875 C CA . LEU B 1 109 ? -1.725 -7.949 -10.828 1 98.81 109 LEU B CA 1
ATOM 2876 C C . LEU B 1 109 ? -3.236 -7.988 -10.633 1 98.81 109 LEU B C 1
ATOM 2878 O O . LEU B 1 109 ? -3.844 -9.062 -10.672 1 98.81 109 LEU B O 1
ATOM 2882 N N . HIS B 1 110 ? -3.814 -6.832 -10.422 1 98.88 110 HIS B N 1
ATOM 2883 C CA . HIS B 1 110 ? -5.258 -6.727 -10.25 1 98.88 110 HIS B CA 1
ATOM 2884 C C . HIS B 1 110 ? -5.996 -7.215 -11.492 1 98.88 110 HIS B C 1
ATOM 2886 O O . HIS B 1 110 ? -6.977 -7.957 -11.391 1 98.88 110 HIS B O 1
ATOM 2892 N N . ARG B 1 111 ? -5.527 -6.836 -12.68 1 98.62 111 ARG B N 1
ATOM 2893 C CA . ARG B 1 111 ? -6.137 -7.246 -13.938 1 98.62 111 ARG B CA 1
ATOM 2894 C C . ARG B 1 111 ? -6.094 -8.758 -14.102 1 98.62 111 ARG B C 1
ATOM 2896 O O . ARG B 1 111 ? -7.102 -9.383 -14.453 1 98.62 111 ARG B O 1
ATOM 2903 N N . MET B 1 112 ? -4.945 -9.328 -13.82 1 98.88 112 MET B N 1
ATOM 2904 C CA . MET B 1 112 ? -4.789 -10.781 -13.922 1 98.88 112 MET B CA 1
ATOM 2905 C C . MET B 1 112 ? -5.738 -11.5 -12.969 1 98.88 112 MET B C 1
ATOM 2907 O O . MET B 1 112 ? -6.379 -12.477 -13.352 1 98.88 112 MET B O 1
ATOM 2911 N N . THR B 1 113 ? -5.785 -10.984 -11.773 1 98.88 113 THR B N 1
ATOM 2912 C CA . THR B 1 113 ? -6.633 -11.57 -10.742 1 98.88 113 THR B CA 1
ATOM 2913 C C . THR B 1 113 ? -8.102 -11.555 -11.172 1 98.88 113 THR B C 1
ATOM 2915 O O . THR B 1 113 ? -8.789 -12.57 -11.094 1 98.88 113 THR B O 1
ATOM 2918 N N . ARG B 1 114 ? -8.57 -10.43 -11.688 1 98.5 114 ARG B N 1
ATOM 2919 C CA . ARG B 1 114 ? -9.953 -10.289 -12.133 1 98.5 114 ARG B CA 1
ATOM 2920 C C . ARG B 1 114 ? -10.25 -11.234 -13.297 1 98.5 114 ARG B C 1
ATOM 2922 O O . ARG B 1 114 ? -11.359 -11.766 -13.398 1 98.5 114 ARG B O 1
ATOM 2929 N N . ALA B 1 115 ? -9.289 -11.414 -14.156 1 98.75 115 ALA B N 1
ATOM 2930 C CA . ALA B 1 115 ? -9.477 -12.234 -15.344 1 98.75 115 ALA B CA 1
ATOM 2931 C C . ALA B 1 115 ? -9.57 -13.711 -14.984 1 98.75 115 ALA B C 1
ATOM 2933 O O . ALA B 1 115 ? -10.281 -14.477 -15.641 1 98.75 115 ALA B O 1
ATOM 2934 N N . VAL B 1 116 ? -8.906 -14.156 -13.922 1 98.88 116 VAL B N 1
ATOM 2935 C CA . VAL B 1 116 ? -8.766 -15.578 -13.609 1 98.88 116 VAL B CA 1
ATOM 2936 C C . VAL B 1 116 ? -9.852 -15.992 -12.617 1 98.88 116 VAL B C 1
ATOM 2938 O O . VAL B 1 116 ? -10.344 -17.125 -12.672 1 98.88 116 VAL B O 1
ATOM 2941 N N . LEU B 1 117 ? -10.312 -15.102 -11.781 1 98.75 117 LEU B N 1
ATOM 2942 C CA . LEU B 1 117 ? -11.188 -15.398 -10.648 1 98.75 117 LEU B CA 1
ATOM 2943 C C . LEU B 1 117 ? -12.492 -16.031 -11.125 1 98.75 117 LEU B C 1
ATOM 2945 O O . LEU B 1 117 ? -12.969 -17 -10.523 1 98.75 117 LEU B O 1
ATOM 2949 N N . PRO B 1 118 ? -13.102 -15.477 -12.219 1 98.19 118 PRO B N 1
ATOM 2950 C CA . PRO B 1 118 ? -14.359 -16.109 -12.641 1 98.19 118 PRO B CA 1
ATOM 2951 C C . PRO B 1 118 ? -14.195 -17.594 -12.93 1 98.19 118 PRO B C 1
ATOM 2953 O O . PRO B 1 118 ? -15.086 -18.391 -12.609 1 98.19 118 PRO B O 1
ATOM 2956 N N . HIS B 1 119 ? -13.086 -18 -13.477 1 98.44 119 HIS B N 1
ATOM 2957 C CA . HIS B 1 119 ? -12.836 -19.406 -13.797 1 98.44 119 HIS B CA 1
ATOM 2958 C C . HIS B 1 119 ? -12.641 -20.234 -12.539 1 98.44 119 HIS B C 1
ATOM 2960 O O . HIS B 1 119 ? -13.109 -21.375 -12.453 1 98.44 119 HIS B O 1
ATOM 2966 N N . MET B 1 120 ? -11.961 -19.688 -11.562 1 98.75 120 MET B N 1
ATOM 2967 C CA . MET B 1 120 ? -11.719 -20.391 -10.312 1 98.75 120 MET B CA 1
ATOM 2968 C C . MET B 1 120 ? -13 -20.516 -9.492 1 98.75 120 MET B C 1
ATOM 2970 O O . MET B 1 120 ? -13.297 -21.578 -8.961 1 98.75 120 MET B O 1
ATOM 2974 N N . ARG B 1 121 ? -13.766 -19.422 -9.43 1 97.62 121 ARG B N 1
ATOM 2975 C CA . ARG B 1 121 ? -15.008 -19.438 -8.664 1 97.62 121 ARG B CA 1
ATOM 2976 C C . ARG B 1 121 ? -16 -20.438 -9.242 1 97.62 121 ARG B C 1
ATOM 2978 O O . ARG B 1 121 ? -16.672 -21.156 -8.508 1 97.62 121 ARG B O 1
ATOM 2985 N N . ALA B 1 122 ? -16.062 -20.469 -10.555 1 96.94 122 ALA B N 1
ATOM 2986 C CA . ALA B 1 122 ? -16.984 -21.391 -11.227 1 96.94 122 ALA B CA 1
ATOM 2987 C C . ALA B 1 122 ? -16.656 -22.844 -10.875 1 96.94 122 ALA B C 1
ATOM 2989 O O . ALA B 1 122 ? -17.562 -23.672 -10.766 1 96.94 122 ALA B O 1
ATOM 2990 N N . ARG B 1 123 ? -15.438 -23.172 -10.648 1 97.56 123 ARG B N 1
ATOM 2991 C CA . ARG B 1 123 ? -14.992 -24.531 -10.344 1 97.56 123 ARG B CA 1
ATOM 2992 C C . ARG B 1 123 ? -14.953 -24.766 -8.836 1 97.56 123 ARG B C 1
ATOM 2994 O O . ARG B 1 123 ? -14.828 -25.906 -8.391 1 97.56 123 ARG B O 1
ATOM 3001 N N . GLY B 1 124 ? -14.93 -23.719 -8.062 1 97.94 124 GLY B N 1
ATOM 3002 C CA . GLY B 1 124 ? -14.898 -23.797 -6.609 1 97.94 124 GLY B CA 1
ATOM 3003 C C . GLY B 1 124 ? -13.539 -24.188 -6.059 1 97.94 124 GLY B C 1
ATOM 3004 O O . GLY B 1 124 ? -13.438 -24.828 -5.012 1 97.94 124 GLY B O 1
ATOM 3005 N N . ARG B 1 125 ? -12.508 -23.875 -6.801 1 98 125 ARG B N 1
ATOM 3006 C CA . ARG B 1 125 ? -11.148 -24.156 -6.359 1 98 125 ARG B CA 1
ATOM 3007 C C . ARG B 1 125 ? -10.148 -23.281 -7.102 1 98 125 ARG B C 1
ATOM 3009 O O . ARG B 1 125 ? -10.367 -22.922 -8.258 1 98 125 ARG B O 1
ATOM 3016 N N . GLY B 1 126 ? -9.055 -22.984 -6.457 1 98.56 126 GLY B N 1
ATOM 3017 C CA . GLY B 1 126 ? -7.98 -22.188 -7.039 1 98.56 126 GLY B CA 1
ATOM 3018 C C . GLY B 1 126 ? -7.117 -21.5 -6 1 98.56 126 GLY B C 1
ATOM 3019 O O . GLY B 1 126 ? -7.562 -21.25 -4.879 1 98.56 126 GLY B O 1
ATOM 3020 N N . ARG B 1 127 ? -5.867 -21.234 -6.371 1 98.81 127 ARG B N 1
ATOM 3021 C CA . ARG B 1 127 ? -4.898 -20.516 -5.543 1 98.81 127 ARG B CA 1
ATOM 3022 C C . ARG B 1 127 ? -4.336 -19.312 -6.281 1 98.81 127 ARG B C 1
ATOM 3024 O O . ARG B 1 127 ? -3.842 -19.438 -7.406 1 98.81 127 ARG B O 1
ATOM 3031 N N . ILE B 1 128 ? -4.465 -18.219 -5.676 1 98.94 128 ILE B N 1
ATOM 3032 C CA . ILE B 1 128 ? -3.799 -17.016 -6.176 1 98.94 128 ILE B CA 1
ATOM 3033 C C . ILE B 1 128 ? -2.596 -16.688 -5.293 1 98.94 128 ILE B C 1
ATOM 3035 O O . ILE B 1 128 ? -2.742 -16.469 -4.086 1 98.94 128 ILE B O 1
ATOM 3039 N N . LEU B 1 129 ? -1.43 -16.734 -5.867 1 98.94 129 LEU B N 1
ATOM 3040 C CA . LEU B 1 129 ? -0.192 -16.359 -5.191 1 98.94 129 LEU B CA 1
ATOM 3041 C C . LEU B 1 129 ? 0.333 -15.023 -5.719 1 98.94 129 LEU B C 1
ATOM 3043 O O . LEU B 1 129 ? 0.735 -14.93 -6.879 1 98.94 129 LEU B O 1
ATOM 3047 N N . ASN B 1 130 ? 0.257 -14.008 -4.902 1 98.88 130 ASN B N 1
ATOM 3048 C CA . ASN B 1 130 ? 0.806 -12.695 -5.23 1 98.88 130 ASN B CA 1
ATOM 3049 C C . ASN B 1 130 ? 2.219 -12.531 -4.68 1 98.88 130 ASN B C 1
ATOM 3051 O O . ASN B 1 130 ? 2.432 -12.625 -3.469 1 98.88 130 ASN B O 1
ATOM 3055 N N . ILE B 1 131 ? 3.162 -12.289 -5.555 1 98.31 131 ILE B N 1
ATOM 3056 C CA . ILE B 1 131 ? 4.535 -12.086 -5.109 1 98.31 131 ILE B CA 1
ATOM 3057 C C . ILE B 1 131 ? 4.711 -10.648 -4.629 1 98.31 131 ILE B C 1
ATOM 3059 O O . ILE B 1 131 ? 4.754 -9.719 -5.441 1 98.31 131 ILE B O 1
ATOM 3063 N N . GLY B 1 132 ? 4.797 -10.547 -3.352 1 97.12 132 GLY B N 1
ATOM 3064 C CA . GLY B 1 132 ? 5.102 -9.273 -2.719 1 97.12 132 GLY B CA 1
ATOM 3065 C C . GLY B 1 132 ? 6.59 -9.039 -2.531 1 97.12 132 GLY B C 1
ATOM 3066 O O . GLY B 1 132 ? 7.371 -9.188 -3.473 1 97.12 132 GLY B O 1
ATOM 3067 N N . SER B 1 133 ? 6.988 -8.633 -1.431 1 92.56 133 SER B N 1
ATOM 3068 C CA . SER B 1 133 ? 8.352 -8.344 -1.001 1 92.56 133 SER B CA 1
ATOM 3069 C C . SER B 1 133 ? 8.406 -8.023 0.49 1 92.56 133 SER B C 1
ATOM 3071 O O . SER B 1 133 ? 7.402 -7.609 1.079 1 92.56 133 SER B O 1
ATOM 3073 N N . VAL B 1 134 ? 9.562 -8.266 1.054 1 91.62 134 VAL B N 1
ATOM 3074 C CA . VAL B 1 134 ? 9.758 -7.711 2.391 1 91.62 134 VAL B CA 1
ATOM 3075 C C . VAL B 1 134 ? 9.586 -6.195 2.354 1 91.62 134 VAL B C 1
ATOM 3077 O O . VAL B 1 134 ? 9.133 -5.59 3.328 1 91.62 134 VAL B O 1
ATOM 3080 N N . GLY B 1 135 ? 9.898 -5.609 1.233 1 92 135 GLY B N 1
ATOM 3081 C CA . GLY B 1 135 ? 9.688 -4.184 1.029 1 92 135 GLY B CA 1
ATOM 3082 C C . GLY B 1 135 ? 8.227 -3.805 0.937 1 92 135 GLY B C 1
ATOM 3083 O O . GLY B 1 135 ? 7.883 -2.621 0.919 1 92 135 GLY B O 1
ATOM 3084 N N . GLY B 1 136 ? 7.371 -4.762 0.871 1 92.31 136 GLY B N 1
ATOM 3085 C CA . GLY B 1 136 ? 5.93 -4.559 0.894 1 92.31 136 GLY B CA 1
ATOM 3086 C C . GLY B 1 136 ? 5.348 -4.57 2.295 1 92.31 136 GLY B C 1
ATOM 3087 O O . GLY B 1 136 ? 4.168 -4.262 2.484 1 92.31 136 GLY B O 1
ATOM 3088 N N . PHE B 1 137 ? 6.164 -4.914 3.209 1 92.12 137 PHE B N 1
ATOM 3089 C CA . PHE B 1 137 ? 5.766 -4.945 4.609 1 92.12 137 PHE B CA 1
ATOM 3090 C C . PHE B 1 137 ? 6.477 -3.852 5.398 1 92.12 137 PHE B C 1
ATOM 3092 O O . PHE B 1 137 ? 5.875 -3.221 6.273 1 92.12 137 PHE B O 1
ATOM 3099 N N . ALA B 1 138 ? 7.707 -3.639 5.027 1 94.81 138 ALA B N 1
ATOM 3100 C CA . ALA B 1 138 ? 8.531 -2.592 5.625 1 94.81 138 ALA B CA 1
ATOM 3101 C C . ALA B 1 138 ? 9.305 -1.825 4.559 1 94.81 138 ALA B C 1
ATOM 3103 O O . ALA B 1 138 ? 10.234 -2.363 3.949 1 94.81 138 ALA B O 1
ATOM 3104 N N . ALA B 1 139 ? 9.016 -0.591 4.453 1 94.69 139 ALA B N 1
ATOM 3105 C CA . ALA B 1 139 ? 9.648 0.204 3.402 1 94.69 139 ALA B CA 1
ATOM 3106 C C . ALA B 1 139 ? 11.055 0.636 3.807 1 94.69 139 ALA B C 1
ATOM 3108 O O . ALA B 1 139 ? 11.375 0.681 4.996 1 94.69 139 ALA B O 1
ATOM 3109 N N . VAL B 1 140 ? 11.875 0.941 2.787 1 94.31 140 VAL B N 1
ATOM 3110 C CA . VAL B 1 140 ? 13.242 1.39 3.041 1 94.31 140 VAL B CA 1
ATOM 3111 C C . VAL B 1 140 ? 13.562 2.586 2.148 1 94.31 140 VAL B C 1
ATOM 3113 O O . VAL B 1 140 ? 12.883 2.824 1.148 1 94.31 140 VAL B O 1
ATOM 3116 N N . ALA B 1 141 ? 14.617 3.258 2.543 1 96.06 141 ALA B N 1
ATOM 3117 C CA . ALA B 1 141 ? 15.078 4.375 1.723 1 96.06 141 ALA B CA 1
ATOM 3118 C C . ALA B 1 141 ? 15.477 3.904 0.327 1 96.06 141 ALA B C 1
ATOM 3120 O O . ALA B 1 141 ? 15.945 2.775 0.155 1 96.06 141 ALA B O 1
ATOM 3121 N N . SER B 1 142 ? 15.273 4.738 -0.679 1 95.44 142 SER B N 1
ATOM 3122 C CA . SER B 1 142 ? 15.625 4.543 -2.084 1 95.44 142 SER B CA 1
ATOM 3123 C C . SER B 1 142 ? 14.617 3.629 -2.779 1 95.44 142 SER B C 1
ATOM 3125 O O . SER B 1 142 ? 14.672 3.453 -3.998 1 95.44 142 SER B O 1
ATOM 3127 N N . SER B 1 143 ? 13.68 3.094 -2.025 1 95.88 143 SER B N 1
ATOM 3128 C CA . SER B 1 143 ? 12.734 2.162 -2.635 1 95.88 143 SER B CA 1
ATOM 3129 C C . SER B 1 143 ? 11.312 2.406 -2.135 1 95.88 143 SER B C 1
ATOM 3131 O O . SER B 1 143 ? 10.516 1.473 -2.039 1 95.88 143 SER B O 1
ATOM 3133 N N . GLY B 1 144 ? 11.094 3.611 -1.799 1 97.81 144 GLY B N 1
ATOM 3134 C CA . GLY B 1 144 ? 9.812 3.941 -1.192 1 97.81 144 GLY B CA 1
ATOM 3135 C C . GLY B 1 144 ? 8.633 3.695 -2.113 1 97.81 144 GLY B C 1
ATOM 3136 O O . GLY B 1 144 ? 7.613 3.154 -1.688 1 97.81 144 GLY B O 1
ATOM 3137 N N . LEU B 1 145 ? 8.727 4.105 -3.344 1 98.31 145 LEU B N 1
ATOM 3138 C CA . LEU B 1 145 ? 7.602 3.953 -4.266 1 98.31 145 LEU B CA 1
ATOM 3139 C C . LEU B 1 145 ? 7.465 2.504 -4.719 1 98.31 145 LEU B C 1
ATOM 3141 O O . LEU B 1 145 ? 6.355 2.025 -4.957 1 98.31 145 LEU B O 1
ATOM 3145 N N . TYR B 1 146 ? 8.586 1.796 -4.891 1 97.31 146 TYR B N 1
ATOM 3146 C CA . TYR B 1 146 ? 8.492 0.354 -5.082 1 97.31 146 TYR B CA 1
ATOM 3147 C C . TYR B 1 146 ? 7.781 -0.31 -3.908 1 97.31 146 TYR B C 1
ATOM 3149 O O . TYR B 1 146 ? 6.852 -1.098 -4.102 1 97.31 146 TYR B O 1
ATOM 3157 N N . GLY B 1 147 ? 8.242 0.009 -2.699 1 98.19 147 GLY B N 1
ATOM 3158 C CA . GLY B 1 147 ? 7.551 -0.471 -1.511 1 98.19 147 GLY B CA 1
ATOM 3159 C C . GLY B 1 147 ? 6.066 -0.169 -1.521 1 98.19 147 GLY B C 1
ATOM 3160 O O . GLY B 1 147 ? 5.25 -1.016 -1.146 1 98.19 147 GLY B O 1
ATOM 3161 N N . ALA B 1 148 ? 5.73 0.997 -1.969 1 98.75 148 ALA B N 1
ATOM 3162 C CA . ALA B 1 148 ? 4.324 1.392 -2.049 1 98.75 148 ALA B CA 1
ATOM 3163 C C . ALA B 1 148 ? 3.533 0.422 -2.92 1 98.75 148 ALA B C 1
ATOM 3165 O O . ALA B 1 148 ? 2.406 0.053 -2.582 1 98.75 148 ALA B O 1
ATOM 3166 N N . THR B 1 149 ? 4.09 0.031 -4.047 1 98.69 149 THR B N 1
ATOM 3167 C CA . THR B 1 149 ? 3.412 -0.94 -4.898 1 98.69 149 THR B CA 1
ATOM 3168 C C . THR B 1 149 ? 3.221 -2.264 -4.164 1 98.69 149 THR B C 1
ATOM 3170 O O . THR B 1 149 ? 2.154 -2.877 -4.242 1 98.69 149 THR B O 1
ATOM 3173 N N . LYS B 1 150 ? 4.242 -2.666 -3.51 1 98.62 150 LYS B N 1
ATOM 3174 C CA . LYS B 1 150 ? 4.184 -3.977 -2.865 1 98.62 150 LYS B CA 1
ATOM 3175 C C . LYS B 1 150 ? 3.328 -3.932 -1.603 1 98.62 150 LYS B C 1
ATOM 3177 O O . LYS B 1 150 ? 2.672 -4.914 -1.255 1 98.62 150 LYS B O 1
ATOM 3182 N N . PHE B 1 151 ? 3.242 -2.766 -0.921 1 98.75 151 PHE B N 1
ATOM 3183 C CA . PHE B 1 151 ? 2.25 -2.568 0.13 1 98.75 151 PHE B CA 1
ATOM 3184 C C . PHE B 1 151 ? 0.838 -2.693 -0.427 1 98.75 151 PHE B C 1
ATOM 3186 O O . PHE B 1 151 ? -0.034 -3.291 0.206 1 98.75 151 PHE B O 1
ATOM 3193 N N . ALA B 1 152 ? 0.644 -2.098 -1.547 1 98.81 152 ALA B N 1
ATOM 3194 C CA . ALA B 1 152 ? -0.663 -2.207 -2.191 1 98.81 152 ALA B CA 1
ATOM 3195 C C . ALA B 1 152 ? -1.013 -3.664 -2.479 1 98.81 152 ALA B C 1
ATOM 3197 O O . ALA B 1 152 ? -2.158 -4.082 -2.295 1 98.81 152 ALA B O 1
ATOM 3198 N N . VAL B 1 153 ? -0.047 -4.43 -2.906 1 98.81 153 VAL B N 1
ATOM 3199 C CA . VAL B 1 153 ? -0.246 -5.848 -3.182 1 98.81 153 VAL B CA 1
ATOM 3200 C C . VAL B 1 153 ? -0.667 -6.57 -1.902 1 98.81 153 VAL B C 1
ATOM 3202 O O . VAL B 1 153 ? -1.543 -7.438 -1.931 1 98.81 153 VAL B O 1
ATOM 3205 N N . GLU B 1 154 ? -0.083 -6.215 -0.777 1 98.56 154 GLU B N 1
ATOM 3206 C CA . GLU B 1 154 ? -0.478 -6.777 0.51 1 98.56 154 GLU B CA 1
ATOM 3207 C C . GLU B 1 154 ? -1.959 -6.535 0.788 1 98.56 154 GLU B C 1
ATOM 3209 O O . GLU B 1 154 ? -2.689 -7.461 1.142 1 98.56 154 GLU B O 1
ATOM 3214 N N . ALA B 1 155 ? -2.348 -5.332 0.59 1 98.62 155 ALA B N 1
ATOM 3215 C CA . ALA B 1 155 ? -3.725 -4.945 0.891 1 98.62 155 ALA B CA 1
ATOM 3216 C C . ALA B 1 155 ? -4.711 -5.691 -0.006 1 98.62 155 ALA B C 1
ATOM 3218 O O . ALA B 1 155 ? -5.73 -6.199 0.469 1 98.62 155 ALA B O 1
ATOM 3219 N N . ILE B 1 156 ? -4.398 -5.758 -1.255 1 98.81 156 ILE B N 1
ATOM 3220 C CA . ILE B 1 156 ? -5.25 -6.457 -2.211 1 98.81 156 ILE B CA 1
ATOM 3221 C C . ILE B 1 156 ? -5.387 -7.922 -1.802 1 98.81 156 ILE B C 1
ATOM 3223 O O . ILE B 1 156 ? -6.484 -8.477 -1.829 1 98.81 156 ILE B O 1
ATOM 3227 N N . THR B 1 157 ? -4.289 -8.508 -1.37 1 98.88 157 THR B N 1
ATOM 3228 C CA . THR B 1 157 ? -4.297 -9.922 -1.009 1 98.88 157 THR B CA 1
ATOM 3229 C C . THR B 1 157 ? -5.113 -10.156 0.258 1 98.88 157 THR B C 1
ATOM 3231 O O . THR B 1 157 ? -5.906 -11.094 0.329 1 98.88 157 THR B O 1
ATOM 3234 N N . GLU B 1 158 ? -4.938 -9.289 1.248 1 98.56 158 GLU B N 1
ATOM 3235 C CA . GLU B 1 158 ? -5.695 -9.406 2.49 1 98.56 158 GLU B CA 1
ATOM 3236 C C . GLU B 1 158 ? -7.195 -9.336 2.229 1 98.56 158 GLU B C 1
ATOM 3238 O O . GLU B 1 158 ? -7.957 -10.18 2.709 1 98.56 158 GLU B O 1
ATOM 3243 N N . ALA B 1 159 ? -7.598 -8.336 1.497 1 98.62 159 ALA B N 1
ATOM 3244 C CA . ALA B 1 159 ? -9.016 -8.156 1.207 1 98.62 159 ALA B CA 1
ATOM 3245 C C . ALA B 1 159 ? -9.562 -9.328 0.396 1 98.62 159 ALA B C 1
ATOM 3247 O O . ALA B 1 159 ? -10.648 -9.836 0.68 1 98.62 159 ALA B O 1
ATOM 3248 N N . LEU B 1 160 ? -8.773 -9.719 -0.562 1 98.75 160 LEU B N 1
ATOM 3249 C CA . LEU B 1 160 ? -9.188 -10.812 -1.428 1 98.75 160 LEU B CA 1
ATOM 3250 C C . LEU B 1 160 ? -9.375 -12.094 -0.625 1 98.75 160 LEU B C 1
ATOM 3252 O O . LEU B 1 160 ? -10.328 -12.844 -0.846 1 98.75 160 LEU B O 1
ATOM 3256 N N . ALA B 1 161 ? -8.453 -12.391 0.271 1 98.69 161 ALA B N 1
ATOM 3257 C CA . ALA B 1 161 ? -8.547 -13.586 1.107 1 98.69 161 ALA B CA 1
ATOM 3258 C C . ALA B 1 161 ? -9.852 -13.594 1.909 1 98.69 161 ALA B C 1
ATOM 3260 O O . ALA B 1 161 ? -10.492 -14.633 2.047 1 98.69 161 ALA B O 1
ATOM 3261 N N . LEU B 1 162 ? -10.242 -12.43 2.43 1 98.31 162 LEU B N 1
ATOM 3262 C CA . LEU B 1 162 ? -11.492 -12.305 3.176 1 98.31 162 LEU B CA 1
ATOM 3263 C C . LEU B 1 162 ? -12.695 -12.492 2.26 1 98.31 162 LEU B C 1
ATOM 3265 O O . LEU B 1 162 ? -13.656 -13.164 2.627 1 98.31 162 LEU B O 1
ATOM 3269 N N . GLU B 1 163 ? -12.609 -11.992 1.121 1 98.69 163 GLU B N 1
ATOM 3270 C CA . GLU B 1 163 ? -13.742 -11.969 0.197 1 98.69 163 GLU B CA 1
ATOM 3271 C C . GLU B 1 163 ? -13.977 -13.344 -0.412 1 98.69 163 GLU B C 1
ATOM 3273 O O . GLU B 1 163 ? -15.109 -13.68 -0.786 1 98.69 163 GLU B O 1
ATOM 3278 N N . LEU B 1 164 ? -12.945 -14.156 -0.452 1 98.56 164 LEU B N 1
ATOM 3279 C CA . LEU B 1 164 ? -13.023 -15.453 -1.12 1 98.56 164 LEU B CA 1
ATOM 3280 C C . LEU B 1 164 ? -13.398 -16.547 -0.132 1 98.56 164 LEU B C 1
ATOM 3282 O O . LEU B 1 164 ? -13.508 -17.719 -0.51 1 98.56 164 LEU B O 1
ATOM 3286 N N . ARG B 1 165 ? -13.547 -16.172 1.156 1 97.44 165 ARG B N 1
ATOM 3287 C CA . ARG B 1 165 ? -13.906 -17.172 2.156 1 97.44 165 ARG B CA 1
ATOM 3288 C C . ARG B 1 165 ? -15.148 -17.953 1.733 1 97.44 165 ARG B C 1
ATOM 3290 O O . ARG B 1 165 ? -16.156 -17.344 1.349 1 97.44 165 ARG B O 1
ATOM 3297 N N . GLY B 1 166 ? -15.031 -19.25 1.727 1 96.19 166 GLY B N 1
ATOM 3298 C CA . GLY B 1 166 ? -16.156 -20.109 1.412 1 96.19 166 GLY B CA 1
ATOM 3299 C C . GLY B 1 166 ? -16.266 -20.453 -0.064 1 96.19 166 GLY B C 1
ATOM 3300 O O . GLY B 1 166 ? -17.094 -21.266 -0.465 1 96.19 166 GLY B O 1
ATOM 3301 N N . SER B 1 167 ? -15.406 -19.906 -0.947 1 97.25 167 SER B N 1
ATOM 3302 C CA . SER B 1 167 ? -15.523 -20.094 -2.391 1 97.25 167 SER B CA 1
ATOM 3303 C C . SER B 1 167 ? -14.688 -21.281 -2.869 1 97.25 167 SER B C 1
ATOM 3305 O O . SER B 1 167 ? -14.844 -21.734 -4 1 97.25 167 SER B O 1
ATOM 3307 N N . GLY B 1 168 ? -13.773 -21.734 -1.965 1 98.06 168 GLY B N 1
ATOM 3308 C CA . GLY B 1 168 ? -12.812 -22.734 -2.381 1 98.06 168 GLY B CA 1
ATOM 3309 C C . GLY B 1 168 ? -11.586 -22.156 -3.055 1 98.06 168 GLY B C 1
ATOM 3310 O O . GLY B 1 168 ? -10.648 -22.891 -3.377 1 98.06 168 GLY B O 1
ATOM 3311 N N . VAL B 1 169 ? -11.57 -20.844 -3.279 1 98.69 169 VAL B N 1
ATOM 3312 C CA . VAL B 1 169 ? -10.43 -20.125 -3.834 1 98.69 169 VAL B CA 1
ATOM 3313 C C . VAL B 1 169 ? -9.703 -19.359 -2.723 1 98.69 169 VAL B C 1
ATOM 3315 O O . VAL B 1 169 ? -10.336 -18.844 -1.798 1 98.69 169 VAL B O 1
ATOM 3318 N N . SER B 1 170 ? -8.359 -19.359 -2.73 1 98.75 170 SER B N 1
ATOM 3319 C CA . SER B 1 170 ? -7.594 -18.641 -1.71 1 98.75 170 SER B CA 1
ATOM 3320 C C . SER B 1 170 ? -6.605 -17.672 -2.34 1 98.75 170 SER B C 1
ATOM 3322 O O . SER B 1 170 ? -6.27 -17.797 -3.52 1 98.75 170 SER B O 1
ATOM 3324 N N . ALA B 1 171 ? -6.242 -16.688 -1.617 1 98.81 171 ALA B N 1
ATOM 3325 C CA . ALA B 1 171 ? -5.195 -15.734 -1.99 1 98.81 171 ALA B CA 1
ATOM 3326 C C . ALA B 1 171 ? -4.105 -15.68 -0.925 1 98.81 171 ALA B C 1
ATOM 3328 O O . ALA B 1 171 ? -4.398 -15.609 0.27 1 98.81 171 ALA B O 1
ATOM 3329 N N . THR B 1 172 ? -2.867 -15.758 -1.365 1 98.88 172 THR B N 1
ATOM 3330 C CA . THR B 1 172 ? -1.694 -15.719 -0.498 1 98.88 172 THR B CA 1
ATOM 3331 C C . THR B 1 172 ? -0.675 -14.703 -1.016 1 98.88 172 THR B C 1
ATOM 3333 O O . THR B 1 172 ? -0.421 -14.633 -2.221 1 98.88 172 THR B O 1
ATOM 3336 N N . VAL B 1 173 ? -0.143 -13.922 -0.123 1 98.81 173 VAL B N 1
ATOM 3337 C CA . VAL B 1 173 ? 0.978 -13.062 -0.49 1 98.81 173 VAL B CA 1
ATOM 3338 C C . VAL B 1 173 ? 2.289 -13.703 -0.032 1 98.81 173 VAL B C 1
ATOM 3340 O O . VAL B 1 173 ? 2.41 -14.125 1.118 1 98.81 173 VAL B O 1
ATOM 3343 N N . ILE B 1 174 ? 3.246 -13.844 -0.958 1 98.75 174 ILE B N 1
ATOM 3344 C CA . ILE B 1 174 ? 4.602 -14.289 -0.675 1 98.75 174 ILE B CA 1
ATOM 3345 C C . ILE B 1 174 ? 5.527 -13.086 -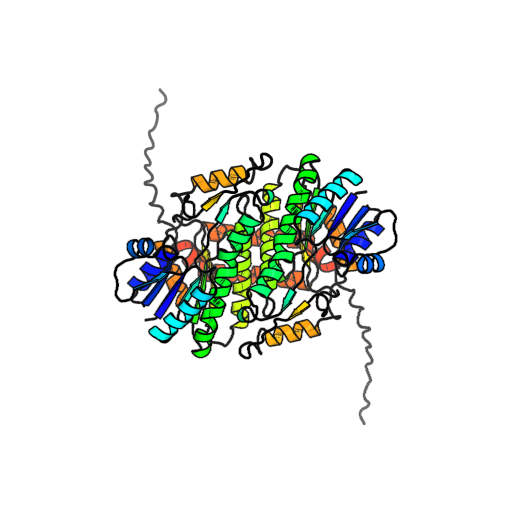0.514 1 98.75 174 ILE B C 1
ATOM 3347 O O . ILE B 1 174 ? 5.539 -12.188 -1.359 1 98.75 174 ILE B O 1
ATOM 3351 N N . GLU B 1 175 ? 6.25 -13.047 0.565 1 98.5 175 GLU B N 1
ATOM 3352 C CA . GLU B 1 175 ? 7.164 -11.938 0.834 1 98.5 175 GLU B CA 1
ATOM 3353 C C . GLU B 1 175 ? 8.617 -12.398 0.795 1 98.5 175 GLU B C 1
ATOM 3355 O O . GLU B 1 175 ? 9.195 -12.75 1.829 1 98.5 175 GLU B O 1
ATOM 3360 N N . PRO B 1 176 ? 9.234 -12.273 -0.357 1 98 176 PRO B N 1
ATOM 3361 C CA . PRO B 1 176 ? 10.648 -12.625 -0.427 1 98 176 PRO B CA 1
ATOM 3362 C C . PRO B 1 176 ? 11.555 -11.539 0.155 1 98 176 PRO B C 1
ATOM 3364 O O . PRO B 1 176 ? 11.273 -10.352 0.007 1 98 176 PRO B O 1
ATOM 3367 N N . GLY B 1 177 ? 12.609 -11.969 0.842 1 96.69 177 GLY B N 1
ATOM 3368 C CA . GLY B 1 177 ? 13.734 -11.094 1.114 1 96.69 177 GLY B CA 1
ATOM 3369 C C . GLY B 1 177 ? 14.656 -10.914 -0.081 1 96.69 177 GLY B C 1
ATOM 3370 O O . GLY B 1 177 ? 14.188 -10.734 -1.206 1 96.69 177 GLY B O 1
ATOM 3371 N N . ALA B 1 178 ? 15.93 -10.898 0.17 1 94 178 ALA B N 1
ATOM 3372 C CA . ALA B 1 178 ? 16.906 -10.719 -0.905 1 94 178 ALA B CA 1
ATOM 3373 C C . ALA B 1 178 ? 17.312 -12.062 -1.512 1 94 178 ALA B C 1
ATOM 3375 O O . ALA B 1 178 ? 18.109 -12.797 -0.935 1 94 178 ALA B O 1
ATOM 3376 N N . PHE B 1 179 ? 16.75 -12.305 -2.658 1 93.94 179 PHE B N 1
ATOM 3377 C CA . PHE B 1 179 ? 17.094 -13.547 -3.35 1 93.94 179 PHE B CA 1
ATOM 3378 C C . PHE B 1 179 ? 18 -13.266 -4.551 1 93.94 179 PHE B C 1
ATOM 3380 O O . PHE B 1 179 ? 17.844 -12.242 -5.219 1 93.94 179 PHE B O 1
ATOM 3387 N N . ARG B 1 180 ? 18.797 -14.164 -4.75 1 87.38 180 ARG B N 1
ATOM 3388 C CA . ARG B 1 180 ? 19.812 -13.977 -5.781 1 87.38 180 ARG B CA 1
ATOM 3389 C C . ARG B 1 180 ? 19.234 -14.219 -7.172 1 87.38 180 ARG B C 1
ATOM 3391 O O . ARG B 1 180 ? 19.406 -15.297 -7.742 1 87.38 180 ARG B O 1
ATOM 3398 N N . THR B 1 181 ? 18.547 -13.188 -7.645 1 86.5 181 THR B N 1
ATOM 3399 C CA . THR B 1 181 ? 17.969 -13.094 -8.984 1 86.5 181 THR B CA 1
ATOM 3400 C C . THR B 1 181 ? 18.5 -11.859 -9.711 1 86.5 181 THR B C 1
ATOM 3402 O O . THR B 1 181 ? 19.375 -11.156 -9.203 1 86.5 181 THR B O 1
ATOM 3405 N N . ASP B 1 182 ? 18.031 -11.695 -10.844 1 77 182 ASP B N 1
ATOM 3406 C CA . ASP B 1 182 ? 18.406 -10.508 -11.609 1 77 182 ASP B CA 1
ATOM 3407 C C . ASP B 1 182 ? 17.578 -9.297 -11.195 1 77 182 ASP B C 1
ATOM 3409 O O . ASP B 1 182 ? 17.531 -8.297 -11.906 1 77 182 ASP B O 1
ATOM 3413 N N . PHE B 1 183 ? 17 -9.43 -10.023 1 76.88 183 PHE B N 1
ATOM 3414 C CA . PHE B 1 183 ? 16.109 -8.359 -9.609 1 76.88 183 PHE B CA 1
ATOM 3415 C C . PHE B 1 183 ? 16.875 -7.066 -9.367 1 76.88 183 PHE B C 1
ATOM 3417 O O . PHE B 1 183 ? 16.406 -5.977 -9.688 1 76.88 183 PHE B O 1
ATOM 3424 N N . LEU B 1 184 ? 18.078 -7.211 -8.891 1 77.5 184 LEU B N 1
ATOM 3425 C CA . LEU B 1 184 ? 18.875 -6.027 -8.602 1 77.5 184 LEU B CA 1
ATOM 3426 C C . LEU B 1 184 ? 19.844 -5.73 -9.742 1 77.5 184 LEU B C 1
ATOM 3428 O O . LEU B 1 184 ? 20.656 -4.801 -9.656 1 77.5 184 LEU B O 1
ATOM 3432 N N . SER B 1 185 ? 19.641 -6.531 -10.781 1 78.38 185 SER B N 1
ATOM 3433 C CA . SER B 1 185 ? 20.484 -6.277 -11.953 1 78.38 185 SER B CA 1
ATOM 3434 C C . SER B 1 185 ? 19.875 -5.191 -12.836 1 78.38 185 SER B C 1
ATOM 3436 O O . SER B 1 185 ? 18.672 -4.922 -12.758 1 78.38 185 SER B O 1
ATOM 3438 N N . PRO B 1 186 ? 20.641 -4.629 -13.688 1 73.62 186 PRO B N 1
ATOM 3439 C CA . PRO B 1 186 ? 20.141 -3.568 -14.562 1 73.62 186 PRO B CA 1
ATOM 3440 C C . PRO B 1 186 ? 19 -4.039 -15.461 1 73.62 186 PRO B C 1
ATOM 3442 O O . PRO B 1 186 ? 18.328 -3.219 -16.078 1 73.62 186 PRO B O 1
ATOM 3445 N N . ARG B 1 187 ? 18.734 -5.281 -15.484 1 70.75 187 ARG B N 1
ATOM 3446 C CA . ARG B 1 187 ? 17.656 -5.812 -16.297 1 70.75 187 ARG B CA 1
ATOM 3447 C C . ARG B 1 187 ? 16.312 -5.652 -15.602 1 70.75 187 ARG B C 1
ATOM 3449 O O . ARG B 1 187 ? 15.258 -5.672 -16.25 1 70.75 187 ARG B O 1
ATOM 3456 N N . SER B 1 188 ? 16.312 -5.605 -14.32 1 77.38 188 SER B N 1
ATOM 3457 C CA . SER B 1 188 ? 15.055 -5.598 -13.57 1 77.38 188 SER B CA 1
ATOM 3458 C C . SER B 1 188 ? 14.922 -4.328 -12.734 1 77.38 188 SER B C 1
ATOM 3460 O O . SER B 1 188 ? 13.82 -3.818 -12.539 1 77.38 188 SER B O 1
ATOM 3462 N N . VAL B 1 189 ? 16.109 -3.816 -12.297 1 83.62 189 VAL B N 1
ATOM 3463 C CA . VAL B 1 189 ? 16.062 -2.609 -11.484 1 83.62 189 VAL B CA 1
ATOM 3464 C C . VAL B 1 189 ? 16.375 -1.388 -12.344 1 83.62 189 VAL B C 1
ATOM 3466 O O . VAL B 1 189 ? 17.266 -1.429 -13.188 1 83.62 189 VAL B O 1
ATOM 3469 N N . ARG B 1 190 ? 15.5 -0.446 -12.156 1 88.94 190 ARG B N 1
ATOM 3470 C CA . ARG B 1 190 ? 15.734 0.86 -12.766 1 88.94 190 ARG B CA 1
ATOM 3471 C C . ARG B 1 190 ? 16.078 1.9 -11.703 1 88.94 190 ARG B C 1
ATOM 3473 O O . ARG B 1 190 ? 15.859 1.682 -10.516 1 88.94 190 ARG B O 1
ATOM 3480 N N . PHE B 1 191 ? 16.719 2.883 -12.203 1 89.94 191 PHE B N 1
ATOM 3481 C CA . PHE B 1 191 ? 17.062 3.99 -11.32 1 89.94 191 PHE B CA 1
ATOM 3482 C C . PHE B 1 191 ? 16.328 5.258 -11.727 1 89.94 191 PHE B C 1
ATOM 3484 O O . PHE B 1 191 ? 16.109 5.508 -12.914 1 89.94 191 PHE B O 1
ATOM 3491 N N . ALA B 1 192 ? 15.992 6 -10.672 1 92.25 192 ALA B N 1
ATOM 3492 C CA . ALA B 1 192 ? 15.367 7.285 -10.961 1 92.25 192 ALA B CA 1
ATOM 3493 C C . ALA B 1 192 ? 16.234 8.117 -11.898 1 92.25 192 ALA B C 1
ATOM 3495 O O . ALA B 1 192 ? 17.469 8.141 -11.766 1 92.25 192 ALA B O 1
ATOM 3496 N N . ALA B 1 193 ? 15.609 8.805 -12.805 1 89.81 193 ALA B N 1
ATOM 3497 C CA . ALA B 1 193 ? 16.328 9.625 -13.781 1 89.81 193 ALA B CA 1
ATOM 3498 C C . ALA B 1 193 ? 17.016 10.812 -13.102 1 89.81 193 ALA B C 1
ATOM 3500 O O . ALA B 1 193 ? 18.016 11.328 -13.609 1 89.81 193 ALA B O 1
ATOM 3501 N N . THR B 1 194 ? 16.453 11.25 -11.984 1 93.19 194 THR B N 1
ATOM 3502 C CA . THR B 1 194 ? 16.953 12.406 -11.258 1 93.19 194 THR B CA 1
ATOM 3503 C C . THR B 1 194 ? 17.484 12 -9.891 1 93.19 194 THR B C 1
ATOM 3505 O O . THR B 1 194 ? 16.875 11.188 -9.195 1 93.19 194 THR B O 1
ATOM 3508 N N . GLU B 1 195 ? 18.641 12.523 -9.617 1 94.75 195 GLU B N 1
ATOM 3509 C CA . GLU B 1 195 ? 19.219 12.383 -8.281 1 94.75 195 GLU B CA 1
ATOM 3510 C C . GLU B 1 195 ? 19.312 13.727 -7.57 1 94.75 195 GLU B C 1
ATOM 3512 O O . GLU B 1 195 ? 19.688 14.727 -8.18 1 94.75 195 GLU B O 1
ATOM 3517 N N . ILE B 1 196 ? 18.875 13.828 -6.348 1 97.25 196 ILE B N 1
ATOM 3518 C CA . ILE B 1 196 ? 18.922 15.039 -5.543 1 97.25 196 ILE B CA 1
ATOM 3519 C C . ILE B 1 196 ? 20.016 14.914 -4.484 1 97.25 196 ILE B C 1
ATOM 3521 O O . ILE B 1 196 ? 19.969 14.008 -3.65 1 97.25 196 ILE B O 1
ATOM 3525 N N . ASP B 1 197 ? 20.906 15.828 -4.406 1 96.62 197 ASP B N 1
ATOM 3526 C CA . ASP B 1 197 ? 22.094 15.789 -3.555 1 96.62 197 ASP B CA 1
ATOM 3527 C C . ASP B 1 197 ? 21.703 15.672 -2.082 1 96.62 197 ASP B C 1
ATOM 3529 O O . ASP B 1 197 ? 22.406 15.047 -1.295 1 96.62 197 ASP B O 1
ATOM 3533 N N . ALA B 1 198 ? 20.641 16.219 -1.757 1 96.75 198 ALA B N 1
ATOM 3534 C CA . ALA B 1 198 ? 20.203 16.266 -0.365 1 96.75 198 ALA B CA 1
ATOM 3535 C C . ALA B 1 198 ? 19.984 14.859 0.182 1 96.75 198 ALA B C 1
ATOM 3537 O O . ALA B 1 198 ? 19.953 14.656 1.398 1 96.75 198 ALA B O 1
ATOM 3538 N N . TYR B 1 199 ? 19.859 13.844 -0.694 1 98 199 TYR B N 1
ATOM 3539 C CA . TYR B 1 199 ? 19.547 12.492 -0.255 1 98 199 TYR B CA 1
ATOM 3540 C C . TYR B 1 199 ? 20.766 11.578 -0.365 1 98 199 TYR B C 1
ATOM 3542 O O . TYR B 1 199 ? 20.641 10.359 -0.249 1 98 199 TYR B O 1
ATOM 3550 N N . ALA B 1 200 ? 21.922 12.07 -0.604 1 96.94 200 ALA B N 1
ATOM 3551 C CA . ALA B 1 200 ? 23.125 11.289 -0.84 1 96.94 200 ALA B CA 1
ATOM 3552 C C . ALA B 1 200 ? 23.391 10.336 0.318 1 96.94 200 ALA B C 1
ATOM 3554 O O . ALA B 1 200 ? 23.75 9.172 0.102 1 96.94 200 ALA B O 1
ATOM 3555 N N . ASP B 1 201 ? 23.109 10.789 1.55 1 96.88 201 ASP B N 1
ATOM 3556 C CA . ASP B 1 201 ? 23.5 10.008 2.717 1 96.88 201 ASP B CA 1
ATOM 3557 C C . ASP B 1 201 ? 22.359 9.078 3.154 1 96.88 201 ASP B C 1
ATOM 3559 O O . ASP B 1 201 ? 22.531 8.281 4.078 1 96.88 201 ASP B O 1
ATOM 3563 N N . THR B 1 202 ? 21.281 9.18 2.521 1 97.5 202 THR B N 1
ATOM 3564 C CA . THR B 1 202 ? 20.141 8.336 2.857 1 97.5 202 THR B CA 1
ATOM 3565 C C . THR B 1 202 ? 19.75 7.453 1.675 1 97.5 202 THR B C 1
ATOM 3567 O O . THR B 1 202 ? 20.359 6.406 1.453 1 97.5 202 THR B O 1
ATOM 3570 N N . ALA B 1 203 ? 18.922 7.988 0.788 1 96.69 203 ALA B N 1
ATOM 3571 C CA . ALA B 1 203 ? 18.516 7.215 -0.38 1 96.69 203 ALA B CA 1
ATOM 3572 C C . ALA B 1 203 ? 19.703 6.898 -1.277 1 96.69 203 ALA B C 1
ATOM 3574 O O . ALA B 1 203 ? 19.766 5.824 -1.88 1 96.69 203 ALA B O 1
ATOM 3575 N N . GLY B 1 204 ? 20.609 7.875 -1.414 1 95.56 204 GLY B N 1
ATOM 3576 C CA . GLY B 1 204 ? 21.797 7.637 -2.209 1 95.56 204 GLY B CA 1
ATOM 3577 C C . GLY B 1 204 ? 22.656 6.512 -1.67 1 95.56 204 GLY B C 1
ATOM 3578 O O . GLY B 1 204 ? 23.109 5.645 -2.426 1 95.56 204 GLY B O 1
ATOM 3579 N N . ALA B 1 205 ? 22.859 6.523 -0.41 1 94.81 205 ALA B N 1
ATOM 3580 C CA . ALA B 1 205 ? 23.625 5.461 0.238 1 94.81 205 ALA B CA 1
ATOM 3581 C C . ALA B 1 205 ? 22.938 4.109 0.089 1 94.81 205 ALA B C 1
ATOM 3583 O O . ALA B 1 205 ? 23.578 3.096 -0.171 1 94.81 205 ALA B O 1
ATOM 3584 N N . ALA B 1 206 ? 21.688 4.125 0.251 1 93.62 206 ALA B N 1
ATOM 3585 C CA . ALA B 1 206 ? 20.906 2.891 0.122 1 93.62 206 ALA B CA 1
ATOM 3586 C C . ALA B 1 206 ? 21 2.338 -1.298 1 93.62 206 ALA B C 1
ATOM 3588 O O . ALA B 1 206 ? 21.141 1.128 -1.492 1 93.62 206 ALA B O 1
ATOM 3589 N N . ARG B 1 207 ? 20.844 3.199 -2.223 1 91.69 207 ARG B N 1
ATOM 3590 C CA . ARG B 1 207 ? 20.938 2.805 -3.625 1 91.69 207 ARG B CA 1
ATOM 3591 C C . ARG B 1 207 ? 22.266 2.121 -3.906 1 91.69 207 ARG B C 1
ATOM 3593 O O . ARG B 1 207 ? 22.328 1.116 -4.621 1 91.69 207 ARG B O 1
ATOM 3600 N N . THR B 1 208 ? 23.281 2.682 -3.383 1 90.12 208 THR B N 1
ATOM 3601 C CA . THR B 1 208 ? 24.625 2.117 -3.543 1 90.12 208 THR B CA 1
ATOM 3602 C C . THR B 1 208 ? 24.719 0.75 -2.869 1 90.12 208 THR B C 1
ATOM 3604 O O . THR B 1 208 ? 25.297 -0.184 -3.426 1 90.12 208 THR B O 1
ATOM 3607 N N . ALA B 1 209 ? 24.125 0.684 -1.751 1 90.06 209 ALA B N 1
ATOM 3608 C CA . ALA B 1 209 ? 24.125 -0.578 -1.016 1 90.06 209 ALA B CA 1
ATOM 3609 C C . ALA B 1 209 ? 23.375 -1.662 -1.779 1 90.06 209 ALA B C 1
ATOM 3611 O O . ALA B 1 209 ? 23.797 -2.818 -1.817 1 90.06 209 ALA B O 1
ATOM 3612 N N . PHE B 1 210 ? 22.266 -1.326 -2.346 1 87.88 210 PHE B N 1
ATOM 3613 C CA . PHE B 1 210 ? 21.484 -2.277 -3.125 1 87.88 210 PHE B CA 1
ATOM 3614 C C . PHE B 1 210 ? 22.266 -2.766 -4.336 1 87.88 210 PHE B C 1
ATOM 3616 O O . PHE B 1 210 ? 22.266 -3.959 -4.645 1 87.88 210 PHE B O 1
ATOM 3623 N N . ALA B 1 211 ? 22.891 -1.862 -4.973 1 84.69 211 ALA B N 1
ATOM 3624 C CA . ALA B 1 211 ? 23.703 -2.221 -6.141 1 84.69 211 ALA B CA 1
ATOM 3625 C C . ALA B 1 211 ? 24.812 -3.186 -5.758 1 84.69 211 ALA B C 1
ATOM 3627 O O . ALA B 1 211 ? 25.125 -4.117 -6.504 1 84.69 211 ALA B O 1
ATOM 3628 N N . ALA B 1 212 ? 25.328 -2.994 -4.582 1 87.56 212 ALA B N 1
ATOM 3629 C CA . ALA B 1 212 ? 26.438 -3.816 -4.121 1 87.56 212 ALA B CA 1
ATOM 3630 C C . ALA B 1 212 ? 25.969 -5.215 -3.736 1 87.56 212 ALA B C 1
ATOM 3632 O O . ALA B 1 212 ? 26.766 -6.148 -3.668 1 87.56 212 ALA B O 1
ATOM 3633 N N . LEU B 1 213 ? 24.703 -5.305 -3.506 1 89 213 LEU B N 1
ATOM 3634 C CA . LEU B 1 213 ? 24.141 -6.574 -3.062 1 89 213 LEU B CA 1
ATOM 3635 C C . LEU B 1 213 ? 23.906 -7.508 -4.246 1 89 213 LEU B C 1
ATOM 3637 O O . LEU B 1 213 ? 23.703 -8.711 -4.062 1 89 213 LEU B O 1
ATOM 3641 N N . ASP B 1 214 ? 23.906 -6.977 -5.438 1 87.69 214 ASP B N 1
ATOM 3642 C CA . ASP B 1 214 ? 23.609 -7.773 -6.625 1 87.69 214 ASP B CA 1
ATOM 3643 C C . ASP B 1 214 ? 24.594 -8.938 -6.758 1 87.69 214 ASP B C 1
ATOM 3645 O O . ASP B 1 214 ? 25.812 -8.742 -6.754 1 87.69 214 ASP B O 1
ATOM 3649 N N . GLY B 1 215 ? 24.031 -10.117 -6.789 1 89 215 GLY B N 1
ATOM 3650 C CA . GLY B 1 215 ? 24.844 -11.32 -6.914 1 89 215 GLY B CA 1
ATOM 3651 C C . GLY B 1 215 ? 25.281 -11.875 -5.578 1 89 215 GLY B C 1
ATOM 3652 O O . GLY B 1 215 ? 25.859 -12.969 -5.516 1 89 215 GLY B O 1
ATOM 3653 N N . HIS B 1 216 ? 24.969 -11.156 -4.484 1 90.5 216 HIS B N 1
ATOM 3654 C CA . HIS B 1 216 ? 25.406 -11.57 -3.156 1 90.5 216 HIS B CA 1
ATOM 3655 C C . HIS B 1 216 ? 24.219 -11.75 -2.213 1 90.5 216 HIS B C 1
ATOM 3657 O O . HIS B 1 216 ? 24.406 -11.844 -0.997 1 90.5 216 HIS B O 1
ATOM 3663 N N . GLN B 1 217 ? 23.109 -11.797 -2.781 1 92.69 217 GLN B N 1
ATOM 3664 C CA . GLN B 1 217 ? 21.906 -11.984 -1.975 1 92.69 217 GLN B CA 1
ATOM 3665 C C . GLN B 1 217 ? 21.906 -13.352 -1.296 1 92.69 217 GLN B C 1
ATOM 3667 O O . GLN B 1 217 ? 22.297 -14.352 -1.899 1 92.69 217 GLN B O 1
ATOM 3672 N N . PRO B 1 218 ? 21.391 -13.414 -0.065 1 94.38 218 PRO B N 1
ATOM 3673 C CA . PRO B 1 218 ? 21.453 -14.664 0.698 1 94.38 218 PRO B CA 1
ATOM 3674 C C . PRO B 1 218 ? 20.453 -15.703 0.207 1 94.38 218 PRO B C 1
ATOM 3676 O O . PRO B 1 218 ? 20.656 -16.906 0.416 1 94.38 218 PRO B O 1
ATOM 3679 N N . GLY B 1 219 ? 19.406 -15.266 -0.427 1 96.62 219 GLY B N 1
ATOM 3680 C CA . GLY B 1 219 ? 18.312 -16.172 -0.775 1 96.62 219 GLY B CA 1
ATOM 3681 C C . GLY B 1 219 ? 18.578 -16.969 -2.031 1 96.62 219 GLY B C 1
ATOM 3682 O O . GLY B 1 219 ? 19.172 -16.469 -2.99 1 96.62 219 GLY B O 1
ATOM 3683 N N . ASP B 1 220 ? 18.156 -18.219 -2.027 1 97.62 220 ASP B N 1
ATOM 3684 C CA . ASP B 1 220 ? 18.266 -19.141 -3.148 1 97.62 220 ASP B CA 1
ATOM 3685 C C . ASP B 1 220 ? 16.953 -19.219 -3.924 1 97.62 220 ASP B C 1
ATOM 3687 O O . ASP B 1 220 ? 15.945 -19.734 -3.414 1 97.62 220 ASP B O 1
ATOM 3691 N N . PRO B 1 221 ? 16.938 -18.781 -5.148 1 96.94 221 PRO B N 1
ATOM 3692 C CA . PRO B 1 221 ? 15.688 -18.781 -5.91 1 96.94 221 PRO B CA 1
ATOM 3693 C C . PRO B 1 221 ? 15.078 -20.172 -6.07 1 96.94 221 PRO B C 1
ATOM 3695 O O . PRO B 1 221 ? 13.859 -20.312 -6.121 1 96.94 221 PRO B O 1
ATOM 3698 N N . ASP B 1 222 ? 15.906 -21.203 -6.152 1 97.19 222 ASP B N 1
ATOM 3699 C CA . ASP B 1 222 ? 15.383 -22.547 -6.289 1 97.19 222 ASP B CA 1
ATOM 3700 C C . ASP B 1 222 ? 14.688 -23 -5.008 1 97.19 222 ASP B C 1
ATOM 3702 O O . ASP B 1 222 ? 13.633 -23.641 -5.059 1 97.19 222 ASP B O 1
ATOM 3706 N N . LYS B 1 223 ? 15.281 -22.656 -3.895 1 98 223 LYS B N 1
ATOM 3707 C CA . LYS B 1 223 ? 14.641 -22.984 -2.621 1 98 223 LYS B CA 1
ATOM 3708 C C . LYS B 1 223 ? 13.367 -22.172 -2.422 1 98 223 LYS B C 1
ATOM 3710 O O . LYS B 1 223 ? 12.391 -22.672 -1.853 1 98 223 LYS B O 1
ATOM 3715 N N . ALA B 1 224 ? 13.391 -20.922 -2.854 1 98.38 224 ALA B N 1
ATOM 3716 C CA . ALA B 1 224 ? 12.18 -20.109 -2.807 1 98.38 224 ALA B CA 1
ATOM 3717 C C . ALA B 1 224 ? 11.062 -20.75 -3.625 1 98.38 224 ALA B C 1
ATOM 3719 O O . ALA B 1 224 ? 9.914 -20.812 -3.176 1 98.38 224 ALA B O 1
ATOM 3720 N N . ALA B 1 225 ? 11.406 -21.219 -4.809 1 98.56 225 ALA B N 1
ATOM 3721 C CA . ALA B 1 225 ? 10.422 -21.844 -5.688 1 98.56 225 ALA B CA 1
ATOM 3722 C C . ALA B 1 225 ? 9.82 -23.078 -5.043 1 98.56 225 ALA B C 1
ATOM 3724 O O . ALA B 1 225 ? 8.602 -23.281 -5.078 1 98.56 225 ALA B O 1
ATOM 3725 N N . ALA B 1 226 ? 10.68 -23.891 -4.438 1 98.38 226 ALA B N 1
ATOM 3726 C CA . ALA B 1 226 ? 10.203 -25.094 -3.744 1 98.38 226 ALA B CA 1
ATOM 3727 C C . ALA B 1 226 ? 9.25 -24.719 -2.607 1 98.38 226 ALA B C 1
ATOM 3729 O O . ALA B 1 226 ? 8.219 -25.375 -2.42 1 98.38 226 ALA B O 1
ATOM 3730 N N . ALA B 1 227 ? 9.617 -23.719 -1.866 1 98.56 227 ALA B N 1
ATOM 3731 C CA . ALA B 1 227 ? 8.773 -23.234 -0.771 1 98.56 227 ALA B CA 1
ATOM 3732 C C . ALA B 1 227 ? 7.43 -22.734 -1.288 1 98.56 227 ALA B C 1
ATOM 3734 O O . ALA B 1 227 ? 6.387 -23 -0.682 1 98.56 227 ALA B O 1
ATOM 3735 N N . ILE B 1 228 ? 7.414 -22.047 -2.391 1 98.69 228 ILE B N 1
ATOM 3736 C CA . ILE B 1 228 ? 6.207 -21.484 -2.971 1 98.69 228 ILE B CA 1
ATOM 3737 C C . ILE B 1 228 ? 5.277 -22.594 -3.434 1 98.69 228 ILE B C 1
ATOM 3739 O O . ILE B 1 228 ? 4.059 -22.516 -3.248 1 98.69 228 ILE B O 1
ATOM 3743 N N . LEU B 1 229 ? 5.836 -23.688 -4.027 1 98.69 229 LEU B N 1
ATOM 3744 C CA . LEU B 1 229 ? 5.008 -24.828 -4.406 1 98.69 229 LEU B CA 1
ATOM 3745 C C . LEU B 1 229 ? 4.406 -25.484 -3.174 1 98.69 229 LEU B C 1
ATOM 3747 O O . LEU B 1 229 ? 3.242 -25.891 -3.191 1 98.69 229 LEU B O 1
ATOM 3751 N N . ALA B 1 230 ? 5.199 -25.562 -2.104 1 98.44 230 ALA B N 1
ATOM 3752 C CA . ALA B 1 230 ? 4.68 -26.125 -0.858 1 98.44 230 ALA B CA 1
ATOM 3753 C C . ALA B 1 230 ? 3.533 -25.281 -0.312 1 98.44 230 ALA B C 1
ATOM 3755 O O . ALA B 1 230 ? 2.533 -25.812 0.168 1 98.44 230 ALA B O 1
ATOM 3756 N N . VAL B 1 231 ? 3.656 -23.984 -0.383 1 98.25 231 VAL B N 1
ATOM 3757 C CA . VAL B 1 231 ? 2.623 -23.062 0.075 1 98.25 231 VAL B CA 1
ATOM 3758 C C . VAL B 1 231 ? 1.367 -23.234 -0.778 1 98.25 231 VAL B C 1
ATOM 3760 O O . VAL B 1 231 ? 0.251 -23.25 -0.254 1 98.25 231 VAL B O 1
ATOM 3763 N N . ALA B 1 232 ? 1.55 -23.375 -2.061 1 98.38 232 ALA B N 1
ATOM 3764 C CA . ALA B 1 232 ? 0.429 -23.531 -2.982 1 98.38 232 ALA B CA 1
ATOM 3765 C C . ALA B 1 232 ? -0.363 -24.797 -2.658 1 98.38 232 ALA B C 1
ATOM 3767 O O . ALA B 1 232 ? -1.569 -24.859 -2.902 1 98.38 232 ALA B O 1
ATOM 3768 N N . ALA B 1 233 ? 0.282 -25.797 -2.068 1 97.56 233 ALA B N 1
ATOM 3769 C CA . ALA B 1 233 ? -0.346 -27.094 -1.793 1 97.56 233 ALA B CA 1
ATOM 3770 C C . ALA B 1 233 ? -0.904 -27.125 -0.374 1 97.56 233 ALA B C 1
ATOM 3772 O O . ALA B 1 233 ? -1.613 -28.078 -0.009 1 97.56 233 ALA B O 1
ATOM 3773 N N . ALA B 1 234 ? -0.62 -26.109 0.391 1 97.44 234 ALA B N 1
ATOM 3774 C CA . ALA B 1 234 ? -0.993 -26.125 1.804 1 97.44 234 ALA B CA 1
ATOM 3775 C C . ALA B 1 234 ? -2.496 -25.922 1.975 1 97.44 234 ALA B C 1
ATOM 3777 O O . ALA B 1 234 ? -3.117 -25.156 1.246 1 97.44 234 ALA B O 1
ATOM 3778 N N . ASP B 1 235 ? -3.068 -26.609 3.025 1 95.94 235 ASP B N 1
ATOM 3779 C CA . ASP B 1 235 ? -4.469 -26.484 3.422 1 95.94 235 ASP B CA 1
ATOM 3780 C C . ASP B 1 235 ? -4.609 -26.484 4.941 1 95.94 235 ASP B C 1
ATOM 3782 O O . ASP B 1 235 ? -4.277 -27.484 5.598 1 95.94 235 ASP B O 1
ATOM 3786 N N . PRO B 1 236 ? -5.109 -25.484 5.543 1 96.19 236 PRO B N 1
ATOM 3787 C CA . PRO B 1 236 ? -5.59 -24.266 4.895 1 96.19 236 PRO B CA 1
ATOM 3788 C C . PRO B 1 236 ? -4.457 -23.422 4.312 1 96.19 236 PRO B C 1
ATOM 3790 O O . PRO B 1 236 ? -3.328 -23.469 4.809 1 96.19 236 PRO B O 1
ATOM 3793 N N . ALA B 1 237 ? -4.781 -22.703 3.256 1 97.56 237 ALA B N 1
ATOM 3794 C CA . ALA B 1 237 ? -3.818 -21.781 2.646 1 97.56 237 ALA B CA 1
ATOM 3795 C C . ALA B 1 237 ? -3.479 -20.641 3.59 1 97.56 237 ALA B C 1
ATOM 3797 O O . ALA B 1 237 ? -4.367 -20.062 4.223 1 97.56 237 ALA B O 1
ATOM 3798 N N . PRO B 1 238 ? -2.207 -20.312 3.701 1 98.5 238 PRO B N 1
ATOM 3799 C CA . PRO B 1 238 ? -1.857 -19.141 4.492 1 98.5 238 PRO B CA 1
ATO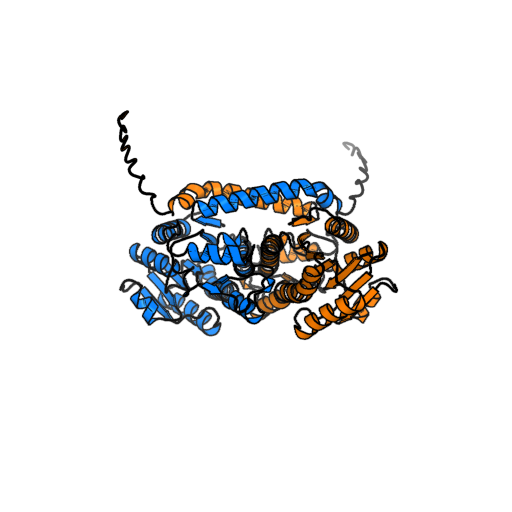M 3800 C C . PRO B 1 238 ? -2.207 -17.828 3.783 1 98.5 238 PRO B C 1
ATOM 3802 O O . PRO B 1 238 ? -2.41 -17.812 2.566 1 98.5 238 PRO B O 1
ATOM 3805 N N . LEU B 1 239 ? -2.326 -16.766 4.551 1 98.5 239 LEU B N 1
ATOM 3806 C CA . LEU B 1 239 ? -2.49 -15.445 3.977 1 98.5 239 LEU B CA 1
ATOM 3807 C C . LEU B 1 239 ? -1.147 -14.875 3.531 1 98.5 239 LEU B C 1
ATOM 3809 O O . LEU B 1 239 ? -1.051 -14.258 2.469 1 98.5 239 LEU B O 1
ATOM 3813 N N . ARG B 1 240 ? -0.134 -15.062 4.395 1 98.5 240 ARG B N 1
ATOM 3814 C CA . ARG B 1 240 ? 1.162 -14.422 4.199 1 98.5 240 ARG B CA 1
ATOM 3815 C C . ARG B 1 240 ? 2.303 -15.375 4.543 1 98.5 240 ARG B C 1
ATOM 3817 O O . ARG B 1 240 ? 2.273 -16.031 5.586 1 98.5 240 ARG B O 1
ATOM 3824 N N . VAL B 1 241 ? 3.262 -15.43 3.662 1 98.75 241 VAL B N 1
ATOM 3825 C CA . VAL B 1 241 ? 4.438 -16.25 3.928 1 98.75 241 VAL B CA 1
ATOM 3826 C C . VAL B 1 241 ? 5.703 -15.477 3.586 1 98.75 241 VAL B C 1
ATOM 3828 O O . VAL B 1 241 ? 5.863 -15 2.457 1 98.75 241 VAL B O 1
ATOM 3831 N N . GLN B 1 242 ? 6.578 -15.328 4.543 1 98.62 242 GLN B N 1
ATOM 3832 C CA . GLN B 1 242 ? 7.891 -14.727 4.332 1 98.62 242 GLN B CA 1
ATOM 3833 C C . GLN B 1 242 ? 8.883 -15.75 3.783 1 98.62 242 GLN B C 1
ATOM 3835 O O . GLN B 1 242 ? 8.773 -16.938 4.074 1 98.62 242 GLN B O 1
ATOM 3840 N N . LEU B 1 243 ? 9.82 -15.344 2.996 1 98.62 243 LEU B N 1
ATOM 3841 C CA . LEU B 1 243 ? 10.93 -16.172 2.545 1 98.62 243 LEU B CA 1
ATOM 3842 C C . LEU B 1 243 ? 12.266 -15.484 2.809 1 98.62 243 LEU B C 1
ATOM 3844 O O . LEU B 1 243 ? 12.5 -14.367 2.34 1 98.62 243 LEU B O 1
ATOM 3848 N N . GLY B 1 244 ? 13.148 -16.188 3.525 1 98.25 244 GLY B N 1
ATOM 3849 C CA . GLY B 1 244 ? 14.469 -15.688 3.852 1 98.25 244 GLY B CA 1
ATOM 3850 C C . GLY B 1 244 ? 14.602 -15.234 5.293 1 98.25 244 GLY B C 1
ATOM 3851 O O . GLY B 1 244 ? 13.672 -14.648 5.852 1 98.25 244 GLY B O 1
ATOM 3852 N N . ARG B 1 245 ? 15.773 -15.445 5.875 1 97.5 245 ARG B N 1
ATOM 3853 C CA . ARG B 1 245 ? 16.031 -15.031 7.25 1 97.5 245 ARG B CA 1
ATOM 3854 C C . ARG B 1 245 ? 16.031 -13.508 7.371 1 97.5 245 ARG B C 1
ATOM 3856 O O . ARG B 1 245 ? 15.609 -12.961 8.391 1 97.5 245 ARG B O 1
ATOM 3863 N N . ASP B 1 246 ? 16.531 -12.93 6.344 1 96.69 246 ASP B N 1
ATOM 3864 C CA . ASP B 1 246 ? 16.531 -11.469 6.352 1 96.69 246 ASP B CA 1
ATOM 3865 C C . ASP B 1 246 ? 15.117 -10.914 6.355 1 96.69 246 ASP B C 1
ATOM 3867 O O . ASP B 1 246 ? 14.828 -9.93 7.043 1 96.69 246 ASP B O 1
ATOM 3871 N N . CYS B 1 247 ? 14.242 -11.508 5.609 1 97.88 247 CYS B N 1
ATOM 3872 C CA . CYS B 1 247 ? 12.844 -11.094 5.574 1 97.88 247 CYS B CA 1
ATOM 3873 C C . CYS B 1 247 ? 12.188 -11.273 6.938 1 97.88 247 CYS B C 1
ATOM 3875 O O . CYS B 1 247 ? 11.516 -10.367 7.426 1 97.88 247 CYS B O 1
ATOM 3877 N N . VAL B 1 248 ? 12.406 -12.398 7.535 1 98.31 248 VAL B N 1
ATOM 3878 C CA . VAL B 1 248 ? 11.836 -12.688 8.852 1 98.31 248 VAL B CA 1
ATOM 3879 C C . VAL B 1 248 ? 12.289 -11.625 9.844 1 98.31 248 VAL B C 1
ATOM 3881 O O . VAL B 1 248 ? 11.477 -11.055 10.57 1 98.31 248 VAL B O 1
ATOM 3884 N N . ALA B 1 249 ? 13.555 -11.336 9.836 1 97.75 249 ALA B N 1
ATOM 3885 C CA . ALA B 1 249 ? 14.117 -10.359 10.766 1 97.75 249 ALA B CA 1
ATOM 3886 C C . ALA B 1 249 ? 13.508 -8.977 10.547 1 97.75 249 ALA B C 1
ATOM 3888 O O . ALA B 1 249 ? 13.203 -8.273 11.516 1 97.75 249 ALA B O 1
ATOM 3889 N N . ARG B 1 250 ? 13.359 -8.633 9.352 1 97.56 250 ARG B N 1
ATOM 3890 C CA . ARG B 1 250 ? 12.828 -7.312 9.023 1 97.56 250 ARG B CA 1
ATOM 3891 C C . ARG B 1 250 ? 11.359 -7.195 9.438 1 97.56 250 ARG B C 1
ATOM 3893 O O . ARG B 1 250 ? 10.93 -6.152 9.93 1 97.56 250 ARG B O 1
ATOM 3900 N N . VAL B 1 251 ? 10.586 -8.211 9.188 1 98.19 251 VAL B N 1
ATOM 3901 C CA . VAL B 1 251 ? 9.18 -8.211 9.562 1 98.19 251 VAL B CA 1
ATOM 3902 C C . VAL B 1 251 ? 9.047 -8.141 11.078 1 98.19 251 VAL B C 1
ATOM 3904 O O . VAL B 1 251 ? 8.25 -7.352 11.602 1 98.19 251 VAL B O 1
ATOM 3907 N N . GLU B 1 252 ? 9.852 -8.906 11.781 1 98.06 252 GLU B N 1
ATOM 3908 C CA . GLU B 1 252 ? 9.812 -8.891 13.234 1 98.06 252 GLU B CA 1
ATOM 3909 C C . GLU B 1 252 ? 10.203 -7.516 13.789 1 98.06 252 GLU B C 1
ATOM 3911 O O . GLU B 1 252 ? 9.586 -7.027 14.734 1 98.06 252 GLU B O 1
ATOM 3916 N N . ARG B 1 253 ? 11.188 -6.918 13.172 1 98 253 ARG B N 1
ATOM 3917 C CA . ARG B 1 253 ? 11.586 -5.578 13.594 1 98 253 ARG B CA 1
ATOM 3918 C C . ARG B 1 253 ? 10.461 -4.578 13.367 1 98 253 ARG B C 1
ATOM 3920 O O . ARG B 1 253 ? 10.188 -3.73 14.219 1 98 253 ARG B O 1
ATOM 3927 N N . LYS B 1 254 ? 9.836 -4.676 12.273 1 98.12 254 LYS B N 1
ATOM 3928 C CA . LYS B 1 254 ? 8.711 -3.795 11.961 1 98.12 254 LYS B CA 1
ATOM 3929 C C . LYS B 1 254 ? 7.586 -3.965 12.977 1 98.12 254 LYS B C 1
ATOM 3931 O O . LYS B 1 254 ? 6.996 -2.98 13.43 1 98.12 254 LYS B O 1
ATOM 3936 N N . LEU B 1 255 ? 7.227 -5.199 13.297 1 98 255 LEU B N 1
ATOM 3937 C CA . LEU B 1 255 ? 6.176 -5.469 14.266 1 98 255 LEU B CA 1
ATOM 3938 C C . LEU B 1 255 ? 6.504 -4.832 15.609 1 98 255 LEU B C 1
ATOM 3940 O O . LEU B 1 255 ? 5.645 -4.207 16.234 1 98 255 LEU B O 1
ATOM 3944 N N . LEU B 1 256 ? 7.746 -4.945 15.992 1 97.88 256 LEU B N 1
ATOM 3945 C CA . LEU B 1 256 ? 8.18 -4.379 17.266 1 97.88 256 LEU B CA 1
ATOM 3946 C C . LEU B 1 256 ? 8.109 -2.855 17.234 1 97.88 256 LEU B C 1
ATOM 3948 O O . LEU B 1 256 ? 7.625 -2.232 18.188 1 97.88 256 LEU B O 1
ATOM 3952 N N . ASP B 1 257 ? 8.602 -2.279 16.156 1 97.88 257 ASP B N 1
ATOM 3953 C CA . ASP B 1 257 ? 8.602 -0.826 16.016 1 97.88 257 ASP B CA 1
ATOM 3954 C C . ASP B 1 257 ? 7.188 -0.261 16.078 1 97.88 257 ASP B C 1
ATOM 3956 O O . ASP B 1 257 ? 6.945 0.754 16.734 1 97.88 257 ASP B O 1
ATOM 3960 N N . VAL B 1 258 ? 6.25 -0.919 15.391 1 98.25 258 VAL B N 1
ATOM 3961 C CA . VAL B 1 258 ? 4.867 -0.46 15.375 1 98.25 258 VAL B CA 1
ATOM 3962 C C . VAL B 1 258 ? 4.266 -0.578 16.781 1 98.25 258 VAL B C 1
ATOM 3964 O O . VAL B 1 258 ? 3.592 0.341 17.25 1 98.25 258 VAL B O 1
ATOM 3967 N N . CYS B 1 259 ? 4.512 -1.686 17.391 1 97.81 259 CYS B N 1
ATOM 3968 C CA . CYS B 1 259 ? 3.982 -1.919 18.734 1 97.81 259 CYS B CA 1
ATOM 3969 C C . CYS B 1 259 ? 4.484 -0.86 19.703 1 97.81 259 CYS B C 1
ATOM 3971 O O . CYS B 1 259 ? 3.703 -0.301 20.469 1 97.81 259 CYS B O 1
ATOM 3973 N N . GLN B 1 260 ? 5.746 -0.568 19.688 1 98.25 260 GLN B N 1
ATOM 3974 C CA . GLN B 1 260 ? 6.352 0.389 20.609 1 98.25 260 GLN B CA 1
ATOM 3975 C C . GLN B 1 260 ? 5.82 1.799 20.359 1 98.25 260 GLN B C 1
ATOM 3977 O O . GLN B 1 260 ? 5.516 2.527 21.312 1 98.25 260 GLN B O 1
ATOM 3982 N N . GLU B 1 261 ? 5.746 2.162 19.156 1 98.31 261 GLU B N 1
ATOM 3983 C CA . GLU B 1 261 ? 5.27 3.504 18.828 1 98.31 261 GLU B CA 1
ATOM 3984 C C . GLU B 1 261 ? 3.795 3.664 19.188 1 98.31 261 GLU B C 1
ATOM 3986 O O . GLU B 1 261 ? 3.379 4.719 19.672 1 98.31 261 GLU B O 1
ATOM 3991 N N . LEU B 1 262 ? 3 2.615 18.875 1 98.25 262 LEU B N 1
ATOM 3992 C CA . LEU B 1 262 ? 1.6 2.627 19.281 1 98.25 262 LEU B CA 1
ATOM 3993 C C . LEU B 1 262 ? 1.479 2.832 20.781 1 98.25 262 LEU B C 1
ATOM 3995 O O . LEU B 1 262 ? 0.618 3.582 21.25 1 98.25 262 LEU B O 1
ATOM 3999 N N . GLY B 1 263 ? 2.314 2.131 21.547 1 98.19 263 GLY B N 1
ATOM 4000 C CA . GLY B 1 263 ? 2.316 2.299 23 1 98.19 263 GLY B CA 1
ATOM 4001 C C . GLY B 1 263 ? 2.584 3.729 23.422 1 98.19 263 GLY B C 1
ATOM 4002 O O . GLY B 1 263 ? 1.928 4.238 24.328 1 98.19 263 GLY B O 1
ATOM 4003 N N . ARG B 1 264 ? 3.496 4.434 22.766 1 97.88 264 ARG B N 1
ATOM 4004 C CA . ARG B 1 264 ? 3.889 5.797 23.094 1 97.88 264 ARG B CA 1
ATOM 4005 C C . ARG B 1 264 ? 2.754 6.777 22.812 1 97.88 264 ARG B C 1
ATOM 4007 O O . ARG B 1 264 ? 2.613 7.785 23.516 1 97.88 264 ARG B O 1
ATOM 4014 N N . TRP B 1 265 ? 1.927 6.457 21.875 1 98.19 265 TRP B N 1
ATOM 4015 C CA . TRP B 1 265 ? 0.92 7.414 21.422 1 98.19 265 TRP B CA 1
ATOM 4016 C C . TRP B 1 265 ? -0.486 6.902 21.719 1 98.19 265 TRP B C 1
ATOM 4018 O O . TRP B 1 265 ? -1.468 7.43 21.188 1 98.19 265 TRP B O 1
ATOM 4028 N N . ARG B 1 266 ? -0.616 5.879 22.531 1 98.12 266 ARG B N 1
ATOM 4029 C CA . ARG B 1 266 ? -1.888 5.223 22.812 1 98.12 266 ARG B CA 1
ATOM 4030 C C . ARG B 1 266 ? -2.875 6.191 23.453 1 98.12 266 ARG B C 1
ATOM 4032 O O . ARG B 1 266 ? -4.059 6.191 23.125 1 98.12 266 ARG B O 1
ATOM 4039 N N . ALA B 1 267 ? -2.373 7 24.391 1 97.88 267 ALA B N 1
ATOM 4040 C CA . ALA B 1 267 ? -3.26 7.934 25.078 1 97.88 267 ALA B CA 1
ATOM 4041 C C . ALA B 1 267 ? -3.914 8.898 24.094 1 97.88 267 ALA B C 1
ATOM 4043 O O . ALA B 1 267 ? -5.117 9.156 24.172 1 97.88 267 ALA B O 1
ATOM 4044 N N . ILE B 1 268 ? -3.146 9.398 23.172 1 97.75 268 ILE B N 1
ATOM 4045 C CA . ILE B 1 268 ? -3.68 10.289 22.156 1 97.75 268 ILE B CA 1
ATOM 4046 C C . ILE B 1 268 ? -4.676 9.531 21.281 1 97.75 268 ILE B C 1
ATOM 4048 O O . ILE B 1 268 ? -5.766 10.031 20.984 1 97.75 268 ILE B O 1
ATOM 4052 N N . ALA B 1 269 ? -4.328 8.344 20.875 1 97.75 269 ALA B N 1
ATOM 4053 C CA . ALA B 1 269 ? -5.188 7.527 20.016 1 97.75 269 ALA B CA 1
ATOM 4054 C C . ALA B 1 269 ? -6.543 7.289 20.672 1 97.75 269 ALA B C 1
ATOM 4056 O O . ALA B 1 269 ? -7.586 7.457 20.031 1 97.75 269 ALA B O 1
ATOM 4057 N N . GLU B 1 270 ? -6.547 7.023 21.922 1 97.44 270 GLU B N 1
ATOM 4058 C CA . GLU B 1 270 ? -7.762 6.602 22.625 1 97.44 270 GLU B CA 1
ATOM 4059 C C . GLU B 1 270 ? -8.578 7.805 23.094 1 97.44 270 GLU B C 1
ATOM 4061 O O . GLU B 1 270 ? -9.711 7.648 23.547 1 97.44 270 GLU B O 1
ATOM 4066 N N . SER B 1 271 ? -8.055 9 22.875 1 97.38 271 SER B N 1
ATOM 4067 C CA . SER B 1 271 ? -8.734 10.203 23.328 1 97.38 271 SER B CA 1
ATOM 4068 C C . SER B 1 271 ? -9.633 10.781 22.25 1 97.38 271 SER B C 1
ATOM 4070 O O . SER B 1 271 ? -10.32 11.781 22.469 1 97.38 271 SER B O 1
ATOM 4072 N N . THR B 1 272 ? -9.758 10.109 21.062 1 97.69 272 THR B N 1
ATOM 4073 C CA . THR B 1 272 ? -10.32 10.812 19.922 1 97.69 272 THR B CA 1
ATOM 4074 C C . THR B 1 272 ? -11.734 10.328 19.625 1 97.69 272 THR B C 1
ATOM 4076 O O . THR B 1 272 ? -12.367 10.781 18.672 1 97.69 272 THR B O 1
ATOM 4079 N N . ASP B 1 273 ? -12.289 9.445 20.453 1 96.5 273 ASP B N 1
ATOM 4080 C CA . ASP B 1 273 ? -13.68 9.023 20.312 1 96.5 273 ASP B CA 1
ATOM 4081 C C . ASP B 1 273 ? -14.625 10 21.031 1 96.5 273 ASP B C 1
ATOM 4083 O O . ASP B 1 273 ? -14.203 10.734 21.922 1 96.5 273 ASP B O 1
ATOM 4087 N N . PHE B 1 274 ? -15.867 10.023 20.547 1 95.31 274 PHE B N 1
ATOM 4088 C CA . PHE B 1 274 ? -16.891 10.719 21.328 1 95.31 274 PHE B CA 1
ATOM 4089 C C . PHE B 1 274 ? -16.984 10.148 22.734 1 95.31 274 PHE B C 1
ATOM 4091 O O . PHE B 1 274 ? -16.75 8.953 22.938 1 95.31 274 PHE B O 1
ATOM 4098 N N . SER B 1 275 ? -17.25 11.094 23.719 1 87.94 275 SER B N 1
ATOM 4099 C CA . SER B 1 275 ? -17.438 10.641 25.094 1 87.94 275 SER B CA 1
ATOM 4100 C C . SER B 1 275 ? -18.672 9.766 25.234 1 87.94 275 SER B C 1
ATOM 4102 O O . SER B 1 275 ? -19.703 10.031 24.594 1 87.94 275 SER B O 1
ATOM 4104 N N . THR B 1 276 ? -18.609 8.594 25.344 1 69.69 276 THR B N 1
ATOM 4105 C CA . THR B 1 276 ? -19.781 7.789 25.641 1 69.69 276 THR B CA 1
ATOM 4106 C C . THR B 1 276 ? -20.469 8.289 26.906 1 69.69 276 THR B C 1
ATOM 4108 O O . THR B 1 276 ? -19.812 8.578 27.906 1 69.69 276 THR B O 1
ATOM 4111 N N . SER B 1 277 ? -21.438 9.164 26.812 1 55.44 277 SER B N 1
ATOM 4112 C CA . SER B 1 277 ? -22.203 9.477 28.016 1 55.44 277 SER B CA 1
ATOM 4113 C C . SER B 1 277 ? -22.359 8.242 28.891 1 55.44 277 SER B C 1
ATOM 4115 O O . SER B 1 277 ? -22.672 7.152 28.406 1 55.44 277 SER B O 1
ATOM 4117 N N . PRO B 1 278 ? -21.891 8.367 30.047 1 48.16 278 PRO B N 1
ATOM 4118 C CA . PRO B 1 278 ? -22.25 7.25 30.922 1 48.16 278 PRO B CA 1
ATOM 4119 C C . PRO B 1 278 ? -23.719 6.852 30.781 1 48.16 278 PRO B C 1
ATOM 4121 O O . PRO B 1 278 ? -24.594 7.719 30.641 1 48.16 278 PRO B O 1
ATOM 4124 N N . ALA B 1 279 ? -24.172 5.91 30.109 1 43.06 279 ALA B N 1
ATOM 4125 C CA . ALA B 1 279 ? -25.531 5.434 30.281 1 43.06 279 ALA B CA 1
ATOM 4126 C C . ALA B 1 279 ? -26.031 5.711 31.703 1 43.06 279 ALA B C 1
ATOM 4128 O O . ALA B 1 279 ? -25.359 5.383 32.688 1 43.06 279 ALA B O 1
ATOM 4129 N N . GLU B 1 280 ? -26.891 6.648 31.859 1 39.59 280 GLU B N 1
ATOM 4130 C CA . GLU B 1 280 ? -27.672 6.688 33.094 1 39.59 280 GLU B CA 1
ATOM 4131 C C . GLU B 1 280 ? -28.203 5.305 33.438 1 39.59 280 GLU B C 1
ATOM 4133 O O . GLU B 1 280 ? -28.906 4.676 32.656 1 39.59 280 GLU B O 1
ATOM 4138 N N . SER B 1 281 ? -27.453 4.484 34.125 1 37.78 281 SER B N 1
ATOM 4139 C CA . SER B 1 281 ? -28 3.32 34.812 1 37.78 281 SER B CA 1
ATOM 4140 C C . SER B 1 281 ? -29.359 3.629 35.406 1 37.78 281 SER B C 1
ATOM 4142 O O . SER B 1 281 ? -29.469 4.359 36.406 1 37.78 281 SER B O 1
ATOM 4144 N N . THR B 1 282 ? -30.391 3.873 34.562 1 36.69 282 THR B N 1
ATOM 4145 C CA . THR B 1 282 ? -31.734 3.814 35.156 1 36.69 282 THR B CA 1
ATOM 4146 C C . THR B 1 282 ? -31.953 2.475 35.844 1 36.69 282 THR B C 1
ATOM 4148 O O . THR B 1 282 ? -32 1.432 35.188 1 36.69 282 THR B O 1
ATOM 4151 N N . SER B 1 283 ? -31.438 2.211 37.031 1 35.69 283 SER B N 1
ATOM 4152 C CA . SER B 1 283 ? -31.797 1.2 38 1 35.69 283 SER B CA 1
ATOM 4153 C C . SER B 1 283 ? -33.312 1.187 38.25 1 35.69 283 SER B C 1
ATOM 4155 O O . SER B 1 283 ? -33.812 1.941 39.094 1 35.69 283 SER B O 1
ATOM 4157 N N . GLY B 1 284 ? -34.219 1.399 37.25 1 33.94 284 GLY B N 1
ATOM 4158 C CA . GLY B 1 284 ? -35.594 1.142 37.594 1 33.94 284 GLY B CA 1
ATOM 4159 C C . GLY B 1 284 ? -35.875 -0.314 37.938 1 33.94 284 GLY B C 1
ATOM 4160 O O . GLY B 1 284 ? -35.844 -1.172 37.062 1 33.94 284 GLY B O 1
ATOM 4161 N N . THR B 1 285 ? -35.438 -0.825 39.125 1 31.28 285 THR B N 1
ATOM 4162 C CA . THR B 1 285 ? -35.906 -2.014 39.812 1 31.28 285 THR B CA 1
ATOM 4163 C C . THR B 1 285 ? -37.438 -2.008 39.906 1 31.28 285 THR B C 1
ATOM 4165 O O . THR B 1 285 ? -38.031 -1.249 40.688 1 31.28 285 THR B O 1
ATOM 4168 N N . ARG B 1 286 ? -38.219 -1.972 38.812 1 31.17 286 ARG B N 1
ATOM 4169 C CA . ARG B 1 286 ? -39.656 -2.26 39 1 31.17 286 ARG B CA 1
ATOM 4170 C C . ARG B 1 286 ? -39.844 -3.666 39.562 1 31.17 286 ARG B C 1
ATOM 4172 O O . ARG B 1 286 ? -39.5 -4.652 38.906 1 31.17 286 ARG B O 1
ATOM 4179 N N . THR B 1 287 ? -40.031 -3.795 40.875 1 26.41 287 THR B N 1
ATOM 4180 C CA . THR B 1 287 ? -40.562 -4.863 41.719 1 26.41 287 THR B CA 1
ATOM 4181 C C . THR B 1 287 ? -41.938 -5.309 41.219 1 26.41 287 THR B C 1
ATOM 4183 O O . THR B 1 287 ? -42.875 -4.539 41.25 1 26.41 287 THR B O 1
ATOM 4186 N N . VAL B 1 288 ? -42.062 -6 40.094 1 28.31 288 VAL B N 1
ATOM 4187 C CA . VAL B 1 288 ? -43.281 -6.688 39.719 1 28.31 288 VAL B CA 1
ATOM 4188 C C . VAL B 1 288 ? -43.781 -7.531 40.875 1 28.31 288 VAL B C 1
ATOM 4190 O O . VAL B 1 288 ? -43.062 -8.398 41.375 1 28.31 288 VAL B O 1
ATOM 4193 N N . GLY B 1 289 ? -44.812 -7.09 41.594 1 23.62 289 GLY B N 1
ATOM 4194 C CA . GLY B 1 289 ? -45.656 -7.691 42.594 1 23.62 289 GLY B CA 1
ATOM 4195 C C . GLY B 1 289 ? -46.25 -9.031 42.156 1 23.62 289 GLY B C 1
ATOM 4196 O O . GLY B 1 289 ? -46.344 -9.312 40.969 1 23.62 289 GLY B O 1
ATOM 4197 N N . ALA B 1 290 ? -46.062 -10.109 43.031 1 28.3 290 ALA B N 1
ATOM 4198 C CA . ALA B 1 290 ? -46.625 -11.461 43.094 1 28.3 290 ALA B CA 1
ATOM 4199 C C . ALA B 1 290 ? -48.125 -11.469 42.812 1 28.3 290 ALA B C 1
ATOM 4201 O O . ALA B 1 290 ? -48.906 -11.156 43.688 1 28.3 290 ALA B O 1
ATOM 4202 N N . ALA B 1 291 ? -48.781 -10.773 41.844 1 21.58 291 ALA B N 1
ATOM 4203 C CA . ALA B 1 291 ? -50.094 -11.344 41.781 1 21.58 291 ALA B CA 1
ATOM 4204 C C . ALA B 1 291 ? -50.094 -12.695 41.094 1 21.58 291 ALA B C 1
ATOM 4206 O O . ALA B 1 291 ? -49.344 -12.898 40.125 1 21.58 291 ALA B O 1
#

Sequence (582 aa):
MAVWLITGASRGLGSAIARAALAEGHTVVAGARNVPAAAAELPHSDALTVIDLDVTNSAQVSAVADATAKRHGGIDVLVNNAGYSVLGAVEELTDTETRDMFEVNVFGLHRMTRAVLPHMRARGRGRILNIGSVGGFAAVASSGLYGATKFAVEAITEALALELRGSGVSATVIEPGAFRTDFLSPRSVRFAATEIDAYADTAGAARTAFAALDGHQPGDPDKAAAAILAVAAADPAPLRVQLGRDCVARVERKLLDVCQELGRWRAIAESTDFSTSPAESTSGTRTVGAAMAVWLITGASRGLGSAIARAALAEGHTVVAGARNVPAAAAELPHSDALTVIDLDVTNSAQVSAVADATAKRHGGIDVLVNNAGYSVLGAVEELTDTETRDMFEVNVFGLHRMTRAVLPHMRARGRGRILNIGSVGGFAAVASSGLYGATKFAVEAITEALALELRGSGVSATVIEPGAFRTDFLSPRSVRFAATEIDAYADTAGAARTAFAALDGHQPGDPDKAAAAILAVAAADPAPLRVQLGRDCVARVERKLLDVCQELGRWRAIAESTDFSTSPAESTSGTRTVGAA

Organism: Mycolicibacterium smegmatis (strain ATCC 700084 / mc(2)155) (NCBI:txid246196)